Protein AF-A0A8H7NMQ3-F1 (afdb_monomer)

Solvent-accessible surface area (backbone atoms only — not comparable to full-atom values): 27947 Å² total; per-residue (Å²): 99,72,54,90,88,42,72,57,61,59,66,38,82,41,69,36,89,85,80,67,46,78,41,64,30,70,41,71,66,52,42,51,48,50,54,42,39,72,57,27,33,38,61,60,88,57,95,86,57,90,68,52,68,23,53,42,72,63,60,41,50,50,46,46,51,66,74,67,24,44,34,36,49,76,84,84,53,98,59,87,70,91,70,69,29,75,46,71,64,59,46,51,51,46,45,57,73,77,38,46,94,81,52,57,79,89,47,47,70,63,49,51,65,72,20,51,40,83,69,75,84,74,56,68,75,70,50,97,86,51,89,82,56,71,73,55,99,52,98,56,39,64,66,51,46,59,54,54,54,45,68,55,34,42,58,57,37,54,67,58,46,74,90,84,62,82,89,75,81,83,80,58,88,69,58,71,72,66,67,76,81,68,68,71,70,65,68,62,74,73,76,65,99,59,72,63,64,54,50,50,52,46,53,66,70,43,42,58,38,53,52,48,23,53,51,22,50,51,51,43,57,53,54,68,72,63,77,62,90,48,74,46,43,56,50,40,42,53,54,27,52,53,41,26,53,48,23,50,49,52,47,68,59,48,50,60,53,54,52,52,45,40,73,73,48,41,70,63,39,55,55,55,56,74,69,36,62,66,50,55,50,35,48,49,54,42,46,55,46,61,63,76,55,82,68,89,46,68,48,69,69,32,41,58,51,52,54,50,48,44,54,49,47,54,51,29,50,54,52,40,52,49,51,53,51,52,53,52,51,52,52,53,49,55,50,50,51,54,50,50,51,40,43,41,56,49,67,35,57,78,81,54,101,67,49,33,48,84,73,50,68,43,60,29,63,89,69,27,33,43,35,37,31,28,40,75,89,70,48,49,33,41,30,40,30,38,71,29,85,89,78,76,34,37,40,82,77,45,77,44,60,50,79,42,40,49,32,44,37,41,61,71,76,51,90,41,28,48,39,35,38,26,44,78,91,40,82,47,76,50,42,30,81,35,38,66,56,41,51,54,43,52,53,46,54,51,54,52,53,75,72,41,92,83,64,77,57,52,36,37,32,39,36,58,85,96,39,72,40,75,76,46,49,73,81,58,75,87,69,92,73,94,128

InterPro domains:
  IPR013087 Zinc finger C2H2-type [SM00355] (42-68)
  IPR013087 Zinc finger C2H2-type [SM00355] (72-99)
  IPR013087 Zinc finger C2H2-type [SM00355] (125-152)
  IPR058925 Oxidoreductase AcuF-like, C2H2 type zinc-finger [PF26082] (11-39)

pLDDT: mean 70.62, std 16.05, range [26.08, 95.31]

Mean predicted aligned error: 19.29 Å

Organism: Bionectria ochroleuca (NCBI:txid29856)

Structure (mmCIF, N/CA/C/O backbone):
data_AF-A0A8H7NMQ3-F1
#
_entry.id   AF-A0A8H7NMQ3-F1
#
loop_
_atom_site.group_PDB
_atom_site.id
_atom_site.type_symbol
_atom_site.label_atom_id
_atom_site.label_alt_id
_atom_site.label_comp_id
_atom_site.label_asym_id
_atom_site.label_entity_id
_atom_site.label_seq_id
_atom_site.pdbx_PDB_ins_code
_atom_site.Cartn_x
_atom_site.Cartn_y
_atom_site.Cartn_z
_atom_site.occupancy
_atom_site.B_iso_or_equiv
_atom_site.auth_seq_id
_atom_site.auth_comp_id
_atom_site.auth_asym_id
_atom_site.auth_atom_id
_atom_site.pdbx_PDB_model_num
ATOM 1 N N . MET A 1 1 ? 6.305 3.442 24.391 1.00 46.94 1 MET A N 1
ATOM 2 C CA . MET A 1 1 ? 5.193 3.951 23.554 1.00 46.94 1 MET A CA 1
ATOM 3 C C . MET A 1 1 ? 4.934 2.885 22.505 1.00 46.94 1 MET A C 1
ATOM 5 O O . MET A 1 1 ? 5.917 2.361 22.001 1.00 46.94 1 MET A O 1
ATOM 9 N N . ILE A 1 2 ? 3.687 2.486 22.259 1.00 48.00 2 ILE A N 1
ATOM 10 C CA . ILE A 1 2 ? 3.362 1.486 21.230 1.00 48.00 2 ILE A CA 1
ATOM 11 C C . ILE A 1 2 ? 2.720 2.245 20.073 1.00 48.00 2 ILE A C 1
ATOM 13 O O . ILE A 1 2 ? 1.781 3.000 20.312 1.00 48.00 2 ILE A O 1
ATOM 17 N N . LEU A 1 3 ? 3.268 2.095 18.872 1.00 47.50 3 LEU A N 1
ATOM 18 C CA . LEU A 1 3 ? 2.704 2.616 17.626 1.00 47.50 3 LEU A CA 1
ATOM 19 C C . LEU A 1 3 ? 2.646 1.455 16.637 1.00 47.50 3 LEU A C 1
ATOM 21 O O . LEU A 1 3 ? 3.642 0.750 16.491 1.00 47.50 3 LEU A O 1
ATOM 25 N N . ASP A 1 4 ? 1.479 1.208 16.042 1.00 42.53 4 ASP A N 1
ATOM 26 C CA . ASP A 1 4 ? 1.224 0.071 15.140 1.00 42.53 4 ASP A CA 1
ATOM 27 C C . ASP A 1 4 ? 1.604 -1.301 15.719 1.00 42.53 4 ASP A C 1
ATOM 29 O O . ASP A 1 4 ? 2.168 -2.161 15.046 1.00 42.53 4 ASP A O 1
ATOM 33 N N . GLY A 1 5 ? 1.369 -1.508 17.019 1.00 42.16 5 GLY A N 1
ATOM 34 C CA . GLY A 1 5 ? 1.747 -2.751 17.703 1.00 42.16 5 GLY A CA 1
ATOM 35 C C . GLY A 1 5 ? 3.257 -2.925 17.928 1.00 42.16 5 GLY A C 1
ATOM 36 O O . GLY A 1 5 ? 3.662 -3.865 18.612 1.00 42.16 5 GLY A O 1
ATOM 37 N N . ILE A 1 6 ? 4.096 -2.000 17.446 1.00 48.44 6 ILE A N 1
ATOM 38 C CA . ILE A 1 6 ? 5.537 -1.984 17.694 1.00 48.44 6 ILE A CA 1
ATOM 39 C C . ILE A 1 6 ? 5.803 -1.190 18.969 1.00 48.44 6 ILE A C 1
ATOM 41 O O . ILE A 1 6 ? 5.510 0.005 19.085 1.00 48.44 6 ILE A O 1
ATOM 45 N N . ARG A 1 7 ? 6.393 -1.861 19.957 1.00 59.00 7 ARG A N 1
ATOM 46 C CA . ARG A 1 7 ? 6.925 -1.197 21.142 1.00 59.00 7 ARG A CA 1
ATOM 47 C C . ARG A 1 7 ? 8.180 -0.421 20.739 1.00 59.00 7 ARG A C 1
ATOM 49 O O . ARG A 1 7 ? 9.215 -1.011 20.457 1.00 59.00 7 ARG A O 1
ATOM 56 N N . LEU A 1 8 ? 8.085 0.906 20.729 1.00 63.38 8 LEU A N 1
ATOM 57 C CA . LEU A 1 8 ? 9.239 1.776 20.523 1.00 63.38 8 LEU A CA 1
ATOM 58 C C . LEU A 1 8 ? 10.031 1.843 21.833 1.00 63.38 8 LEU A C 1
ATOM 60 O O . LEU A 1 8 ? 9.686 2.605 22.746 1.00 63.38 8 LEU A O 1
ATOM 64 N N . ASP A 1 9 ? 11.056 0.999 21.933 1.00 75.25 9 ASP A N 1
ATOM 65 C CA . ASP A 1 9 ? 12.047 1.030 23.005 1.00 75.25 9 ASP A CA 1
ATOM 66 C C . ASP A 1 9 ? 13.151 2.040 22.639 1.00 75.25 9 ASP A C 1
ATOM 68 O O . ASP A 1 9 ? 14.119 1.732 21.942 1.00 75.25 9 ASP A O 1
ATOM 72 N N . TYR A 1 10 ? 12.969 3.289 23.080 1.00 78.56 10 TYR A N 1
ATOM 73 C CA . TYR A 1 10 ? 13.916 4.378 22.825 1.00 78.56 10 TYR A CA 1
ATOM 74 C C . TYR A 1 10 ? 15.327 4.057 23.352 1.00 78.56 10 TYR A C 1
ATOM 76 O O . TYR A 1 10 ? 15.498 3.378 24.365 1.00 78.56 10 TYR A O 1
ATOM 84 N N . GLY A 1 11 ? 16.350 4.552 22.656 1.00 75.81 11 GLY A N 1
ATOM 85 C CA . GLY A 1 11 ? 17.760 4.263 22.930 1.00 75.81 11 GLY A CA 1
ATOM 86 C C . GLY A 1 11 ? 18.282 2.969 22.290 1.00 75.81 11 GLY A C 1
ATOM 87 O O . GLY A 1 11 ? 19.492 2.725 22.332 1.00 75.81 11 GLY A O 1
ATOM 88 N N . GLN A 1 12 ? 17.417 2.173 21.653 1.00 80.56 12 GLN A N 1
ATOM 89 C CA . GLN A 1 12 ? 17.776 0.991 20.861 1.00 80.56 12 GLN A CA 1
ATOM 90 C C . GLN A 1 12 ? 17.516 1.213 19.367 1.00 80.56 12 GLN A C 1
ATOM 92 O O . GLN A 1 12 ? 16.843 2.166 18.978 1.00 80.56 12 GLN A O 1
ATOM 97 N N . TYR A 1 13 ? 18.092 0.349 18.527 1.00 80.44 13 TYR A N 1
ATOM 98 C CA . TYR A 1 13 ? 17.782 0.333 17.100 1.00 80.44 13 TYR A CA 1
ATOM 99 C C . TYR A 1 13 ? 16.388 -0.261 16.895 1.00 80.44 13 TYR A C 1
ATOM 101 O O . TYR A 1 13 ? 16.141 -1.400 17.282 1.00 80.44 13 TYR A O 1
ATOM 109 N N . ILE A 1 14 ? 15.497 0.516 16.291 1.00 75.31 14 ILE A N 1
ATOM 110 C CA . ILE A 1 14 ? 14.106 0.159 16.022 1.00 75.31 14 ILE A CA 1
ATOM 111 C C . ILE A 1 14 ? 13.794 0.430 14.553 1.00 75.31 14 ILE A C 1
ATOM 113 O O . ILE A 1 14 ? 14.269 1.412 13.984 1.00 75.31 14 ILE A O 1
ATOM 117 N N . GLU A 1 15 ? 12.992 -0.421 13.926 1.00 73.25 15 GLU A N 1
ATOM 118 C CA . GLU A 1 15 ? 12.445 -0.125 12.602 1.00 73.25 15 GLU A CA 1
ATOM 119 C C . GLU A 1 15 ? 11.343 0.931 12.748 1.00 73.25 15 GLU A C 1
ATOM 121 O O . GLU A 1 15 ? 10.394 0.755 13.515 1.00 73.25 15 GLU A O 1
ATOM 126 N N . CYS A 1 16 ? 11.482 2.062 12.056 1.00 71.94 16 CYS A N 1
ATOM 127 C CA . CYS A 1 16 ? 10.471 3.109 12.087 1.00 71.94 16 CYS A CA 1
ATOM 128 C C . CYS A 1 16 ? 9.207 2.632 11.344 1.00 71.94 16 CYS A C 1
ATOM 130 O O . CYS A 1 16 ? 9.310 2.268 10.171 1.00 71.94 16 CYS A O 1
ATOM 132 N N . PRO A 1 17 ? 8.011 2.680 11.961 1.00 66.81 17 PRO A N 1
ATOM 133 C CA . PRO A 1 17 ? 6.786 2.169 11.337 1.00 66.81 17 PRO A CA 1
ATOM 134 C C . PRO A 1 17 ? 6.378 2.938 10.069 1.00 66.81 17 PRO A C 1
ATOM 136 O O . PRO A 1 17 ? 5.741 2.368 9.184 1.00 66.81 17 PRO A O 1
ATOM 139 N N . TYR A 1 18 ? 6.794 4.205 9.950 1.00 68.50 18 TYR A N 1
ATOM 140 C CA . TYR A 1 18 ? 6.420 5.083 8.839 1.00 68.50 18 TYR A CA 1
ATOM 141 C C . TYR A 1 18 ? 7.343 4.953 7.628 1.00 68.50 18 TYR A C 1
ATOM 143 O O . TYR A 1 18 ? 6.874 4.713 6.522 1.00 68.50 18 TYR A O 1
ATOM 151 N N . CYS A 1 19 ? 8.656 5.079 7.827 1.00 72.31 19 CYS A N 1
ATOM 152 C CA . CYS A 1 19 ? 9.622 5.087 6.723 1.00 72.31 19 CYS A CA 1
ATOM 153 C C . CYS A 1 19 ? 10.347 3.745 6.536 1.00 72.31 19 CYS A C 1
ATOM 155 O O . CYS A 1 19 ? 11.151 3.606 5.618 1.00 72.31 19 CYS A O 1
ATOM 157 N N . ARG A 1 20 ? 10.109 2.762 7.421 1.00 71.44 20 ARG A N 1
ATOM 158 C CA . ARG A 1 20 ? 10.710 1.411 7.400 1.00 71.44 20 ARG A CA 1
ATOM 159 C C . ARG A 1 20 ? 12.237 1.375 7.484 1.00 71.44 20 ARG A C 1
ATOM 161 O O . ARG A 1 20 ? 12.857 0.334 7.290 1.00 71.44 20 ARG A O 1
ATOM 168 N N . THR A 1 21 ? 12.865 2.499 7.820 1.00 71.25 21 THR A N 1
ATOM 169 C CA . THR A 1 21 ? 14.306 2.556 8.074 1.00 71.25 21 THR A CA 1
ATOM 170 C C . THR A 1 21 ? 14.607 2.266 9.543 1.00 71.25 21 THR A C 1
ATOM 172 O O . THR A 1 21 ? 13.818 2.587 10.436 1.00 71.25 21 THR A O 1
ATOM 175 N N . VAL A 1 22 ? 15.764 1.657 9.806 1.00 78.81 22 VAL A N 1
ATOM 176 C CA . VAL A 1 22 ? 16.236 1.398 11.171 1.00 78.81 22 VAL A CA 1
ATOM 177 C C . VAL A 1 22 ? 16.777 2.693 11.773 1.00 78.81 22 VAL A C 1
ATOM 179 O O . VAL A 1 22 ? 17.705 3.296 11.240 1.00 78.81 22 VAL A O 1
ATOM 182 N N . GLN A 1 23 ? 16.208 3.107 12.901 1.00 82.25 23 GLN A N 1
ATOM 183 C CA . GLN A 1 23 ? 16.525 4.342 13.612 1.00 82.25 23 GLN A CA 1
ATOM 184 C C . GLN A 1 23 ? 16.926 4.047 15.056 1.00 82.25 23 GLN A C 1
ATOM 186 O O . GLN A 1 23 ? 16.509 3.045 15.625 1.00 82.25 23 GLN A O 1
ATOM 191 N N . LYS A 1 24 ? 17.705 4.936 15.681 1.00 88.25 24 LYS A N 1
ATOM 192 C CA . LYS A 1 24 ? 18.049 4.851 17.113 1.00 88.25 24 LYS A CA 1
ATOM 193 C C . LYS A 1 24 ? 17.639 6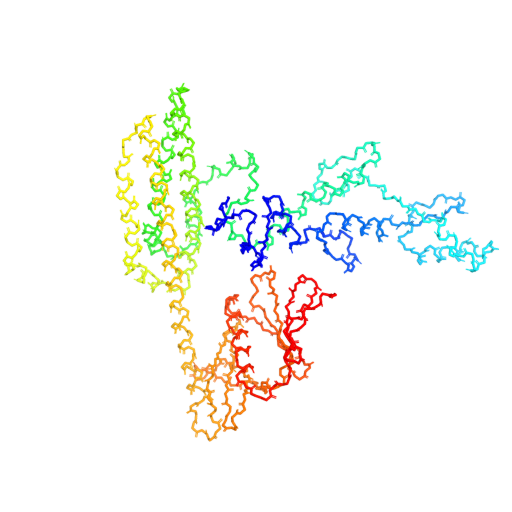.125 17.866 1.00 88.25 24 LYS A C 1
ATOM 195 O O . LYS A 1 24 ? 18.513 6.848 18.342 1.00 88.25 24 LYS A O 1
ATOM 200 N N . PRO A 1 25 ? 16.336 6.446 17.943 1.00 80.12 25 PRO A N 1
ATOM 201 C CA . PRO A 1 25 ? 15.883 7.641 18.643 1.00 80.12 25 PRO A CA 1
ATOM 202 C C . PRO A 1 25 ? 16.051 7.471 20.156 1.00 80.12 25 PRO A C 1
ATOM 204 O O . PRO A 1 25 ? 15.640 6.453 20.717 1.00 80.12 25 PRO A O 1
ATOM 207 N N . LEU A 1 26 ? 16.632 8.463 20.827 1.00 80.62 26 LEU A N 1
ATOM 208 C CA . LEU A 1 26 ? 16.821 8.465 22.281 1.00 80.62 26 LEU A CA 1
ATOM 209 C C . LEU A 1 26 ? 15.517 8.728 23.039 1.00 80.62 26 LEU A C 1
ATOM 211 O O . LEU A 1 26 ? 15.378 8.310 24.188 1.00 80.62 26 LEU A O 1
ATOM 215 N N . ASP A 1 27 ? 14.554 9.387 22.397 1.00 71.69 27 ASP A N 1
ATOM 216 C CA . ASP A 1 27 ? 13.242 9.682 22.956 1.00 71.69 27 ASP A CA 1
ATOM 217 C C . ASP A 1 27 ? 12.174 9.912 21.864 1.00 71.69 27 ASP A C 1
ATOM 219 O O . ASP A 1 27 ? 12.422 9.839 20.654 1.00 71.69 27 ASP A O 1
ATOM 223 N N . ARG A 1 28 ? 10.946 10.217 22.306 1.00 73.50 28 ARG A N 1
ATOM 224 C CA . ARG A 1 28 ? 9.820 10.549 21.420 1.00 73.50 28 ARG A CA 1
ATOM 225 C C . ARG A 1 28 ? 10.099 11.780 20.555 1.00 73.50 28 ARG A C 1
ATOM 227 O O . ARG A 1 28 ? 9.572 11.865 19.448 1.00 73.50 28 ARG A O 1
ATOM 234 N N . HIS A 1 29 ? 10.852 12.753 21.064 1.00 71.00 29 HIS A N 1
ATOM 235 C CA . HIS A 1 29 ? 11.136 13.993 20.353 1.00 71.00 29 HIS A CA 1
ATOM 236 C C . HIS A 1 29 ? 12.060 13.738 19.162 1.00 71.00 29 HIS A C 1
ATOM 238 O O . HIS A 1 29 ? 11.754 14.185 18.059 1.00 71.00 29 HIS A O 1
ATOM 244 N N . GLU A 1 30 ? 13.131 12.971 19.351 1.00 73.50 30 GLU A N 1
ATOM 245 C CA . GLU A 1 30 ? 14.041 12.583 18.273 1.00 73.50 30 GLU A CA 1
ATOM 246 C C . GLU A 1 30 ? 13.360 11.706 17.229 1.00 73.50 30 GLU A C 1
ATOM 248 O O . GLU A 1 30 ? 13.544 11.913 16.031 1.00 73.50 30 GLU A O 1
ATOM 253 N N . TRP A 1 31 ? 12.509 10.778 17.664 1.00 79.50 31 TRP A N 1
ATOM 254 C CA . TRP A 1 31 ? 11.716 9.977 16.741 1.00 79.50 31 TRP A CA 1
ATOM 255 C C . TRP A 1 31 ? 10.728 10.839 15.934 1.00 79.50 31 TRP A C 1
ATOM 257 O O . TRP A 1 31 ? 10.668 10.732 14.712 1.00 79.50 31 TRP A O 1
ATOM 267 N N . LYS A 1 32 ? 10.015 11.771 16.585 1.00 73.38 32 LYS A N 1
ATOM 268 C CA . LYS A 1 32 ? 9.116 12.722 15.905 1.00 73.38 32 LYS A CA 1
ATOM 269 C C . LYS A 1 32 ? 9.892 13.606 14.927 1.00 73.38 32 LYS A C 1
ATOM 271 O O . LYS A 1 32 ? 9.418 13.863 13.826 1.00 73.38 32 LYS A O 1
ATOM 276 N N . LYS A 1 33 ? 11.087 14.056 15.314 1.00 74.62 33 LYS A N 1
ATOM 277 C CA . LYS A 1 33 ? 11.988 14.824 14.452 1.00 74.62 33 LYS A CA 1
ATOM 278 C C . LYS A 1 33 ? 12.383 14.017 13.218 1.00 74.62 33 LYS A C 1
ATOM 280 O O . LYS A 1 33 ? 12.291 14.560 12.129 1.00 74.62 33 LYS A O 1
ATOM 285 N N . HIS A 1 34 ? 12.746 12.747 13.379 1.00 80.94 34 HIS A N 1
ATOM 286 C CA . HIS A 1 34 ? 13.032 11.851 12.261 1.00 80.94 34 HIS A CA 1
ATOM 287 C C . HIS A 1 34 ? 11.835 11.731 11.305 1.00 80.94 34 HIS A C 1
ATOM 289 O O . HIS A 1 34 ? 12.009 11.920 10.106 1.00 80.94 34 HIS A O 1
ATOM 295 N N . VAL A 1 35 ? 10.622 11.501 11.826 1.00 78.31 35 VAL A N 1
ATOM 296 C CA . VAL A 1 35 ? 9.403 11.401 11.001 1.00 78.31 35 VAL A CA 1
ATOM 297 C C . VAL A 1 35 ? 9.156 12.694 10.221 1.00 78.31 35 VAL A C 1
ATOM 299 O O . VAL A 1 35 ? 8.948 12.652 9.017 1.00 78.31 35 VAL A O 1
ATOM 302 N N . PHE A 1 36 ? 9.236 13.863 10.863 1.00 71.31 36 PHE A N 1
ATOM 303 C CA . PHE A 1 36 ? 9.076 15.129 10.141 1.00 71.31 36 PHE A CA 1
ATOM 304 C C . PHE A 1 36 ? 10.219 15.417 9.176 1.00 71.31 36 PHE A C 1
ATOM 306 O O . PHE A 1 36 ? 9.972 15.990 8.128 1.00 71.31 36 PHE A O 1
ATOM 313 N N . GLN A 1 37 ? 11.456 15.037 9.483 1.00 74.75 37 GLN A N 1
ATOM 314 C CA . GLN A 1 37 ? 12.527 15.158 8.500 1.00 74.75 37 GLN A CA 1
ATOM 315 C C . GLN A 1 37 ? 12.191 14.321 7.272 1.00 74.75 37 GLN A C 1
ATOM 317 O O . GLN A 1 37 ? 12.292 14.845 6.172 1.00 74.75 37 GLN A O 1
ATOM 322 N N . ASP A 1 38 ? 11.716 13.085 7.463 1.00 75.06 38 ASP A N 1
ATOM 323 C CA . ASP A 1 38 ? 11.316 12.177 6.387 1.00 75.06 38 ASP A CA 1
ATOM 324 C C . ASP A 1 38 ? 10.231 12.757 5.465 1.00 75.06 38 ASP A C 1
ATOM 326 O O . ASP A 1 38 ? 10.370 12.694 4.242 1.00 75.06 38 ASP A O 1
ATOM 330 N N . LEU A 1 39 ? 9.215 13.391 6.061 1.00 75.19 39 LEU A N 1
ATOM 331 C CA . LEU A 1 39 ? 8.075 13.992 5.359 1.00 75.19 39 LEU A CA 1
ATOM 332 C C . LEU A 1 39 ? 8.388 15.285 4.596 1.00 75.19 39 LEU A C 1
ATOM 334 O O . LEU A 1 39 ? 7.589 15.671 3.749 1.00 75.19 39 LEU A O 1
ATOM 338 N N . GLU A 1 40 ? 9.487 15.976 4.915 1.00 78.62 40 GLU A N 1
ATOM 339 C CA . GLU A 1 40 ? 9.795 17.325 4.403 1.00 78.62 40 GLU A CA 1
ATOM 340 C C . GLU A 1 40 ? 8.603 18.298 4.472 1.00 78.62 40 GLU A C 1
ATOM 342 O O . GLU A 1 40 ? 8.148 18.829 3.457 1.00 78.62 40 GLU A O 1
ATOM 347 N N . PRO A 1 41 ? 8.055 18.554 5.668 1.00 74.06 41 PRO A N 1
ATOM 348 C CA . PRO A 1 41 ? 6.760 19.192 5.839 1.00 74.06 41 PRO A CA 1
ATOM 349 C C . PRO A 1 41 ? 6.749 20.665 5.446 1.00 74.06 41 PRO A C 1
ATOM 351 O O . PRO A 1 41 ? 5.702 21.290 5.524 1.00 74.06 41 PRO A O 1
ATOM 354 N N . TYR A 1 42 ? 7.889 21.264 5.113 1.00 79.50 42 TYR A N 1
ATOM 355 C CA . TYR A 1 42 ? 7.975 22.682 4.798 1.00 79.50 42 TYR A CA 1
ATOM 356 C C . TYR A 1 42 ? 8.054 22.848 3.285 1.00 79.50 42 TYR A C 1
ATOM 358 O O . TYR A 1 42 ? 9.020 22.404 2.671 1.00 79.50 42 TYR A O 1
ATOM 366 N N . VAL A 1 43 ? 7.045 23.489 2.697 1.00 78.62 43 VAL A N 1
ATOM 367 C CA . VAL A 1 43 ? 6.947 23.747 1.258 1.00 78.62 43 VAL A CA 1
ATOM 368 C C . VAL A 1 43 ? 7.195 25.224 0.967 1.00 78.62 43 VAL A C 1
ATOM 370 O O . VAL A 1 43 ? 6.735 26.078 1.726 1.00 78.62 43 VAL A O 1
ATOM 373 N N . CYS A 1 44 ? 7.909 25.531 -0.119 1.00 79.25 44 CYS A N 1
ATOM 374 C CA . CYS A 1 44 ? 8.020 26.916 -0.573 1.00 79.25 44 CYS A CA 1
ATOM 375 C C . CYS A 1 44 ? 6.658 27.419 -1.075 1.00 79.25 44 CYS A C 1
ATOM 377 O O . CYS A 1 44 ? 6.033 26.766 -1.911 1.00 79.25 44 CYS A O 1
ATOM 379 N N . LEU A 1 45 ? 6.206 28.573 -0.581 1.00 70.38 45 LEU A N 1
ATOM 380 C CA . LEU A 1 45 ? 4.882 29.124 -0.899 1.00 70.38 45 LEU A CA 1
ATOM 381 C C . LEU A 1 45 ? 4.854 30.038 -2.137 1.00 70.38 45 LEU A C 1
ATOM 383 O O . LEU A 1 45 ? 3.793 30.540 -2.499 1.00 70.38 45 LEU A O 1
ATOM 387 N N . PHE A 1 46 ? 5.989 30.250 -2.806 1.00 66.38 46 PHE A N 1
ATOM 388 C CA . PHE A 1 46 ? 6.077 31.088 -4.005 1.00 66.38 46 PHE A CA 1
ATOM 389 C C . PHE A 1 46 ? 5.813 30.263 -5.276 1.00 66.38 46 PHE A C 1
ATOM 391 O O . PHE A 1 46 ? 6.534 29.305 -5.558 1.00 66.38 46 PHE A O 1
ATOM 398 N N . GLU A 1 47 ? 4.815 30.666 -6.074 1.00 53.69 47 GLU A N 1
ATOM 399 C CA . GLU A 1 47 ? 4.280 29.904 -7.225 1.00 53.69 47 GLU A CA 1
ATOM 400 C C . GLU A 1 47 ? 5.337 29.479 -8.265 1.00 53.69 47 GLU A C 1
ATOM 402 O O . GLU A 1 47 ? 5.202 28.427 -8.890 1.00 53.69 47 GLU A O 1
ATOM 407 N N . ASN A 1 48 ? 6.424 30.246 -8.409 1.00 55.31 48 ASN A N 1
ATOM 408 C CA . ASN A 1 48 ? 7.469 30.033 -9.418 1.00 55.31 48 ASN A CA 1
ATOM 409 C C . ASN A 1 48 ? 8.805 29.507 -8.849 1.00 55.31 48 ASN A C 1
ATOM 411 O O . ASN A 1 48 ? 9.844 29.642 -9.498 1.00 55.31 48 ASN A O 1
ATOM 415 N N . CYS A 1 49 ? 8.820 28.922 -7.644 1.00 57.28 49 CYS A N 1
ATOM 416 C CA . CYS A 1 49 ? 10.049 28.369 -7.066 1.00 57.28 49 CYS A CA 1
ATOM 417 C C . CYS A 1 49 ? 10.357 26.940 -7.555 1.00 57.28 49 CYS A C 1
ATOM 419 O O . CYS A 1 49 ? 9.510 26.042 -7.539 1.00 57.28 49 CYS A O 1
ATOM 421 N N . SER A 1 50 ? 11.612 26.709 -7.958 1.00 49.88 50 SER A N 1
ATOM 422 C CA . SER A 1 50 ? 12.130 25.398 -8.373 1.00 49.88 50 SER A CA 1
ATOM 423 C C . SER A 1 50 ? 12.474 24.471 -7.197 1.00 49.88 50 SER A C 1
ATOM 425 O O . SER A 1 50 ? 12.534 23.254 -7.378 1.00 49.88 50 SER A O 1
ATOM 427 N N . PHE A 1 51 ? 12.655 25.016 -5.990 1.00 55.53 51 PHE A N 1
ATOM 428 C CA . PHE A 1 51 ? 12.868 24.262 -4.753 1.00 55.53 51 PHE A CA 1
ATOM 429 C C . PHE A 1 51 ? 11.554 24.166 -3.984 1.00 55.53 51 PHE A C 1
ATOM 431 O O . PHE A 1 51 ? 11.018 25.178 -3.544 1.00 55.53 51 PHE A O 1
ATOM 438 N N . LYS A 1 52 ? 11.016 22.951 -3.830 1.00 65.81 52 LYS A N 1
ATOM 439 C CA . LYS A 1 52 ? 9.653 22.793 -3.307 1.00 65.81 52 LYS A CA 1
ATOM 440 C C . LYS A 1 52 ? 9.559 22.336 -1.856 1.00 65.81 52 LYS A C 1
ATOM 442 O O . LYS A 1 52 ? 8.598 22.741 -1.230 1.00 65.81 52 LYS A O 1
ATOM 447 N N . LEU A 1 53 ? 10.489 21.547 -1.311 1.00 76.62 53 LEU A N 1
ATOM 448 C CA . LEU A 1 53 ? 10.333 20.902 0.007 1.00 76.62 53 LEU A CA 1
ATOM 449 C C . LEU A 1 53 ? 11.615 20.990 0.854 1.00 76.62 53 LEU A C 1
ATOM 451 O O . LEU A 1 53 ? 12.714 20.955 0.299 1.00 76.62 53 LEU A O 1
ATOM 455 N N . PHE A 1 54 ? 11.472 21.083 2.181 1.00 73.00 54 PHE A N 1
ATOM 456 C CA . PHE A 1 54 ? 12.580 21.174 3.141 1.00 73.00 54 PHE A CA 1
AT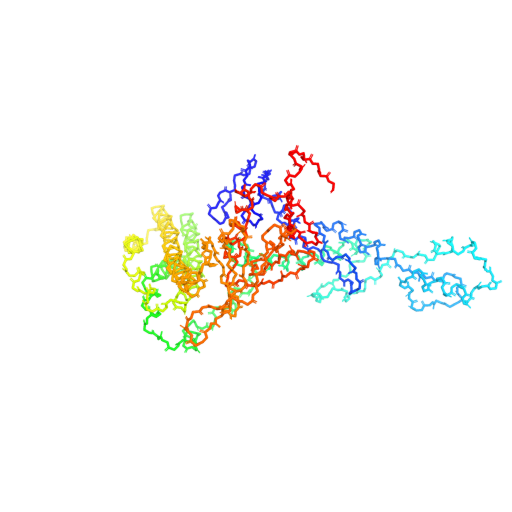OM 457 C C . PHE A 1 54 ? 12.344 20.296 4.378 1.00 73.00 54 PHE A C 1
ATOM 459 O O . PHE A 1 54 ? 11.220 20.168 4.866 1.00 73.00 54 PHE A O 1
ATOM 466 N N . GLU A 1 55 ? 13.424 19.745 4.938 1.00 73.94 55 GLU A N 1
ATOM 467 C CA . GLU A 1 55 ? 13.392 18.880 6.128 1.00 73.94 55 GLU A CA 1
ATOM 468 C C . GLU A 1 55 ? 13.169 19.665 7.419 1.00 73.94 55 GLU A C 1
ATOM 470 O O . GLU A 1 55 ? 12.523 19.196 8.362 1.00 73.94 55 GLU A O 1
ATOM 475 N N . THR A 1 56 ? 13.739 20.869 7.491 1.00 72.00 56 THR A N 1
ATOM 476 C CA . THR A 1 56 ? 13.685 21.699 8.688 1.00 72.00 56 THR A CA 1
ATOM 477 C C . THR A 1 56 ? 13.076 23.065 8.408 1.00 72.00 56 THR A C 1
ATOM 479 O O . THR A 1 56 ? 13.295 23.690 7.372 1.00 72.00 56 THR A O 1
ATOM 482 N N . ARG A 1 57 ? 12.368 23.598 9.413 1.00 79.06 57 ARG A N 1
ATOM 483 C CA . ARG A 1 57 ? 11.818 24.960 9.364 1.00 79.06 57 ARG A CA 1
ATOM 484 C C . ARG A 1 57 ? 12.913 25.998 9.121 1.00 79.06 57 ARG A C 1
ATOM 486 O O . ARG A 1 57 ? 12.639 27.047 8.556 1.00 79.06 57 ARG A O 1
ATOM 493 N N . ARG A 1 58 ? 14.135 25.724 9.597 1.00 78.19 58 ARG A N 1
ATOM 494 C CA . ARG A 1 58 ? 15.286 26.617 9.442 1.00 78.19 58 ARG A CA 1
ATOM 495 C C . ARG A 1 58 ? 15.715 26.705 7.983 1.00 78.19 58 ARG A C 1
ATOM 497 O O . ARG A 1 58 ? 15.852 27.815 7.497 1.00 78.19 58 ARG A O 1
ATOM 504 N N . GLU A 1 59 ? 15.877 25.572 7.304 1.00 76.00 59 GLU A N 1
ATOM 505 C CA . GLU A 1 59 ? 16.256 25.543 5.884 1.00 76.00 59 GLU A CA 1
ATOM 506 C C . GLU A 1 59 ? 15.200 26.218 5.013 1.00 76.00 59 GLU A C 1
ATOM 508 O O . GLU A 1 59 ? 15.539 27.020 4.150 1.00 76.00 59 GLU A O 1
ATOM 513 N N . TRP A 1 60 ? 13.920 25.963 5.289 1.00 81.19 60 TRP A N 1
ATOM 514 C CA . TRP A 1 60 ? 12.819 26.636 4.602 1.00 81.19 60 TRP A CA 1
ATOM 515 C C . TRP A 1 60 ? 12.820 28.153 4.837 1.00 81.19 60 TRP A C 1
ATOM 517 O O . TRP A 1 60 ? 12.752 28.928 3.887 1.00 81.19 60 TRP A O 1
ATOM 527 N N . TYR A 1 61 ? 12.967 28.583 6.095 1.00 77.38 61 TYR A N 1
ATOM 528 C CA . TYR A 1 61 ? 13.100 29.996 6.455 1.00 77.38 61 TYR A CA 1
ATOM 529 C C . TYR A 1 61 ? 14.285 30.653 5.741 1.00 77.38 61 TYR A C 1
ATOM 531 O O . TYR A 1 61 ? 14.146 31.732 5.171 1.00 77.38 61 TYR A O 1
ATOM 539 N N . GLU A 1 62 ? 15.457 30.019 5.762 1.00 78.88 62 GLU A N 1
ATOM 540 C CA . GLU A 1 62 ? 16.662 30.519 5.100 1.00 78.88 62 GLU A CA 1
ATOM 541 C C . GLU A 1 62 ? 16.465 30.596 3.588 1.00 78.88 62 GLU A C 1
ATOM 543 O O . GLU A 1 62 ? 16.840 31.597 2.984 1.00 78.88 62 GLU A O 1
ATOM 548 N N . HIS A 1 63 ? 15.829 29.594 2.981 1.00 78.94 63 HIS A N 1
ATOM 549 C CA . HIS A 1 63 ? 15.509 29.605 1.563 1.00 78.94 63 HIS A CA 1
ATOM 550 C C . HIS A 1 63 ? 14.580 30.767 1.205 1.00 78.94 63 HIS A C 1
ATOM 552 O O . HIS A 1 63 ? 14.952 31.608 0.389 1.00 78.94 63 HIS A O 1
ATOM 558 N N . GLU A 1 64 ? 13.407 30.872 1.831 1.00 75.06 64 GLU A N 1
ATOM 559 C CA . GLU A 1 64 ? 12.458 31.922 1.464 1.00 75.06 64 GLU A CA 1
ATOM 560 C C . GLU A 1 64 ? 13.012 33.313 1.766 1.00 75.06 64 GLU A C 1
ATOM 562 O O . GLU A 1 64 ? 12.901 34.206 0.933 1.00 75.06 64 GLU A O 1
ATOM 567 N N . THR A 1 65 ? 13.723 33.503 2.878 1.00 72.44 65 THR A N 1
ATOM 568 C CA . THR A 1 65 ? 14.357 34.799 3.166 1.00 72.44 65 THR A CA 1
ATOM 569 C C . THR A 1 65 ? 15.519 35.132 2.227 1.00 72.44 65 THR A C 1
ATOM 571 O O . THR A 1 65 ? 15.727 36.305 1.918 1.00 72.44 65 THR A O 1
ATOM 574 N N . THR A 1 66 ? 16.260 34.136 1.733 1.00 72.31 66 THR A N 1
ATOM 575 C CA . THR A 1 66 ? 17.428 34.356 0.864 1.00 72.31 66 THR A CA 1
ATOM 576 C C . THR A 1 66 ? 17.056 34.478 -0.609 1.00 72.31 66 THR A C 1
ATOM 578 O O . THR A 1 66 ? 17.681 35.279 -1.300 1.00 72.31 66 THR A O 1
ATOM 581 N N . PHE A 1 67 ? 16.091 33.699 -1.098 1.00 68.12 67 PHE A N 1
ATOM 582 C CA . PHE A 1 67 ? 15.726 33.621 -2.518 1.00 68.12 67 PHE A CA 1
ATOM 583 C C . PHE A 1 67 ? 14.478 34.435 -2.867 1.00 68.12 67 PHE A C 1
ATOM 585 O O . PHE A 1 67 ? 14.392 34.945 -3.978 1.00 68.12 67 PHE A O 1
ATOM 592 N N . HIS A 1 68 ? 13.547 34.597 -1.924 1.00 70.94 68 HIS A N 1
ATOM 593 C CA . HIS A 1 68 ? 12.292 35.329 -2.138 1.00 70.94 68 HIS A CA 1
ATOM 594 C C . HIS A 1 68 ? 12.163 36.584 -1.266 1.00 70.94 68 HIS A C 1
ATOM 596 O O . HIS A 1 68 ? 11.347 37.457 -1.546 1.00 70.94 68 HIS A O 1
ATOM 602 N N . GLY A 1 69 ? 12.981 36.702 -0.217 1.00 62.47 69 GLY A N 1
ATOM 603 C CA . GLY A 1 69 ? 13.033 37.850 0.687 1.00 62.47 69 GLY A CA 1
ATOM 604 C C . GLY A 1 69 ? 13.915 38.999 0.212 1.00 62.47 69 GLY A C 1
ATOM 605 O O . GLY A 1 69 ? 14.053 39.987 0.937 1.00 62.47 69 GLY A O 1
ATOM 606 N N . ARG A 1 70 ? 14.511 38.874 -0.981 1.00 68.50 70 ARG A N 1
ATOM 607 C CA . ARG A 1 70 ? 15.243 39.952 -1.645 1.00 68.50 70 ARG A CA 1
ATOM 608 C C . ARG A 1 70 ? 14.299 40.682 -2.580 1.00 68.50 70 ARG A C 1
ATOM 610 O O . ARG A 1 70 ? 13.746 40.081 -3.492 1.00 68.50 70 ARG A O 1
ATOM 617 N N . HIS A 1 71 ? 14.179 41.981 -2.377 1.00 69.44 71 HIS A N 1
ATOM 618 C CA . HIS A 1 71 ? 13.631 42.885 -3.374 1.00 69.44 71 HIS A CA 1
ATOM 619 C C . HIS A 1 71 ? 14.605 44.031 -3.582 1.00 69.44 71 HIS A C 1
ATOM 621 O O . HIS A 1 71 ? 15.485 44.290 -2.753 1.00 69.44 71 HIS A O 1
ATOM 627 N N . PHE A 1 72 ? 14.474 44.701 -4.716 1.00 72.44 72 PHE A N 1
ATOM 628 C CA . PHE A 1 72 ? 15.297 45.848 -5.039 1.00 72.44 72 PHE A CA 1
ATOM 629 C C . PHE A 1 72 ? 14.432 47.099 -5.039 1.00 72.44 72 PHE A C 1
ATOM 631 O O . PHE A 1 72 ? 13.355 47.148 -5.630 1.00 72.44 72 PHE A O 1
ATOM 638 N N . SER A 1 73 ? 14.929 48.141 -4.383 1.00 74.00 73 SER A N 1
ATOM 639 C CA . SER A 1 73 ? 14.321 49.464 -4.409 1.00 74.00 73 SER A CA 1
ATOM 640 C C . SER A 1 73 ? 15.379 50.482 -4.801 1.00 74.00 73 SER A C 1
ATOM 642 O O . SER A 1 73 ? 16.425 50.607 -4.155 1.00 74.00 73 SER A O 1
ATOM 644 N N . CYS A 1 74 ? 15.121 51.208 -5.888 1.00 76.44 74 CYS A N 1
ATOM 645 C CA . CYS A 1 74 ? 16.041 52.225 -6.371 1.00 76.44 74 CYS A CA 1
ATOM 646 C C . CYS A 1 74 ? 16.056 53.429 -5.427 1.00 76.44 74 CYS A C 1
ATOM 648 O O . CYS A 1 74 ? 15.099 54.196 -5.356 1.00 76.44 74 CYS A O 1
ATOM 650 N N . ARG A 1 75 ? 17.185 53.633 -4.740 1.00 73.50 75 ARG A N 1
ATOM 651 C CA . ARG A 1 75 ? 17.387 54.768 -3.820 1.00 73.50 75 ARG A CA 1
ATOM 652 C C . ARG A 1 75 ? 17.752 56.078 -4.523 1.00 73.50 75 ARG A C 1
ATOM 654 O O . ARG A 1 75 ? 17.915 57.099 -3.865 1.00 73.50 75 ARG A O 1
ATOM 661 N N . PHE A 1 76 ? 17.914 56.041 -5.843 1.00 75.25 76 PHE A N 1
ATOM 662 C CA . PHE A 1 76 ? 18.373 57.169 -6.659 1.00 75.25 76 PHE A CA 1
ATOM 663 C C . PHE A 1 76 ? 17.235 57.842 -7.437 1.00 75.25 76 PHE A C 1
ATOM 665 O O . PHE A 1 76 ? 17.449 58.865 -8.088 1.00 75.25 76 PHE A O 1
ATOM 672 N N . CYS A 1 77 ? 16.026 57.282 -7.372 1.00 78.62 77 CYS A N 1
ATOM 673 C CA . CYS A 1 77 ? 14.827 57.892 -7.928 1.00 78.62 77 CYS A CA 1
ATOM 674 C C . CYS A 1 77 ? 14.331 59.037 -7.037 1.00 78.62 77 CYS A C 1
ATOM 676 O O . CYS A 1 77 ? 14.291 58.922 -5.815 1.00 78.62 77 CYS A O 1
ATOM 678 N N . SER A 1 78 ? 13.910 60.143 -7.655 1.00 64.69 78 SER A N 1
ATOM 679 C CA . SER A 1 78 ? 13.374 61.313 -6.941 1.00 64.69 78 SER A CA 1
ATOM 680 C C . SER A 1 78 ? 11.960 61.096 -6.383 1.00 64.69 78 SER A C 1
ATOM 682 O O . SER A 1 78 ? 11.506 61.873 -5.548 1.00 64.69 78 SER A O 1
ATOM 684 N N . THR A 1 79 ? 11.270 60.046 -6.829 1.00 58.78 79 THR A N 1
ATOM 685 C CA . THR A 1 79 ? 9.954 59.617 -6.345 1.00 58.78 79 THR A CA 1
ATOM 686 C C . THR A 1 79 ? 10.047 58.171 -5.856 1.00 58.78 79 THR A C 1
ATOM 688 O O . THR A 1 79 ? 10.615 57.351 -6.583 1.00 58.78 79 THR A O 1
ATOM 691 N N . PRO A 1 80 ? 9.500 57.827 -4.673 1.00 56.28 80 PRO A N 1
ATOM 692 C CA . PRO A 1 80 ? 9.434 56.439 -4.224 1.00 56.28 80 PRO A CA 1
ATOM 693 C C . PRO A 1 80 ? 8.685 55.612 -5.268 1.00 56.28 80 PRO A C 1
ATOM 695 O O . PRO A 1 80 ? 7.568 55.975 -5.637 1.00 56.28 80 PRO A O 1
ATOM 698 N N . ASN A 1 81 ? 9.296 54.538 -5.770 1.00 56.72 81 ASN A N 1
ATOM 699 C CA . ASN A 1 81 ? 8.569 53.598 -6.613 1.00 56.72 81 ASN A CA 1
ATOM 700 C C . ASN A 1 81 ? 7.609 52.802 -5.713 1.00 56.72 81 ASN A C 1
ATOM 702 O O . ASN A 1 81 ? 8.097 52.208 -4.748 1.00 56.72 81 ASN A O 1
ATOM 706 N N . PRO A 1 82 ? 6.288 52.793 -5.969 1.00 51.66 82 PRO A N 1
ATOM 707 C CA . PRO A 1 82 ? 5.354 51.971 -5.199 1.00 51.66 82 PRO A CA 1
ATOM 708 C C . PRO A 1 82 ? 5.624 50.476 -5.397 1.00 51.66 82 PRO A C 1
ATOM 710 O O . PRO A 1 82 ? 5.443 49.688 -4.472 1.00 51.66 82 PRO A O 1
ATOM 713 N N . ASP A 1 83 ? 6.110 50.113 -6.585 1.00 50.59 83 ASP A N 1
ATOM 714 C CA . ASP A 1 83 ? 6.349 48.733 -6.979 1.00 50.59 83 ASP A CA 1
ATOM 715 C C . ASP A 1 83 ? 7.805 48.350 -6.674 1.00 50.59 83 ASP A C 1
ATOM 717 O O . ASP A 1 83 ? 8.762 48.870 -7.260 1.00 50.59 83 ASP A O 1
ATOM 721 N N . MET A 1 84 ? 7.988 47.466 -5.696 1.00 61.34 84 MET A N 1
ATOM 722 C CA . MET A 1 84 ? 9.279 46.842 -5.400 1.00 61.34 84 MET A CA 1
ATOM 723 C C . MET A 1 84 ? 9.701 45.964 -6.592 1.00 61.34 84 MET A C 1
ATOM 725 O O . MET A 1 84 ? 8.883 45.202 -7.101 1.00 61.34 84 MET A O 1
ATOM 729 N N . TYR A 1 85 ? 10.960 46.044 -7.041 1.00 64.88 85 TYR A N 1
ATOM 730 C CA . TYR A 1 85 ? 11.456 45.164 -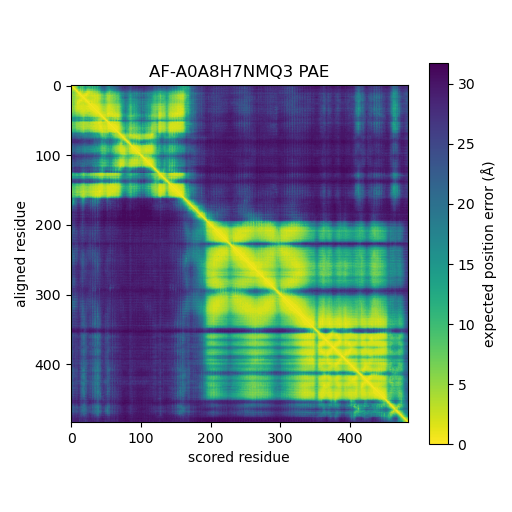8.108 1.00 64.88 85 TYR A CA 1
ATOM 731 C C . TYR A 1 85 ? 11.756 43.782 -7.524 1.00 64.88 85 TYR A C 1
ATOM 733 O O . TYR A 1 85 ? 12.464 43.669 -6.516 1.00 64.88 85 TYR A O 1
ATOM 741 N N . VAL A 1 86 ? 11.221 42.734 -8.148 1.00 57.50 86 VAL A N 1
ATOM 742 C CA . VAL A 1 86 ? 11.270 41.363 -7.618 1.00 57.50 86 VAL A CA 1
ATOM 743 C C . VAL A 1 86 ? 12.564 40.668 -8.042 1.00 57.50 86 VAL A C 1
ATOM 745 O O . VAL A 1 86 ? 13.061 39.802 -7.323 1.00 57.50 86 VAL A O 1
ATOM 748 N N . THR A 1 87 ? 13.159 41.067 -9.173 1.00 66.94 87 THR A N 1
ATOM 749 C CA . THR A 1 87 ? 14.390 40.449 -9.689 1.00 66.94 87 THR A CA 1
ATOM 750 C C . THR A 1 87 ? 15.535 41.439 -9.906 1.00 66.94 87 THR A C 1
ATOM 752 O O . THR A 1 87 ? 15.345 42.633 -10.135 1.00 66.94 87 THR A O 1
ATOM 755 N N . GLU A 1 88 ? 16.767 40.921 -9.869 1.00 72.19 88 GLU A N 1
ATOM 756 C CA . GLU A 1 88 ? 17.979 41.690 -10.173 1.00 72.19 88 GLU A CA 1
ATOM 757 C C . GLU A 1 88 ? 17.950 42.234 -11.610 1.00 72.19 88 GLU A C 1
ATOM 759 O O . GLU A 1 88 ? 18.339 43.375 -11.841 1.00 72.19 88 GLU A O 1
ATOM 764 N N . SER A 1 89 ? 17.423 41.454 -12.564 1.00 77.38 89 SER A N 1
ATOM 765 C CA . SER A 1 89 ? 17.311 41.859 -13.972 1.00 77.38 89 SER A CA 1
ATOM 766 C C . SER A 1 89 ? 16.410 43.078 -14.146 1.00 77.38 89 SER A C 1
ATOM 768 O O . SER A 1 89 ? 16.813 44.038 -14.794 1.00 77.38 89 SER A O 1
ATOM 770 N N . GLU A 1 90 ? 15.232 43.082 -13.515 1.00 76.94 90 GLU A N 1
ATOM 771 C CA . GLU A 1 90 ? 14.310 44.227 -13.545 1.00 76.94 90 GLU A CA 1
ATOM 772 C C . GLU A 1 90 ? 14.972 45.496 -12.999 1.00 76.94 90 GLU A C 1
ATOM 774 O O . GLU A 1 90 ? 14.807 46.588 -13.547 1.00 76.94 90 GLU A O 1
ATOM 779 N N . MET A 1 91 ? 15.770 45.350 -11.940 1.00 77.50 91 MET A N 1
ATOM 780 C CA . MET A 1 91 ? 16.504 46.461 -11.350 1.00 77.50 91 MET A CA 1
ATOM 781 C C . MET A 1 91 ? 17.658 46.939 -12.243 1.00 77.50 91 MET A C 1
ATOM 783 O O . MET A 1 91 ? 17.874 48.145 -12.375 1.00 77.50 91 MET A O 1
ATOM 787 N N . VAL A 1 92 ? 18.395 46.026 -12.882 1.00 80.94 92 VAL A N 1
ATOM 788 C CA . VAL A 1 92 ? 19.438 46.373 -13.861 1.00 80.94 92 VAL A CA 1
ATOM 789 C C . VAL A 1 92 ? 18.832 47.134 -15.033 1.00 80.94 92 VAL A C 1
ATOM 791 O O . VAL A 1 92 ? 19.365 48.177 -15.418 1.00 80.94 92 VAL A O 1
ATOM 794 N N . ASP A 1 93 ? 17.710 46.658 -15.564 1.00 83.19 93 ASP A N 1
ATOM 795 C CA . ASP A 1 93 ? 17.003 47.308 -16.662 1.00 83.19 93 ASP A CA 1
ATOM 796 C C . ASP A 1 93 ? 16.510 48.692 -16.242 1.00 83.19 93 ASP A C 1
ATOM 798 O O . ASP A 1 93 ? 16.732 49.670 -16.955 1.00 83.19 93 ASP A O 1
ATOM 802 N N . HIS A 1 94 ? 15.947 48.824 -15.039 1.00 84.12 94 HIS A N 1
ATOM 803 C CA . HIS A 1 94 ? 15.590 50.121 -14.474 1.00 84.12 94 HIS A CA 1
ATOM 804 C C . HIS A 1 94 ? 16.794 51.080 -14.389 1.00 84.12 94 HIS A C 1
ATOM 806 O O . HIS A 1 94 ? 16.704 52.219 -14.859 1.00 84.12 94 HIS A O 1
ATOM 812 N N . ILE A 1 95 ? 17.928 50.639 -13.825 1.00 80.94 95 ILE A N 1
ATOM 813 C CA . ILE A 1 95 ? 19.148 51.456 -13.698 1.00 80.94 95 ILE A CA 1
ATOM 814 C C . ILE A 1 95 ? 19.636 51.893 -15.084 1.00 80.94 95 ILE A C 1
ATOM 816 O O . ILE A 1 95 ? 19.924 53.074 -15.291 1.00 80.94 95 ILE A O 1
ATOM 820 N N . LYS A 1 96 ? 19.679 50.972 -16.051 1.00 80.81 96 LYS A N 1
ATOM 821 C CA . LYS A 1 96 ? 20.086 51.265 -17.432 1.00 80.81 96 LYS A CA 1
ATOM 822 C C . LYS A 1 96 ? 19.117 52.218 -18.132 1.00 80.81 96 LYS A C 1
ATOM 824 O O . LYS A 1 96 ? 19.548 53.081 -18.885 1.00 80.81 96 LYS A O 1
ATOM 829 N N . LEU A 1 97 ? 17.817 52.120 -17.876 1.00 81.94 97 LEU A N 1
ATOM 830 C CA . LEU A 1 97 ? 16.818 52.952 -18.551 1.00 81.94 97 LEU A CA 1
ATOM 831 C C . LEU A 1 97 ? 16.674 54.348 -17.936 1.00 81.94 97 LEU A C 1
ATOM 833 O O . LEU A 1 97 ? 16.411 55.310 -18.658 1.00 81.94 97 LEU A O 1
ATOM 837 N N . LYS A 1 98 ? 16.806 54.482 -16.612 1.00 79.12 98 LYS A N 1
ATOM 838 C CA . LYS A 1 98 ? 16.508 55.731 -15.887 1.00 79.12 98 LYS A CA 1
ATOM 839 C C . LYS A 1 98 ? 17.739 56.442 -15.332 1.00 79.12 98 LYS A C 1
ATOM 841 O O . LYS A 1 98 ? 17.666 57.641 -15.070 1.00 79.12 98 LYS A O 1
ATOM 846 N N . HIS A 1 99 ? 18.866 55.744 -15.192 1.00 80.31 99 HIS A N 1
ATOM 847 C CA . HIS A 1 99 ? 20.085 56.275 -14.575 1.00 80.31 99 HIS A CA 1
ATOM 848 C C . HIS A 1 99 ? 21.351 56.130 -15.441 1.00 80.31 99 HIS A C 1
ATOM 850 O O . HIS A 1 99 ? 22.426 56.522 -14.988 1.00 80.31 99 HIS A O 1
ATOM 856 N N . ALA A 1 100 ? 21.250 55.665 -16.696 1.00 73.88 100 ALA A N 1
ATOM 857 C CA . ALA A 1 100 ? 22.404 55.481 -17.592 1.00 73.88 100 ALA A CA 1
ATOM 858 C C . ALA A 1 100 ? 23.236 56.747 -17.852 1.00 73.88 100 ALA A C 1
ATOM 860 O O . ALA A 1 100 ? 24.432 56.644 -18.097 1.00 73.88 100 ALA A O 1
ATOM 861 N N . ALA A 1 101 ? 22.642 57.942 -17.776 1.00 73.00 101 ALA A N 1
ATOM 862 C CA . ALA A 1 101 ? 23.385 59.193 -17.951 1.00 73.00 101 ALA A CA 1
ATOM 863 C C . ALA A 1 101 ? 24.382 59.470 -16.807 1.00 73.00 101 ALA A C 1
ATOM 865 O O . ALA A 1 101 ? 25.349 60.202 -16.999 1.00 73.00 101 ALA A O 1
ATOM 86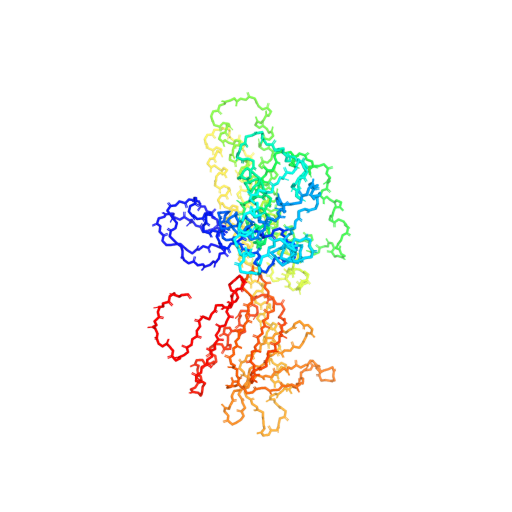6 N N . ASN A 1 102 ? 24.151 58.879 -15.629 1.00 64.12 102 ASN A N 1
ATOM 867 C CA . ASN A 1 102 ? 24.885 59.183 -14.401 1.00 64.12 102 ASN A CA 1
ATOM 868 C C . ASN A 1 102 ? 25.664 57.980 -13.844 1.00 64.12 102 ASN A C 1
ATOM 870 O O . ASN A 1 102 ? 26.344 58.132 -12.832 1.00 64.12 102 ASN A O 1
ATOM 874 N N . MET A 1 103 ? 25.554 56.797 -14.459 1.00 71.31 103 MET A N 1
ATOM 875 C CA . MET A 1 103 ? 26.102 55.546 -13.927 1.00 71.31 103 MET A CA 1
ATOM 876 C C . MET A 1 103 ? 26.777 54.726 -15.026 1.00 71.31 103 MET A C 1
ATOM 878 O O . MET A 1 103 ? 26.218 54.529 -16.102 1.00 71.31 103 MET A O 1
ATOM 882 N N . THR A 1 104 ? 27.977 54.217 -14.743 1.00 74.75 104 THR A N 1
ATOM 883 C CA . THR A 1 104 ? 28.726 53.347 -15.667 1.00 74.75 104 THR A CA 1
ATOM 884 C C . THR A 1 104 ? 28.387 51.870 -15.448 1.00 74.75 104 THR A C 1
ATOM 886 O O . THR A 1 104 ? 28.057 51.467 -14.333 1.00 74.75 104 THR A O 1
ATOM 889 N N . GLU A 1 105 ? 28.514 51.029 -16.484 1.00 73.19 105 GLU A N 1
ATOM 890 C CA . GLU A 1 105 ? 28.210 49.588 -16.377 1.00 73.19 105 GLU A CA 1
ATOM 891 C C . GLU A 1 105 ? 29.038 48.873 -15.298 1.00 73.19 105 GLU A C 1
ATOM 893 O O . GLU A 1 105 ? 28.533 47.988 -14.611 1.00 73.19 105 GLU A O 1
ATOM 898 N N . LEU A 1 106 ? 30.280 49.315 -15.075 1.00 74.62 106 LEU A N 1
ATOM 899 C CA . LEU A 1 106 ? 31.168 48.778 -14.038 1.00 74.62 106 LEU A CA 1
ATOM 900 C C . LEU A 1 106 ? 30.665 49.045 -12.607 1.00 74.62 106 LEU A C 1
ATOM 902 O O . LEU A 1 106 ? 31.096 48.374 -11.673 1.00 74.62 106 LEU A O 1
ATOM 906 N N . GLN A 1 107 ? 29.763 50.013 -12.418 1.00 78.25 107 GLN A N 1
ATOM 907 C CA . GLN A 1 107 ? 29.201 50.377 -11.112 1.00 78.25 107 GLN A CA 1
ATOM 908 C C . GLN A 1 107 ? 27.892 49.639 -10.798 1.00 78.25 107 GLN A C 1
ATOM 910 O O . GLN A 1 107 ? 27.472 49.631 -9.641 1.00 78.25 107 GLN A O 1
ATOM 915 N N . ILE A 1 108 ? 27.267 48.986 -11.786 1.00 78.25 108 ILE A N 1
ATOM 916 C CA . ILE A 1 108 ? 25.980 48.287 -11.631 1.00 78.25 108 ILE A CA 1
ATOM 917 C C . ILE A 1 108 ? 26.002 47.259 -10.482 1.00 78.25 108 ILE A C 1
ATOM 919 O O . ILE A 1 108 ? 25.087 47.308 -9.660 1.00 78.25 108 ILE A O 1
ATOM 923 N N . PRO A 1 109 ? 27.034 46.404 -10.316 1.00 74.88 109 PRO A N 1
ATOM 924 C CA . PRO A 1 109 ? 27.056 45.433 -9.216 1.00 74.88 109 PRO A CA 1
ATOM 925 C C . PRO A 1 109 ? 27.043 46.077 -7.820 1.00 74.88 109 PRO A C 1
ATOM 927 O O . PRO A 1 109 ? 26.354 45.608 -6.916 1.00 74.88 109 PRO A O 1
ATOM 930 N N . LEU A 1 110 ? 27.760 47.194 -7.643 1.00 76.44 110 LEU A N 1
ATOM 931 C CA . LEU A 1 110 ? 27.799 47.934 -6.375 1.00 76.44 110 LEU A CA 1
ATOM 932 C C . LEU A 1 110 ? 26.458 48.623 -6.082 1.00 76.44 110 LEU A C 1
ATOM 934 O O . LEU A 1 110 ? 26.027 48.700 -4.932 1.00 76.44 110 LEU A O 1
ATOM 938 N N . LEU A 1 111 ? 25.781 49.108 -7.126 1.00 74.69 111 LEU A N 1
ATOM 939 C CA . LEU A 1 111 ? 24.471 49.749 -7.013 1.00 74.69 111 LEU A CA 1
ATOM 940 C C . LEU A 1 111 ? 23.372 48.742 -6.685 1.00 74.69 111 LEU A C 1
ATOM 942 O O . LEU A 1 111 ? 22.514 49.045 -5.859 1.00 74.69 111 LEU A O 1
ATOM 946 N N . LEU A 1 112 ? 23.418 47.548 -7.276 1.00 74.12 112 LEU A N 1
ATOM 947 C CA . LEU A 1 112 ? 22.504 46.457 -6.942 1.00 74.12 112 LEU A CA 1
ATOM 948 C C . LEU A 1 112 ? 22.616 46.077 -5.467 1.00 74.12 112 LEU A C 1
ATOM 950 O O . LEU A 1 112 ? 21.599 46.013 -4.783 1.00 74.12 112 LEU A O 1
ATOM 954 N N . GLN A 1 113 ? 23.841 45.951 -4.947 1.00 73.25 113 GLN A N 1
ATOM 955 C CA . GLN A 1 113 ? 24.070 45.691 -3.524 1.00 73.25 113 GLN A CA 1
ATOM 956 C C . GLN A 1 113 ? 23.525 46.816 -2.624 1.00 73.25 113 GLN A C 1
ATOM 958 O O . GLN A 1 113 ? 23.005 46.551 -1.543 1.00 73.25 113 GLN A O 1
ATOM 963 N N . ALA A 1 114 ? 23.615 48.077 -3.059 1.00 72.69 114 ALA A N 1
ATOM 964 C CA . ALA A 1 114 ? 23.071 49.217 -2.318 1.00 72.69 114 ALA A CA 1
ATOM 965 C C . ALA A 1 114 ? 21.534 49.325 -2.398 1.00 72.69 114 ALA A C 1
ATOM 967 O O . ALA A 1 114 ? 20.907 49.882 -1.492 1.00 72.69 114 ALA A O 1
ATOM 968 N N . CYS A 1 115 ? 20.929 48.819 -3.475 1.00 73.56 115 CYS A N 1
ATOM 969 C CA . CYS A 1 115 ? 19.485 48.850 -3.718 1.00 73.56 115 CYS A CA 1
ATOM 970 C C . CYS A 1 115 ? 18.753 47.607 -3.199 1.00 73.56 115 CYS A C 1
ATOM 972 O O . CYS A 1 115 ? 17.530 47.651 -3.065 1.00 73.56 115 CYS A O 1
ATOM 974 N N . GLU A 1 116 ? 19.478 46.534 -2.877 1.00 74.44 116 GLU A N 1
ATOM 975 C CA . GLU A 1 116 ? 18.936 45.345 -2.223 1.00 74.44 116 GLU A CA 1
ATOM 976 C C . GLU A 1 116 ? 18.340 45.729 -0.859 1.00 74.44 116 GLU A C 1
ATOM 978 O O . GLU A 1 116 ? 18.985 46.347 -0.002 1.00 74.44 116 GLU A O 1
ATOM 983 N N . GLN A 1 117 ? 17.082 45.360 -0.657 1.00 66.44 117 GLN A N 1
ATOM 984 C CA . GLN A 1 117 ? 16.407 45.422 0.625 1.00 66.44 117 GLN A CA 1
ATOM 985 C C . GLN A 1 117 ? 16.027 44.003 1.044 1.00 66.44 117 GLN A C 1
ATOM 987 O O . GLN A 1 117 ? 15.520 43.199 0.263 1.00 66.44 117 GLN A O 1
ATOM 992 N N . ARG A 1 118 ? 16.302 43.699 2.312 1.00 57.12 118 ARG A N 1
ATOM 993 C CA . ARG A 1 118 ? 15.976 42.423 2.946 1.00 57.12 118 ARG A CA 1
ATOM 994 C C . ARG A 1 118 ? 14.931 42.696 3.998 1.00 57.12 118 ARG A C 1
ATOM 996 O O . ARG A 1 118 ? 15.313 42.958 5.128 1.00 57.12 118 ARG A O 1
ATOM 1003 N N . ASN A 1 119 ? 13.666 42.752 3.603 1.00 56.00 119 ASN A N 1
ATOM 1004 C CA . ASN A 1 119 ? 12.507 42.690 4.495 1.00 56.00 119 ASN A CA 1
ATOM 1005 C C . ASN A 1 119 ? 11.240 42.628 3.639 1.00 56.00 119 ASN A C 1
ATOM 1007 O O . ASN A 1 119 ? 10.920 43.591 2.942 1.00 56.00 119 ASN A O 1
ATOM 1011 N N . HIS A 1 120 ? 10.498 41.526 3.741 1.00 53.66 120 HIS A N 1
ATOM 1012 C CA . HIS A 1 120 ? 9.078 41.517 3.399 1.00 53.66 120 HIS A CA 1
ATOM 1013 C C . HIS A 1 120 ? 8.337 42.269 4.502 1.00 53.66 120 HIS A C 1
ATOM 1015 O O . HIS A 1 120 ? 8.370 41.857 5.663 1.00 53.66 120 HIS A O 1
ATOM 1021 N N . THR A 1 121 ? 7.675 43.375 4.173 1.00 51.91 121 THR A N 1
ATOM 1022 C CA . THR A 1 121 ? 6.626 43.907 5.047 1.00 51.91 121 THR A CA 1
ATOM 1023 C C . THR A 1 121 ? 5.440 42.961 4.937 1.00 51.91 121 THR A C 1
ATOM 1025 O O . THR A 1 121 ? 4.611 43.109 4.046 1.00 51.91 121 THR A O 1
ATOM 1028 N N . LEU A 1 122 ? 5.395 41.946 5.797 1.00 54.00 122 LEU A N 1
ATOM 1029 C CA . LEU A 1 122 ? 4.225 41.086 5.898 1.00 54.00 122 LEU A CA 1
ATOM 1030 C C . LEU A 1 122 ? 3.073 41.886 6.496 1.00 54.00 122 LEU A C 1
ATOM 1032 O O . LEU A 1 122 ? 3.112 42.235 7.679 1.00 54.00 122 LEU A O 1
ATOM 1036 N N . ASP A 1 123 ? 2.057 42.183 5.696 1.00 49.69 123 ASP A N 1
ATOM 1037 C CA . ASP A 1 123 ? 0.849 42.805 6.216 1.00 49.69 123 ASP A CA 1
ATOM 1038 C C . ASP A 1 123 ? -0.001 41.790 7.007 1.00 49.69 123 ASP A C 1
ATOM 1040 O O . ASP A 1 123 ? 0.170 40.568 6.938 1.00 49.69 123 ASP A O 1
ATOM 1044 N N . THR A 1 124 ? -0.933 42.299 7.800 1.00 42.34 124 THR A N 1
ATOM 1045 C CA . THR A 1 124 ? -1.824 41.541 8.687 1.00 42.34 124 THR A CA 1
ATOM 1046 C C . THR A 1 124 ? -2.820 40.603 7.978 1.00 42.34 124 THR A C 1
ATOM 1048 O O . THR A 1 124 ? -3.681 40.045 8.650 1.00 42.34 124 THR A O 1
ATOM 1051 N N . SER A 1 125 ? -2.698 40.378 6.664 1.00 48.09 125 SER A N 1
ATOM 1052 C CA . SER A 1 125 ? -3.471 39.412 5.863 1.00 48.09 125 SER A CA 1
ATOM 1053 C C . SER A 1 125 ? -2.634 38.256 5.271 1.00 48.09 125 SER A C 1
ATOM 1055 O O . SER A 1 125 ? -3.142 37.441 4.509 1.00 48.09 125 SER A O 1
ATOM 1057 N N . SER A 1 126 ? -1.360 38.133 5.660 1.00 59.94 126 SER A N 1
ATOM 1058 C CA . SER A 1 126 ? -0.353 37.325 4.945 1.00 59.94 126 SER A CA 1
ATOM 1059 C C . SER A 1 126 ? -0.427 35.790 5.076 1.00 59.94 126 SER A C 1
ATOM 1061 O O . SER A 1 126 ? 0.352 35.114 4.412 1.00 59.94 126 SER A O 1
ATOM 1063 N N . CYS A 1 127 ? -1.269 35.190 5.928 1.00 69.50 127 CYS A N 1
ATOM 1064 C CA . CYS A 1 127 ? -1.318 33.720 6.011 1.00 69.50 127 CYS A CA 1
ATOM 1065 C C . CYS A 1 127 ? -2.318 33.147 4.988 1.00 69.50 127 CYS A C 1
ATOM 1067 O O . CYS A 1 127 ? -3.515 33.389 5.137 1.00 69.50 127 CYS A O 1
ATOM 1069 N N . PRO A 1 128 ? -1.887 32.323 4.010 1.00 69.69 128 PRO A N 1
ATOM 1070 C CA . PRO A 1 128 ? -2.794 31.767 2.999 1.00 69.69 128 PRO A CA 1
ATOM 1071 C C . PRO A 1 128 ? -3.723 30.670 3.546 1.00 69.69 128 PRO A C 1
ATOM 1073 O O . PRO A 1 128 ? -4.628 30.227 2.845 1.00 69.69 128 PRO A O 1
ATOM 1076 N N . PHE A 1 129 ? -3.504 30.216 4.784 1.00 71.06 129 PHE A N 1
ATOM 1077 C CA . PHE A 1 129 ? -4.228 29.089 5.380 1.00 71.06 129 PHE A CA 1
ATOM 1078 C C . PHE A 1 129 ? -5.269 29.505 6.424 1.00 71.06 129 PHE A C 1
ATOM 1080 O O . PHE A 1 129 ? -6.177 28.727 6.707 1.00 71.06 129 PHE A O 1
ATOM 1087 N N . CYS A 1 130 ? -5.161 30.699 7.024 1.00 72.00 130 CYS A N 1
ATOM 1088 C CA . CYS A 1 130 ? -6.125 31.138 8.035 1.00 72.00 130 CYS A CA 1
ATOM 1089 C C . CYS A 1 130 ? -6.155 32.665 8.235 1.00 72.00 130 CYS A C 1
ATOM 1091 O O . CYS A 1 130 ? -5.127 33.327 8.082 1.00 72.00 130 CYS A O 1
ATOM 1093 N N . PRO A 1 131 ? -7.290 33.221 8.696 1.00 70.75 131 PRO A N 1
ATOM 1094 C CA . PRO A 1 131 ? -7.435 34.650 8.982 1.00 70.75 131 PRO A CA 1
ATOM 1095 C C . PRO A 1 131 ? -6.914 35.073 10.371 1.00 70.75 131 PRO A C 1
ATOM 1097 O O . PRO A 1 131 ? -6.977 36.248 10.720 1.00 70.75 131 PRO A O 1
ATOM 1100 N N . GLU A 1 132 ? -6.437 34.138 11.198 1.00 68.69 132 GLU A N 1
ATOM 1101 C CA . GLU A 1 132 ? -6.120 34.381 12.617 1.00 68.69 132 GLU A CA 1
ATOM 1102 C C . GLU A 1 132 ? -4.729 34.988 12.860 1.00 68.69 132 GLU A C 1
ATOM 1104 O O . GLU A 1 132 ? -4.391 35.357 13.989 1.00 68.69 132 GLU A O 1
ATOM 1109 N N . TRP A 1 133 ? -3.907 35.103 11.815 1.00 72.44 133 TRP A N 1
ATOM 1110 C CA . TRP A 1 133 ? -2.568 35.671 11.924 1.00 72.44 133 TRP A CA 1
ATOM 1111 C C . TRP A 1 133 ? -2.620 37.167 12.263 1.00 72.44 133 TRP A C 1
ATOM 1113 O O . TRP A 1 133 ? -3.231 37.965 11.556 1.00 72.44 133 TRP A O 1
ATOM 1123 N N . LYS A 1 134 ? -1.918 37.566 13.329 1.00 68.50 134 LYS A N 1
ATOM 1124 C CA . LYS A 1 134 ? -1.732 38.971 13.713 1.00 68.50 134 LYS A CA 1
ATOM 1125 C C . LYS A 1 134 ? -0.244 39.246 13.870 1.00 68.50 134 LYS A C 1
ATOM 1127 O O . LYS A 1 134 ? 0.420 38.612 14.687 1.00 68.50 134 LYS A O 1
ATOM 1132 N N . ALA A 1 135 ? 0.274 40.180 13.077 1.00 63.12 135 ALA A N 1
ATOM 1133 C CA . ALA A 1 135 ? 1.652 40.631 13.195 1.00 63.12 135 ALA A CA 1
ATOM 1134 C C . ALA A 1 135 ? 1.856 41.310 14.559 1.00 63.12 135 ALA A C 1
ATOM 1136 O O . ALA A 1 135 ? 1.156 42.267 14.887 1.00 63.12 135 ALA A O 1
ATOM 1137 N N . ASP A 1 136 ? 2.802 40.807 15.352 1.00 57.31 136 ASP A N 1
ATOM 1138 C CA . ASP A 1 136 ? 3.211 41.459 16.596 1.00 57.31 136 ASP A CA 1
ATOM 1139 C C . ASP A 1 136 ? 4.177 42.612 16.273 1.00 57.31 136 ASP A C 1
ATOM 1141 O O . ASP A 1 136 ? 5.012 42.491 15.371 1.00 57.31 136 ASP A O 1
ATOM 1145 N N . SER A 1 137 ? 4.073 43.732 16.993 1.00 53.88 137 SER A N 1
ATOM 1146 C CA . SER A 1 137 ? 4.779 44.995 16.698 1.00 53.88 137 SER A CA 1
ATOM 1147 C C . SER A 1 137 ? 6.292 44.971 16.977 1.00 53.88 137 SER A C 1
ATOM 1149 O O . SER A 1 137 ? 6.965 45.991 16.835 1.00 53.88 137 SER A O 1
ATOM 1151 N N . ASN A 1 138 ? 6.844 43.817 17.363 1.00 52.31 138 ASN A N 1
ATOM 1152 C CA . ASN A 1 138 ? 8.263 43.620 17.652 1.00 52.31 138 ASN A CA 1
ATOM 1153 C C . ASN A 1 138 ? 8.971 42.870 16.514 1.00 52.31 138 ASN A C 1
ATOM 1155 O O . ASN A 1 138 ? 8.380 42.007 15.877 1.00 52.31 138 ASN A O 1
ATOM 1159 N N . ALA A 1 139 ? 10.274 43.126 16.332 1.00 44.84 139 ALA A N 1
ATOM 1160 C CA . ALA A 1 139 ? 11.159 42.599 15.274 1.00 44.84 139 ALA A CA 1
ATOM 1161 C C . ALA A 1 139 ? 11.242 41.053 15.120 1.00 44.84 139 ALA A C 1
ATOM 1163 O O . ALA A 1 139 ? 11.991 40.549 14.283 1.00 44.84 139 ALA A O 1
ATOM 1164 N N . GLU A 1 140 ? 10.473 40.284 15.894 1.00 51.66 140 GLU A N 1
ATOM 1165 C CA . GLU A 1 140 ? 10.294 38.835 15.750 1.00 51.66 140 GLU A CA 1
ATOM 1166 C C . GLU A 1 140 ? 9.139 38.444 14.807 1.00 51.66 140 GLU A C 1
ATOM 1168 O O . GLU A 1 140 ? 8.915 37.249 14.593 1.00 51.66 140 GLU A O 1
ATOM 1173 N N . THR A 1 141 ? 8.448 39.413 14.188 1.00 63.56 141 THR A N 1
ATOM 1174 C CA . THR A 1 141 ? 7.305 39.197 13.277 1.00 63.56 141 THR A CA 1
ATOM 1175 C C . THR A 1 141 ? 7.601 38.151 12.197 1.00 63.56 141 THR A C 1
ATOM 1177 O O . THR A 1 141 ? 6.763 37.296 11.915 1.00 63.56 141 THR A O 1
ATOM 1180 N N . MET A 1 142 ? 8.823 38.151 11.644 1.00 67.06 142 MET A N 1
ATOM 1181 C CA . MET A 1 142 ? 9.198 37.259 10.546 1.00 67.06 142 MET A CA 1
ATOM 1182 C C . MET A 1 142 ? 9.344 35.801 10.999 1.00 67.06 142 MET A C 1
ATOM 1184 O O . MET A 1 142 ? 8.707 34.903 10.457 1.00 67.06 142 MET A O 1
ATOM 1188 N N . LYS A 1 143 ? 10.123 35.544 12.056 1.00 69.88 143 LYS A N 1
ATOM 1189 C CA . LYS A 1 143 ? 10.243 34.194 12.636 1.00 69.88 143 LYS A CA 1
ATOM 1190 C C . LYS A 1 143 ? 8.903 33.702 13.187 1.00 69.88 143 LYS A C 1
ATOM 1192 O O . LYS A 1 143 ? 8.604 32.512 13.081 1.00 69.88 143 LYS A O 1
ATOM 1197 N N . GLY A 1 144 ? 8.101 34.609 13.749 1.00 72.44 144 GLY A N 1
ATOM 1198 C CA . GLY A 1 144 ? 6.736 34.340 14.192 1.00 72.44 144 GLY A CA 1
ATOM 1199 C C . GLY A 1 144 ? 5.840 33.858 13.052 1.00 72.44 144 GLY A C 1
ATOM 1200 O O . GLY A 1 144 ? 5.138 32.865 13.228 1.00 72.44 144 GLY A O 1
ATOM 1201 N N . TYR A 1 145 ? 5.929 34.491 11.881 1.00 75.56 145 TYR A N 1
ATOM 1202 C CA . TYR A 1 145 ? 5.165 34.126 10.688 1.00 75.56 145 TYR A CA 1
ATOM 1203 C C . TYR A 1 145 ? 5.521 32.733 10.166 1.00 75.56 145 TYR A C 1
ATOM 1205 O O . TYR A 1 145 ? 4.644 31.883 10.041 1.00 75.56 145 TYR A O 1
ATOM 1213 N N . TYR A 1 146 ? 6.809 32.435 9.959 1.00 75.88 146 TYR A N 1
ATOM 1214 C CA . TYR A 1 146 ? 7.232 31.093 9.527 1.00 75.88 146 TYR A CA 1
ATOM 1215 C C . TYR A 1 146 ? 6.912 30.023 10.580 1.00 75.88 146 TYR A C 1
ATOM 1217 O O . TYR A 1 146 ? 6.589 28.880 10.253 1.00 75.88 146 TYR A O 1
ATOM 1225 N N . ARG A 1 147 ? 6.951 30.379 11.872 1.00 79.38 147 ARG A N 1
ATOM 1226 C CA . ARG A 1 147 ? 6.467 29.493 12.938 1.00 79.38 147 ARG A CA 1
ATOM 1227 C C . ARG A 1 147 ? 4.965 29.242 12.805 1.00 79.38 147 ARG A C 1
ATOM 1229 O O . ARG A 1 147 ? 4.568 28.089 12.925 1.00 79.38 147 ARG A O 1
ATOM 1236 N N . HIS A 1 148 ? 4.159 30.265 12.546 1.00 79.88 148 HIS A N 1
ATOM 1237 C CA . HIS A 1 148 ? 2.720 30.123 12.346 1.00 79.88 148 HIS A CA 1
ATOM 1238 C C . HIS A 1 148 ? 2.396 29.285 11.107 1.00 79.88 148 HIS A C 1
ATOM 1240 O O . HIS A 1 148 ? 1.708 28.284 11.215 1.00 79.88 148 HIS A O 1
ATOM 1246 N N . ILE A 1 149 ? 2.968 29.591 9.946 1.00 79.00 149 ILE A N 1
ATOM 1247 C CA . ILE A 1 149 ? 2.713 28.797 8.739 1.00 79.00 149 ILE A CA 1
ATOM 1248 C C . ILE A 1 149 ? 3.136 27.338 8.921 1.00 79.00 149 ILE A C 1
ATOM 1250 O O . ILE A 1 149 ? 2.437 26.431 8.469 1.00 79.00 149 ILE A O 1
ATOM 1254 N N . SER A 1 150 ? 4.214 27.072 9.664 1.00 75.00 150 SER A N 1
ATOM 1255 C CA . SER A 1 150 ? 4.577 25.686 9.952 1.00 75.00 150 SER A CA 1
ATOM 1256 C C . SER A 1 150 ? 3.515 24.893 10.713 1.00 75.00 150 SER A C 1
ATOM 1258 O O . SER A 1 150 ? 3.511 23.671 10.595 1.00 75.00 150 SER A O 1
ATOM 1260 N N . THR A 1 151 ? 2.622 25.542 11.475 1.00 74.31 151 THR A N 1
ATOM 1261 C CA . THR A 1 151 ? 1.526 24.833 12.153 1.00 74.31 151 THR A CA 1
ATOM 1262 C C . THR A 1 151 ? 0.444 24.371 11.185 1.00 74.31 151 THR A C 1
ATOM 1264 O O . THR A 1 151 ? -0.303 23.472 11.541 1.00 74.31 151 THR A O 1
ATOM 1267 N N . HIS A 1 152 ? 0.386 24.934 9.974 1.00 78.00 152 HIS A N 1
ATOM 1268 C CA . HIS A 1 152 ? -0.498 24.485 8.891 1.00 78.00 152 HIS A CA 1
ATOM 1269 C C . HIS A 1 152 ? 0.172 23.424 8.022 1.00 78.00 152 HIS A C 1
ATOM 1271 O O . HIS A 1 152 ? -0.412 22.384 7.732 1.00 78.00 152 HIS A O 1
ATOM 1277 N N . LEU A 1 153 ? 1.435 23.648 7.658 1.00 74.19 153 LEU A N 1
ATOM 1278 C CA . LEU A 1 153 ? 2.160 22.745 6.764 1.00 74.19 153 LEU A CA 1
ATOM 1279 C C . LEU A 1 153 ? 2.460 21.375 7.399 1.00 74.19 153 LEU A C 1
ATOM 1281 O O . LEU A 1 153 ? 2.429 20.354 6.719 1.00 74.19 153 LEU A O 1
ATOM 1285 N N . GLN A 1 154 ? 2.702 21.327 8.713 1.00 74.19 154 GLN A N 1
ATOM 1286 C CA . GLN A 1 154 ? 2.974 20.072 9.420 1.00 74.19 154 GLN A CA 1
ATOM 1287 C C . GLN A 1 154 ? 1.782 19.092 9.394 1.00 74.19 154 GLN A C 1
ATOM 1289 O O . GLN A 1 154 ? 2.003 17.941 9.020 1.00 74.19 154 GLN A O 1
ATOM 1294 N N . PRO A 1 155 ? 0.539 19.491 9.739 1.00 61.97 155 PRO A N 1
ATOM 1295 C CA . PRO A 1 155 ? -0.644 18.649 9.542 1.00 61.97 155 PRO A CA 1
ATOM 1296 C C . PRO A 1 155 ? -0.869 18.222 8.090 1.00 61.97 155 PRO A C 1
ATOM 1298 O O . PRO A 1 155 ? -1.182 17.060 7.850 1.00 61.97 155 PRO A O 1
ATOM 1301 N N . LEU A 1 156 ? -0.658 19.121 7.120 1.00 68.19 156 LEU A N 1
ATOM 1302 C CA . LEU A 1 156 ? -0.788 18.788 5.696 1.00 68.19 156 LEU A CA 1
ATOM 1303 C C . LEU A 1 156 ? 0.204 17.694 5.274 1.00 68.19 156 LEU A C 1
ATOM 1305 O O . LEU A 1 156 ? -0.168 16.756 4.577 1.00 68.19 156 LEU A O 1
ATOM 1309 N N . ALA A 1 157 ? 1.446 17.764 5.751 1.00 68.69 157 ALA A N 1
ATOM 1310 C CA . ALA A 1 157 ? 2.454 16.737 5.503 1.00 68.69 157 ALA A CA 1
ATOM 1311 C C . ALA A 1 157 ? 2.160 15.415 6.233 1.00 68.69 157 ALA A C 1
ATOM 1313 O O . ALA A 1 157 ? 2.470 14.334 5.732 1.00 68.69 157 ALA A O 1
ATOM 1314 N N . LEU A 1 158 ? 1.533 15.470 7.409 1.00 61.09 158 LEU A N 1
ATOM 1315 C CA . LEU A 1 158 ? 1.065 14.267 8.098 1.00 61.09 158 LEU A CA 1
ATOM 1316 C C . LEU A 1 158 ? -0.090 13.594 7.347 1.00 61.09 158 LEU A C 1
ATOM 1318 O O . LEU A 1 158 ? -0.160 12.371 7.349 1.00 61.09 158 LEU A O 1
ATOM 1322 N N . ALA A 1 159 ? -0.938 14.358 6.654 1.00 61.03 159 ALA A N 1
ATOM 1323 C CA . ALA A 1 159 ? -2.010 13.808 5.822 1.00 61.03 159 ALA A CA 1
ATOM 1324 C C . ALA A 1 159 ? -1.495 13.016 4.602 1.00 61.03 159 ALA A C 1
ATOM 1326 O O . ALA A 1 159 ? -2.238 12.219 4.034 1.00 61.03 159 ALA A O 1
ATOM 1327 N N . SER A 1 160 ? -0.229 13.205 4.204 1.00 62.69 160 SER A N 1
ATOM 1328 C CA . SER A 1 160 ? 0.437 12.375 3.186 1.00 62.69 160 SER A CA 1
ATOM 1329 C C . SER A 1 160 ? 0.956 11.031 3.707 1.00 62.69 160 SER A C 1
ATOM 1331 O O . SER A 1 160 ? 1.322 10.176 2.901 1.00 62.69 160 SER A O 1
ATOM 1333 N N . ILE A 1 161 ? 0.968 10.807 5.024 1.00 59.38 161 ILE A N 1
ATOM 1334 C CA . ILE A 1 161 ? 1.134 9.456 5.565 1.00 59.38 161 ILE A CA 1
ATOM 1335 C C . ILE A 1 161 ? -0.165 8.700 5.258 1.00 59.38 161 ILE A C 1
ATOM 1337 O O . ILE A 1 161 ? -1.239 9.241 5.528 1.00 59.38 161 ILE A O 1
ATOM 1341 N N . PRO A 1 162 ? -0.115 7.470 4.708 1.00 45.72 162 PRO A N 1
ATOM 1342 C CA . PRO A 1 162 ? -1.309 6.651 4.546 1.00 45.72 162 PRO A CA 1
ATOM 1343 C C . PRO A 1 162 ? -2.091 6.637 5.862 1.00 45.72 162 PRO A C 1
ATOM 1345 O O . PRO A 1 162 ? -1.542 6.231 6.884 1.00 45.72 162 PRO A O 1
ATOM 1348 N N . LEU A 1 163 ? -3.352 7.083 5.832 1.00 39.91 163 LEU A N 1
ATOM 1349 C CA . LEU A 1 163 ? -4.268 7.205 6.981 1.00 39.91 163 LEU A CA 1
ATOM 1350 C C . LEU A 1 163 ? -4.620 5.860 7.654 1.00 39.91 163 LEU A C 1
ATOM 1352 O O . LEU A 1 163 ? -5.630 5.742 8.333 1.00 39.91 163 LEU A O 1
ATOM 1356 N N . VAL A 1 164 ? -3.795 4.834 7.481 1.00 37.41 164 VAL A N 1
ATOM 1357 C CA . VAL A 1 164 ? -3.913 3.543 8.155 1.00 37.41 164 VAL A CA 1
ATOM 1358 C C . VAL A 1 164 ? -2.811 3.437 9.204 1.00 37.41 164 VAL A C 1
ATOM 1360 O O . VAL A 1 164 ? -2.039 2.484 9.194 1.00 37.41 164 VAL A O 1
ATOM 1363 N N . ILE A 1 165 ? -2.693 4.455 10.062 1.00 35.97 165 ILE A N 1
ATOM 1364 C CA . ILE A 1 165 ? -1.901 4.385 11.293 1.00 35.97 165 ILE A CA 1
ATOM 1365 C C . ILE A 1 165 ? -2.683 5.078 12.415 1.00 35.97 165 ILE A C 1
ATOM 1367 O O . ILE A 1 165 ? -2.785 6.305 12.473 1.00 35.97 165 ILE A O 1
ATOM 1371 N N . ASP A 1 166 ? -3.239 4.249 13.296 1.00 36.69 166 ASP A N 1
ATOM 1372 C CA . ASP A 1 166 ? -3.989 4.629 14.490 1.00 36.69 166 ASP A CA 1
ATOM 1373 C C . ASP A 1 166 ? -3.102 5.413 15.485 1.00 36.69 166 ASP A C 1
ATOM 1375 O O . ASP A 1 166 ? -1.965 5.031 15.776 1.00 36.69 166 ASP A O 1
ATOM 1379 N N . GLY A 1 167 ? -3.635 6.493 16.077 1.00 36.19 167 GLY A N 1
ATOM 1380 C CA . GLY A 1 167 ? -3.053 7.118 17.281 1.00 36.19 167 GLY A CA 1
ATOM 1381 C C . GLY A 1 167 ? -2.304 8.452 17.124 1.00 36.19 167 GLY A C 1
ATOM 1382 O O . GLY A 1 167 ? -1.559 8.830 18.035 1.00 36.19 167 GLY A O 1
ATOM 1383 N N . LEU A 1 168 ? -2.497 9.196 16.028 1.00 36.91 168 LEU A N 1
ATOM 1384 C CA . LEU A 1 168 ? -1.957 10.562 15.864 1.00 36.91 168 LEU A CA 1
ATOM 1385 C C . LEU A 1 168 ? -2.996 11.645 15.512 1.00 36.91 168 LEU A C 1
ATOM 1387 O O . LEU A 1 168 ? -2.618 12.730 15.071 1.00 36.91 168 LEU A O 1
ATOM 1391 N N . GLU A 1 169 ? -4.283 11.415 15.768 1.00 37.56 169 GLU A N 1
ATOM 1392 C CA . GLU A 1 169 ? -5.299 12.468 15.644 1.00 37.56 169 GLU A CA 1
ATOM 1393 C C . GLU A 1 169 ? -5.000 13.632 16.612 1.00 37.56 169 GLU A C 1
ATOM 1395 O O . GLU A 1 169 ? -4.873 13.442 17.826 1.00 37.56 169 GLU A O 1
ATOM 1400 N N . ILE A 1 170 ? -4.890 14.858 16.085 1.00 33.62 170 ILE A N 1
ATOM 1401 C CA . ILE A 1 170 ? -4.979 16.071 16.905 1.00 33.62 170 ILE A CA 1
ATOM 1402 C C . ILE A 1 170 ? -6.468 16.297 17.156 1.00 33.62 170 ILE A C 1
ATOM 1404 O O . ILE A 1 170 ? -7.176 16.819 16.301 1.00 33.62 170 ILE A O 1
ATOM 1408 N N . ILE A 1 171 ? -6.943 15.872 18.323 1.00 31.25 171 ILE A N 1
ATOM 1409 C CA . ILE A 1 171 ? -8.316 16.118 18.764 1.00 31.25 171 ILE A CA 1
ATOM 1410 C C . ILE A 1 171 ? -8.440 17.612 19.078 1.00 31.25 171 ILE A C 1
ATOM 1412 O O . ILE A 1 171 ? -7.834 18.092 20.037 1.00 31.25 171 ILE A O 1
ATOM 1416 N N . ASN A 1 172 ? -9.226 18.346 18.289 1.00 32.53 172 ASN A N 1
ATOM 1417 C CA . ASN A 1 172 ? -9.749 19.631 18.732 1.00 32.53 172 ASN A CA 1
ATOM 1418 C C . ASN A 1 172 ? -11.001 19.356 19.581 1.00 32.53 172 ASN A C 1
ATOM 1420 O O . ASN A 1 172 ? -11.962 18.758 19.096 1.00 32.53 172 ASN A O 1
ATOM 1424 N N . GLU A 1 173 ? -10.993 19.761 20.855 1.00 36.41 173 GLU A N 1
ATOM 1425 C CA . GLU A 1 173 ? -12.023 19.425 21.864 1.00 36.41 173 GLU A CA 1
ATOM 1426 C C . GLU A 1 173 ? -13.447 19.923 21.510 1.00 36.41 173 GLU A C 1
ATOM 1428 O O . GLU A 1 173 ? -14.431 19.588 22.180 1.00 36.41 173 GLU A O 1
ATOM 1433 N N . GLU A 1 174 ? -13.576 20.724 20.451 1.00 34.00 174 GLU A N 1
ATOM 1434 C CA . GLU A 1 174 ? -14.829 21.309 19.970 1.00 34.00 174 GLU A CA 1
ATOM 1435 C C . GLU A 1 174 ? -15.492 20.540 18.812 1.00 34.00 174 GLU A C 1
ATOM 1437 O O . GLU A 1 174 ? -16.705 20.669 18.626 1.00 34.00 174 GLU A O 1
ATOM 1442 N N . GLU A 1 175 ? -14.753 19.726 18.049 1.00 35.47 175 GLU A N 1
ATOM 1443 C CA . GLU A 1 175 ? -15.321 18.952 16.927 1.00 35.47 175 GLU A CA 1
ATOM 1444 C C . GLU A 1 175 ? -15.999 17.658 17.390 1.00 35.47 175 GLU A C 1
ATOM 1446 O O . GLU A 1 175 ? -17.023 17.264 16.828 1.00 35.47 175 GLU A O 1
ATOM 1451 N N . THR A 1 176 ? -15.529 17.066 18.491 1.00 38.50 176 THR A N 1
ATOM 1452 C CA . THR A 1 176 ? -16.131 15.868 19.103 1.00 38.50 176 THR A CA 1
ATOM 1453 C C . THR A 1 176 ? -17.574 16.101 19.562 1.00 38.50 176 THR A C 1
ATOM 1455 O O . THR A 1 176 ? -18.366 15.172 19.578 1.00 38.50 176 THR A O 1
ATOM 1458 N N . ARG A 1 177 ? -17.957 17.347 19.880 1.00 36.31 177 ARG A N 1
ATOM 1459 C CA . ARG A 1 177 ? -19.321 17.683 20.331 1.00 36.31 177 ARG A CA 1
ATOM 1460 C C . ARG A 1 177 ? -20.339 17.874 19.204 1.00 36.31 177 ARG A C 1
ATOM 1462 O O . ARG A 1 177 ? -21.530 17.928 19.485 1.00 36.31 177 ARG A O 1
ATOM 1469 N N . ARG A 1 178 ? -19.903 18.019 17.947 1.00 33.56 178 ARG A N 1
ATOM 1470 C CA . ARG A 1 178 ? -20.797 18.296 16.802 1.00 33.56 178 ARG A CA 1
ATOM 1471 C C . ARG A 1 178 ? -21.111 17.069 15.944 1.00 33.56 178 ARG A C 1
ATOM 1473 O O . ARG A 1 178 ? -22.091 17.100 15.209 1.00 33.56 178 ARG A O 1
ATOM 1480 N N . SER A 1 179 ? -20.318 16.002 16.031 1.00 37.97 179 SER A N 1
ATOM 1481 C CA . SER A 1 179 ? -20.517 14.776 15.243 1.00 37.97 179 SER A CA 1
ATOM 1482 C C . SER A 1 179 ? -21.438 13.741 15.904 1.00 37.97 179 SER A C 1
ATOM 1484 O O . SER A 1 179 ? -21.771 12.740 15.273 1.00 37.97 179 SER A O 1
ATOM 1486 N N . GLU A 1 180 ? -21.883 13.982 17.141 1.00 42.28 180 GLU A N 1
ATOM 1487 C CA . GLU A 1 180 ? -22.726 13.059 17.917 1.00 42.28 180 GLU A CA 1
ATOM 1488 C C . GLU A 1 180 ? -24.227 13.121 17.561 1.00 42.28 180 GLU A C 1
ATOM 1490 O O . GLU A 1 180 ? -24.980 12.263 18.014 1.00 42.28 180 GLU A O 1
ATOM 1495 N N . ASP A 1 181 ? -24.666 14.074 16.726 1.00 33.56 181 ASP A N 1
ATOM 1496 C CA . ASP A 1 181 ? -26.097 14.405 16.564 1.00 33.56 181 ASP A CA 1
ATOM 1497 C C . ASP A 1 181 ? -26.742 13.954 15.233 1.00 33.56 181 ASP A C 1
ATOM 1499 O O . ASP A 1 181 ? -27.893 14.283 14.957 1.00 33.56 181 ASP A O 1
ATOM 1503 N N . LEU A 1 182 ? -26.047 13.175 14.391 1.00 35.78 182 LEU A N 1
ATOM 1504 C CA . LEU A 1 182 ? -26.640 12.586 13.176 1.00 35.78 182 LEU A CA 1
ATOM 1505 C C . LEU A 1 182 ? -26.444 11.065 13.146 1.00 35.78 182 LEU A C 1
ATOM 1507 O O . LEU A 1 182 ? -25.332 10.551 13.020 1.00 35.78 182 LEU A O 1
ATOM 1511 N N . GLY A 1 183 ? -27.563 10.352 13.294 1.00 39.16 183 GLY A N 1
ATOM 1512 C CA . GLY A 1 183 ? -27.643 8.911 13.515 1.00 39.16 183 GLY A CA 1
ATOM 1513 C C . GLY A 1 183 ? -27.018 8.045 12.416 1.00 39.16 183 GLY A C 1
ATOM 1514 O O . GLY A 1 183 ? -27.291 8.179 11.226 1.00 39.16 183 GLY A O 1
ATOM 1515 N N . PHE A 1 184 ? -26.217 7.082 12.870 1.00 41.81 184 PHE A N 1
ATOM 1516 C CA . PHE A 1 184 ? -25.521 6.033 12.119 1.00 41.81 184 PHE A CA 1
ATOM 1517 C C . PHE A 1 184 ? -26.431 5.174 11.214 1.00 41.81 184 PHE A C 1
ATOM 1519 O O . PHE A 1 184 ? -25.976 4.678 10.186 1.00 41.81 184 PHE A O 1
ATOM 1526 N N . GLU A 1 185 ? -27.716 5.032 11.543 1.00 39.84 185 GLU A N 1
ATOM 1527 C CA . GLU A 1 185 ? -28.656 4.187 10.789 1.00 39.84 185 GLU A CA 1
ATOM 1528 C C . GLU A 1 185 ? -28.994 4.750 9.396 1.00 39.84 185 GLU A C 1
ATOM 1530 O O . GLU A 1 185 ? -29.192 3.987 8.450 1.00 39.84 185 GLU A O 1
ATOM 1535 N N . GLU A 1 186 ? -28.975 6.074 9.223 1.00 41.19 186 GLU A N 1
ATOM 1536 C CA . GLU A 1 186 ? -29.380 6.725 7.968 1.00 41.19 186 GLU A CA 1
ATOM 1537 C C . GLU A 1 186 ? -28.270 6.692 6.900 1.00 41.19 186 GLU A C 1
ATOM 1539 O O . GLU A 1 186 ? -28.543 6.636 5.701 1.00 41.19 186 GLU A O 1
ATOM 1544 N N . ARG A 1 187 ? -26.997 6.614 7.322 1.00 38.84 187 ARG A N 1
ATOM 1545 C CA . ARG A 1 187 ? -25.836 6.484 6.416 1.00 38.84 187 ARG A CA 1
ATOM 1546 C C . ARG A 1 187 ? -25.688 5.072 5.842 1.00 38.84 187 ARG A C 1
ATOM 1548 O O . ARG A 1 187 ? -25.183 4.923 4.733 1.00 38.84 187 ARG A O 1
ATOM 1555 N N . VAL A 1 188 ? -26.144 4.052 6.574 1.00 41.91 188 VAL A N 1
ATOM 1556 C CA . VAL A 1 188 ? -26.090 2.637 6.160 1.00 41.91 188 VAL A CA 1
ATOM 1557 C C . VAL A 1 188 ? -27.168 2.317 5.118 1.00 41.91 188 VAL A C 1
ATOM 1559 O O . VAL A 1 188 ? -26.929 1.526 4.208 1.00 41.91 188 VAL A O 1
ATOM 1562 N N . ALA A 1 189 ? -28.329 2.971 5.195 1.00 39.06 189 ALA A N 1
ATOM 1563 C CA . ALA A 1 189 ? -29.435 2.748 4.265 1.00 39.06 189 ALA A CA 1
ATOM 1564 C C . ALA A 1 189 ? -29.177 3.291 2.845 1.00 39.06 189 ALA A C 1
ATOM 1566 O O . ALA A 1 189 ? -29.835 2.867 1.897 1.00 39.06 189 ALA A O 1
ATOM 1567 N N . ALA A 1 190 ? -28.232 4.221 2.682 1.00 36.91 190 ALA A N 1
ATOM 1568 C CA . ALA A 1 190 ? -28.117 5.000 1.454 1.00 36.91 190 ALA A CA 1
ATOM 1569 C C . ALA A 1 190 ? -27.248 4.374 0.347 1.00 36.91 190 ALA A C 1
ATOM 1571 O O . ALA A 1 190 ? -27.303 4.890 -0.765 1.00 36.91 190 ALA A O 1
ATOM 1572 N N . ASN A 1 191 ? -26.440 3.323 0.591 1.00 42.41 191 ASN A N 1
ATOM 1573 C CA . ASN A 1 191 ? -25.390 2.985 -0.389 1.00 42.41 191 ASN A CA 1
ATOM 1574 C C . ASN A 1 191 ? -24.914 1.524 -0.539 1.00 42.41 191 ASN A C 1
ATOM 1576 O O . ASN A 1 191 ? -23.801 1.330 -1.021 1.00 42.41 191 ASN A O 1
ATOM 1580 N N . ILE A 1 192 ? -25.692 0.486 -0.201 1.00 42.31 192 ILE A N 1
ATOM 1581 C CA . ILE A 1 192 ? -25.318 -0.903 -0.560 1.00 42.31 192 ILE A CA 1
ATOM 1582 C C . ILE A 1 192 ? -26.559 -1.722 -0.934 1.00 42.31 192 ILE A C 1
ATOM 1584 O O . ILE A 1 192 ? -27.476 -1.889 -0.136 1.00 42.31 192 ILE A O 1
ATOM 1588 N N . GLN A 1 193 ? -26.568 -2.257 -2.155 1.00 44.12 193 GLN A N 1
ATOM 1589 C CA . GLN A 1 193 ? -27.683 -2.997 -2.756 1.00 44.12 193 GLN A CA 1
ATOM 1590 C C . GLN A 1 193 ? -27.767 -4.485 -2.344 1.00 44.12 193 GLN A C 1
ATOM 1592 O O . GLN A 1 193 ? -28.551 -5.217 -2.933 1.00 44.12 193 GLN A O 1
ATOM 1597 N N . ASP A 1 194 ? -27.037 -4.925 -1.312 1.00 48.00 194 ASP A N 1
ATOM 1598 C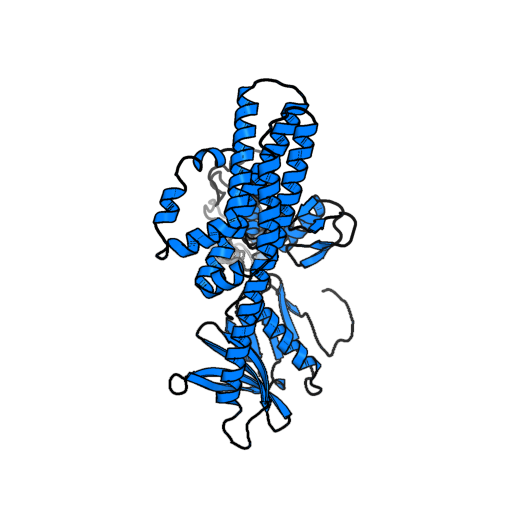 CA . ASP A 1 194 ? -27.113 -6.295 -0.775 1.00 48.00 194 ASP A CA 1
ATOM 1599 C C . ASP A 1 194 ? -27.078 -6.297 0.766 1.00 48.00 194 ASP A C 1
ATOM 1601 O O . ASP A 1 194 ? -26.033 -6.360 1.420 1.00 48.00 194 ASP A O 1
ATOM 1605 N N . SER A 1 195 ? -28.254 -6.144 1.383 1.00 56.50 195 SER A N 1
ATOM 1606 C CA . SER A 1 195 ? -28.379 -5.806 2.810 1.00 56.50 195 SER A CA 1
ATOM 1607 C C . SER A 1 195 ? -28.290 -7.006 3.761 1.00 56.50 195 SER A C 1
ATOM 1609 O O . SER A 1 195 ? -28.222 -6.814 4.972 1.00 56.50 195 SER A O 1
ATOM 1611 N N . SER A 1 196 ? -28.313 -8.243 3.264 1.00 62.53 196 SER A N 1
ATOM 1612 C CA . SER A 1 196 ? -28.349 -9.463 4.091 1.00 62.53 196 SER A CA 1
ATOM 1613 C C . SER A 1 196 ? -26.945 -9.979 4.416 1.00 62.53 196 SER A C 1
ATOM 1615 O O . SER A 1 196 ? -26.601 -10.193 5.578 1.00 62.53 196 SER A O 1
ATOM 1617 N N . GLU A 1 197 ? -26.101 -10.135 3.398 1.00 58.31 197 GLU A N 1
ATOM 1618 C CA . GLU A 1 197 ? -24.775 -10.748 3.529 1.00 58.31 197 GLU A CA 1
ATOM 1619 C C . GLU A 1 197 ? -23.793 -9.828 4.256 1.00 58.31 197 GLU A C 1
ATOM 1621 O O . GLU A 1 197 ? -23.114 -10.268 5.186 1.00 58.31 197 GLU A O 1
ATOM 1626 N N . MET A 1 198 ? -23.803 -8.531 3.924 1.00 62.78 198 MET A N 1
ATOM 1627 C CA . MET A 1 198 ? -23.050 -7.515 4.663 1.00 62.78 198 MET A CA 1
ATOM 1628 C C . MET A 1 198 ? -23.475 -7.495 6.132 1.00 62.78 198 MET A C 1
ATOM 1630 O O . MET A 1 198 ? -22.636 -7.575 7.024 1.00 62.78 198 MET A O 1
ATOM 1634 N N . THR A 1 199 ? -24.780 -7.478 6.410 1.00 65.44 199 THR A N 1
ATOM 1635 C CA . THR A 1 199 ? -25.287 -7.531 7.787 1.00 65.44 199 THR A CA 1
ATOM 1636 C C . THR A 1 199 ? -24.791 -8.772 8.530 1.00 65.44 199 THR A C 1
ATOM 1638 O O . THR A 1 199 ? -24.398 -8.671 9.691 1.00 65.44 199 THR A O 1
ATOM 1641 N N . ASN A 1 200 ? -24.736 -9.931 7.873 1.00 70.31 200 ASN A N 1
ATOM 1642 C CA . ASN A 1 200 ? -24.252 -11.170 8.480 1.00 70.31 200 ASN A CA 1
ATOM 1643 C C . ASN A 1 200 ? -22.747 -11.137 8.776 1.00 70.31 200 ASN A C 1
ATOM 1645 O O . ASN A 1 200 ? -22.348 -11.486 9.887 1.00 70.31 200 ASN A O 1
ATOM 1649 N N . VAL A 1 201 ? -21.919 -10.670 7.837 1.00 69.25 201 VAL A N 1
ATOM 1650 C CA . VAL A 1 201 ? -20.465 -10.515 8.032 1.00 69.25 201 VAL A CA 1
ATOM 1651 C C . VAL A 1 201 ? -20.170 -9.511 9.143 1.00 69.25 201 VAL A C 1
ATOM 1653 O O . VAL A 1 201 ? -19.418 -9.809 10.075 1.00 69.25 201 VAL A O 1
ATOM 1656 N N . MET A 1 202 ? -20.814 -8.344 9.091 1.00 69.44 202 MET A N 1
ATOM 1657 C CA . MET A 1 202 ? -20.645 -7.289 10.089 1.00 69.44 202 MET A CA 1
ATOM 1658 C C . MET A 1 202 ? -21.109 -7.777 11.469 1.00 69.44 202 MET A C 1
ATOM 1660 O O . MET A 1 202 ? -20.427 -7.562 12.468 1.00 69.44 202 MET A O 1
ATOM 1664 N N . ASN A 1 203 ? -22.211 -8.528 11.555 1.00 71.00 203 ASN A N 1
ATOM 1665 C CA . ASN A 1 203 ? -22.646 -9.139 12.814 1.00 71.00 203 ASN A CA 1
ATOM 1666 C C . ASN A 1 203 ? -21.726 -10.268 13.295 1.00 71.00 203 ASN A C 1
ATOM 1668 O O . ASN A 1 203 ? -21.624 -10.498 14.501 1.00 71.00 203 ASN A O 1
ATOM 1672 N N . PHE A 1 204 ? -21.067 -10.991 12.395 1.00 79.06 204 PHE A N 1
ATOM 1673 C CA . PHE A 1 204 ? -20.153 -12.059 12.778 1.00 79.06 204 PHE A CA 1
ATOM 1674 C C . PHE A 1 204 ? -18.869 -11.495 13.393 1.00 79.06 204 PHE A C 1
ATOM 1676 O O . PHE A 1 204 ? -18.468 -11.936 14.470 1.00 79.06 204 PHE A O 1
ATOM 1683 N N . VAL A 1 205 ? -18.268 -10.488 12.755 1.00 81.94 205 VAL A N 1
ATOM 1684 C CA . VAL A 1 205 ? -16.950 -9.961 13.140 1.00 81.94 205 VAL A CA 1
ATOM 1685 C C . VAL A 1 205 ? -17.046 -8.777 14.102 1.00 81.94 205 VAL A C 1
ATOM 1687 O O . VAL A 1 205 ? -16.317 -8.726 15.090 1.00 81.94 205 VAL A O 1
ATOM 1690 N N . MET A 1 206 ? -17.952 -7.827 13.853 1.00 82.06 206 MET A N 1
ATOM 1691 C CA . MET A 1 206 ? -17.974 -6.545 14.570 1.00 82.06 206 MET A CA 1
ATOM 1692 C C . MET A 1 206 ? -18.858 -6.545 15.818 1.00 82.06 206 MET A C 1
ATOM 1694 O O . MET A 1 206 ? -18.621 -5.755 16.732 1.00 82.06 206 MET A O 1
ATOM 1698 N N . LYS A 1 207 ? -19.868 -7.424 15.899 1.00 82.19 207 LYS A N 1
ATOM 1699 C CA . LYS A 1 207 ? -20.810 -7.473 17.036 1.00 82.19 207 LYS A CA 1
ATOM 1700 C C . LYS A 1 207 ? -20.126 -7.526 18.414 1.00 82.19 207 LYS A C 1
ATOM 1702 O O . LYS A 1 207 ? -20.530 -6.742 19.269 1.00 82.19 207 LYS A O 1
ATOM 1707 N N . PRO A 1 208 ? -19.085 -8.349 18.646 1.00 82.62 208 PRO A N 1
ATOM 1708 C CA . PRO A 1 208 ? -18.425 -8.398 19.951 1.00 82.62 208 PRO A CA 1
ATOM 1709 C C . PRO A 1 208 ? -17.796 -7.055 20.360 1.00 82.62 208 PRO A C 1
ATOM 1711 O O . PRO A 1 208 ? -17.867 -6.663 21.520 1.00 82.62 208 PRO A O 1
ATOM 1714 N N . PHE A 1 209 ? -17.229 -6.309 19.407 1.00 84.44 209 PHE A N 1
ATOM 1715 C CA . PHE A 1 209 ? -16.631 -4.996 19.670 1.00 84.44 209 PHE A CA 1
ATOM 1716 C C . PHE A 1 209 ? -17.693 -3.920 19.930 1.00 84.44 209 PHE A C 1
ATOM 1718 O O . PHE A 1 209 ? -17.521 -3.092 20.826 1.00 84.44 209 PHE A O 1
ATOM 1725 N N . ARG A 1 210 ? -18.836 -3.977 19.227 1.00 84.88 210 ARG A N 1
ATOM 1726 C CA . ARG A 1 210 ? -19.997 -3.112 19.517 1.00 84.88 210 ARG A CA 1
ATOM 1727 C C . ARG A 1 210 ? -20.544 -3.355 20.923 1.00 84.88 210 ARG A C 1
ATOM 1729 O O . ARG A 1 210 ? -20.862 -2.405 21.633 1.00 84.88 210 ARG A O 1
ATOM 1736 N N . GLU A 1 211 ? -20.625 -4.615 21.345 1.00 80.56 211 GLU A N 1
ATOM 1737 C CA . GLU A 1 211 ? -21.073 -4.982 22.692 1.00 80.56 211 GLU A CA 1
ATOM 1738 C C . GLU A 1 211 ? -20.108 -4.474 23.777 1.00 80.56 211 GLU A C 1
ATOM 1740 O O . GLU A 1 211 ? -20.563 -3.935 24.787 1.00 80.56 211 GLU A O 1
ATOM 1745 N N . ILE A 1 212 ? -18.789 -4.560 23.555 1.00 81.44 212 ILE A N 1
ATOM 1746 C CA . ILE A 1 212 ? -17.780 -3.957 24.447 1.00 81.44 212 ILE A CA 1
ATOM 1747 C C . ILE A 1 212 ? -18.001 -2.448 24.575 1.00 81.44 212 ILE A C 1
ATOM 1749 O O . ILE A 1 212 ? -18.065 -1.930 25.691 1.00 81.44 212 ILE A O 1
ATOM 1753 N N . GLN A 1 213 ? -18.147 -1.749 23.446 1.00 84.06 213 GLN A N 1
ATOM 1754 C CA . GLN A 1 213 ? -18.339 -0.300 23.425 1.00 84.06 213 GLN A CA 1
ATOM 1755 C C . GLN A 1 213 ? -19.612 0.107 24.181 1.00 84.06 213 GLN A C 1
ATOM 1757 O O . GLN A 1 213 ? -19.582 1.016 25.012 1.00 84.06 213 GLN A O 1
ATOM 1762 N N . ALA A 1 214 ? -20.721 -0.596 23.939 1.00 80.75 214 ALA A N 1
ATOM 1763 C CA . ALA A 1 214 ? -21.990 -0.346 24.612 1.00 80.75 214 ALA A CA 1
ATOM 1764 C C . ALA A 1 214 ? -21.883 -0.550 26.133 1.00 80.75 214 ALA A C 1
ATOM 1766 O O . ALA A 1 214 ? -22.348 0.295 26.903 1.00 80.75 214 ALA A O 1
ATOM 1767 N N . LYS A 1 215 ? -21.218 -1.626 26.580 1.00 78.31 215 LYS A N 1
ATOM 1768 C CA . LYS A 1 215 ? -21.004 -1.877 28.014 1.00 78.31 215 LYS A CA 1
ATOM 1769 C C . LYS A 1 215 ? -20.115 -0.819 28.661 1.00 78.31 215 LYS A C 1
ATOM 1771 O O . LYS A 1 215 ? -20.467 -0.319 29.728 1.00 78.31 215 LYS A O 1
ATOM 1776 N N . ALA A 1 216 ? -19.020 -0.428 28.013 1.00 83.56 216 ALA A N 1
ATOM 1777 C CA . ALA A 1 216 ? -18.133 0.614 28.524 1.00 83.56 216 ALA A CA 1
ATOM 1778 C C . ALA A 1 216 ? -18.871 1.957 28.694 1.00 83.56 216 ALA A C 1
ATOM 1780 O O . ALA A 1 216 ? -18.793 2.576 29.756 1.00 83.56 216 ALA A O 1
ATOM 1781 N N . ARG A 1 217 ? -19.675 2.364 27.698 1.00 84.75 217 ARG A N 1
ATOM 1782 C CA . ARG A 1 217 ? -20.513 3.579 27.763 1.00 84.75 217 ARG A CA 1
ATOM 1783 C C . ARG A 1 217 ? -21.526 3.539 28.902 1.00 84.75 217 ARG A C 1
ATOM 1785 O O . ARG A 1 217 ? -21.703 4.533 29.604 1.00 84.75 217 ARG A O 1
ATOM 1792 N N . MET A 1 218 ? -22.173 2.392 29.107 1.00 82.06 218 MET A N 1
ATOM 1793 C CA . MET A 1 218 ? -23.118 2.210 30.209 1.00 82.06 218 MET A CA 1
ATOM 1794 C C . MET A 1 218 ? -22.437 2.410 31.570 1.00 82.06 218 MET A C 1
ATOM 1796 O O . MET A 1 218 ? -22.978 3.102 32.432 1.00 82.06 218 MET A O 1
ATOM 1800 N N . VAL A 1 219 ? -21.240 1.844 31.759 1.00 78.69 219 VAL A N 1
ATOM 1801 C CA . VAL A 1 219 ? -20.474 1.993 33.006 1.00 78.69 219 VAL A CA 1
ATOM 1802 C C . VAL A 1 219 ? -20.058 3.446 33.220 1.00 78.69 219 VAL A C 1
ATOM 1804 O O . VAL A 1 219 ? -20.282 3.969 34.309 1.00 78.69 219 VAL A O 1
ATOM 1807 N N . ILE A 1 220 ? -19.533 4.119 32.192 1.00 82.06 220 ILE A N 1
ATOM 1808 C CA . ILE A 1 220 ? -19.172 5.547 32.247 1.00 82.06 220 ILE A CA 1
ATOM 1809 C C . ILE A 1 220 ? -20.373 6.382 32.710 1.00 82.06 220 ILE A C 1
ATOM 1811 O O . ILE A 1 220 ? -20.283 7.061 33.732 1.00 82.06 220 ILE A O 1
ATOM 1815 N N . SER A 1 221 ? -21.528 6.232 32.049 1.00 83.00 221 SER A N 1
ATOM 1816 C CA . SER A 1 221 ? -22.745 6.981 32.393 1.00 83.00 221 SER A CA 1
ATOM 1817 C C . SER A 1 221 ? -23.219 6.723 33.829 1.00 83.00 221 SER A C 1
ATOM 1819 O O . SER A 1 221 ? -23.688 7.637 34.512 1.00 83.00 221 SER A O 1
ATOM 1821 N N . ASN A 1 222 ? -23.103 5.484 34.314 1.00 81.38 222 ASN A N 1
ATOM 1822 C CA . ASN A 1 222 ? -23.477 5.137 35.685 1.00 81.38 222 ASN A CA 1
ATOM 1823 C C . ASN A 1 222 ? -22.525 5.763 36.718 1.00 81.38 222 ASN A C 1
ATOM 1825 O O . ASN A 1 222 ? -22.983 6.239 37.759 1.00 81.38 222 ASN A O 1
ATOM 1829 N N . LEU A 1 223 ? -21.219 5.800 36.436 1.00 78.50 223 LEU A N 1
ATOM 1830 C CA . LEU A 1 223 ? -20.226 6.410 37.323 1.00 78.50 223 LEU A CA 1
ATOM 1831 C C . LEU A 1 223 ? -20.376 7.934 37.381 1.00 78.50 223 LEU A C 1
ATOM 1833 O O . LEU A 1 223 ? -20.345 8.493 38.477 1.00 78.50 223 LEU A O 1
ATOM 1837 N N . GLU A 1 224 ? -20.629 8.593 36.249 1.00 79.81 224 GLU A N 1
ATOM 1838 C CA . GLU A 1 224 ? -20.883 10.041 36.185 1.00 79.81 224 GLU A CA 1
ATOM 1839 C C . GLU A 1 224 ? -22.102 10.455 37.026 1.00 79.81 224 GLU A C 1
ATOM 1841 O O . GLU A 1 224 ? -22.062 11.461 37.734 1.00 79.81 224 GLU A O 1
ATOM 1846 N N . LYS A 1 225 ? -23.167 9.640 37.032 1.00 79.00 225 LYS A N 1
ATOM 1847 C CA . LYS A 1 225 ? -24.374 9.878 37.848 1.00 79.00 225 LYS A CA 1
ATOM 1848 C C . LYS A 1 225 ? -24.152 9.677 39.351 1.00 79.00 225 LYS A C 1
ATOM 1850 O O . LYS A 1 225 ? -24.884 10.255 40.151 1.00 79.00 225 LYS A O 1
ATOM 1855 N N . SER A 1 226 ? -23.176 8.856 39.747 1.00 70.94 226 SER A N 1
ATOM 1856 C CA . SER A 1 226 ? -22.967 8.466 41.151 1.00 70.94 226 SER A CA 1
ATOM 1857 C C . SER A 1 226 ? -22.316 9.550 42.028 1.00 70.94 226 SER A C 1
ATOM 1859 O O . SER A 1 226 ? -22.419 9.481 43.249 1.00 70.94 226 SER A O 1
ATOM 1861 N N . ASN A 1 227 ? -21.688 10.574 41.431 1.00 58.53 227 ASN A N 1
ATOM 1862 C CA . ASN A 1 227 ? -21.066 11.737 42.094 1.00 58.53 227 ASN A CA 1
ATOM 1863 C C . ASN A 1 227 ? -20.093 11.417 43.260 1.00 58.53 227 ASN A C 1
ATOM 1865 O O . ASN A 1 227 ? -19.841 12.247 44.135 1.00 58.53 227 ASN A O 1
ATOM 1869 N N . THR A 1 228 ? -19.527 10.208 43.292 1.00 60.31 228 THR A N 1
ATOM 1870 C CA . THR A 1 228 ? -18.645 9.728 44.368 1.00 60.31 228 THR A CA 1
ATOM 1871 C C . THR A 1 228 ? -17.169 9.764 43.959 1.00 60.31 228 THR A C 1
ATOM 1873 O O . THR A 1 228 ? -16.709 8.966 43.148 1.00 60.31 228 THR A O 1
ATOM 1876 N N . GLY A 1 229 ? -16.392 10.668 44.565 1.00 60.69 229 GLY A N 1
ATOM 1877 C CA . GLY A 1 229 ? -14.986 10.949 44.228 1.00 60.69 229 GLY A CA 1
ATOM 1878 C C . GLY A 1 229 ? -13.927 9.992 44.799 1.00 60.69 229 GLY A C 1
ATOM 1879 O O . GLY A 1 229 ? -12.821 10.427 45.117 1.00 60.69 229 GLY A O 1
ATOM 1880 N N . THR A 1 230 ? -14.221 8.701 44.984 1.00 68.94 230 THR A N 1
ATOM 1881 C CA . THR A 1 230 ? -13.185 7.747 45.438 1.00 68.94 230 THR A CA 1
ATOM 1882 C C . THR A 1 230 ? -12.174 7.426 44.331 1.00 68.94 230 THR A C 1
ATOM 1884 O O . THR A 1 230 ? -12.539 7.285 43.167 1.00 68.94 230 THR A O 1
ATOM 1887 N N . ARG A 1 231 ? -10.897 7.222 44.692 1.00 67.25 231 ARG A N 1
ATOM 1888 C CA . ARG A 1 231 ? -9.803 6.883 43.753 1.00 67.25 231 ARG A CA 1
ATOM 1889 C C . ARG A 1 231 ? -10.100 5.652 42.879 1.00 67.25 231 ARG A C 1
ATOM 1891 O O . ARG A 1 231 ? -9.694 5.628 41.723 1.00 67.25 231 ARG A O 1
ATOM 1898 N N . SER A 1 232 ? -10.820 4.665 43.421 1.00 64.81 232 SER A N 1
ATOM 1899 C CA . SER A 1 232 ? -11.247 3.458 42.693 1.00 64.81 232 SER A CA 1
ATOM 1900 C C . SER A 1 232 ? -12.229 3.784 41.561 1.00 64.81 232 SER A C 1
ATOM 1902 O O . SER A 1 232 ? -12.078 3.288 40.452 1.00 64.81 232 SER A O 1
ATOM 1904 N N . ILE A 1 233 ? -13.169 4.702 41.804 1.00 72.44 233 ILE A N 1
ATOM 1905 C CA . ILE A 1 233 ? -14.158 5.150 40.814 1.00 72.44 233 ILE A CA 1
ATOM 1906 C C . ILE A 1 233 ? -13.496 5.945 39.687 1.00 72.44 233 ILE A C 1
ATOM 1908 O O . ILE A 1 233 ? -13.820 5.734 38.522 1.00 72.44 233 ILE A O 1
ATOM 1912 N N . VAL A 1 234 ? -12.519 6.801 40.009 1.00 76.44 234 VAL A N 1
ATOM 1913 C CA . VAL A 1 234 ? -11.746 7.538 38.992 1.00 76.44 234 VAL A CA 1
ATOM 1914 C C . VAL A 1 234 ? -10.959 6.578 38.096 1.00 76.44 234 VAL A C 1
ATOM 1916 O O . VAL A 1 234 ? -10.985 6.723 36.876 1.00 76.44 234 VAL A O 1
ATOM 1919 N N . ALA A 1 235 ? -10.294 5.579 38.685 1.00 75.44 235 ALA A N 1
ATOM 1920 C CA . ALA A 1 235 ? -9.569 4.564 37.924 1.00 75.44 235 ALA A CA 1
ATOM 1921 C C . ALA A 1 235 ? -10.518 3.748 37.033 1.00 75.44 235 ALA A C 1
ATOM 1923 O O . ALA A 1 235 ? -10.257 3.588 35.844 1.00 75.44 235 ALA A O 1
ATOM 1924 N N . LEU A 1 236 ? -11.656 3.310 37.578 1.00 77.88 236 LEU A N 1
ATOM 1925 C CA . LEU A 1 236 ? -12.667 2.556 36.841 1.00 77.88 236 LEU A CA 1
ATOM 1926 C C . LEU A 1 236 ? -13.247 3.350 35.662 1.00 77.88 236 LEU A C 1
ATOM 1928 O O . LEU A 1 236 ? -13.413 2.802 34.571 1.00 77.88 236 LEU A O 1
ATOM 1932 N N . HIS A 1 237 ? -13.501 4.643 35.862 1.00 80.88 237 HIS A N 1
ATOM 1933 C CA . HIS A 1 237 ? -13.955 5.557 34.818 1.00 80.88 237 HIS A CA 1
ATOM 1934 C C . HIS A 1 237 ? -12.918 5.694 33.692 1.00 80.88 237 HIS A C 1
ATOM 1936 O O . HIS A 1 237 ? -13.246 5.531 32.519 1.00 80.88 237 HIS A O 1
ATOM 1942 N N . GLN A 1 238 ? -11.646 5.922 34.038 1.00 81.56 238 GLN A N 1
ATOM 1943 C CA . GLN A 1 238 ? -10.554 6.021 33.062 1.00 81.56 238 GLN A CA 1
ATOM 1944 C C . GLN A 1 238 ? -10.359 4.724 32.266 1.00 81.56 238 GLN A C 1
ATOM 1946 O O . GLN A 1 238 ? -10.188 4.772 31.048 1.00 81.56 238 GLN A O 1
ATOM 1951 N N . THR A 1 239 ? -10.418 3.563 32.922 1.00 79.31 239 THR A N 1
ATOM 1952 C CA . THR A 1 239 ? -10.297 2.265 32.243 1.00 79.31 239 THR A CA 1
ATOM 1953 C C . THR A 1 239 ? -11.447 2.030 31.261 1.00 79.31 239 THR A C 1
ATOM 1955 O O . THR A 1 239 ? -11.212 1.535 30.162 1.00 79.31 239 THR A O 1
ATOM 1958 N N . ASN A 1 240 ? -12.677 2.423 31.606 1.00 82.12 240 ASN A N 1
ATOM 1959 C CA . ASN A 1 240 ? -13.816 2.278 30.697 1.00 82.12 240 ASN A CA 1
ATOM 1960 C C . ASN A 1 240 ? -13.762 3.258 29.516 1.00 82.12 240 ASN A C 1
ATOM 1962 O O . ASN A 1 240 ? -14.119 2.868 28.409 1.00 82.12 240 ASN A O 1
ATOM 1966 N N . LEU A 1 241 ? -13.254 4.483 29.700 1.00 80.69 241 LEU A N 1
ATOM 1967 C CA . LEU A 1 241 ? -12.986 5.400 28.581 1.00 80.69 241 LEU A CA 1
ATOM 1968 C C . LEU A 1 241 ? -11.981 4.809 27.584 1.00 80.69 241 LEU A C 1
ATOM 1970 O O . LEU A 1 241 ? -12.186 4.887 26.372 1.00 80.69 241 LEU A O 1
ATOM 1974 N N . ALA A 1 242 ? -10.911 4.190 28.091 1.00 77.88 242 ALA A N 1
ATOM 1975 C CA . ALA A 1 242 ? -9.923 3.522 27.250 1.00 77.88 242 ALA A CA 1
ATOM 1976 C C . ALA A 1 242 ? -10.539 2.341 26.483 1.00 77.88 242 ALA A C 1
ATOM 1978 O O . ALA A 1 242 ? -10.309 2.205 25.284 1.00 77.88 242 ALA A O 1
ATOM 1979 N N . LEU A 1 243 ? -11.363 1.530 27.153 1.00 79.31 243 LEU A N 1
ATOM 1980 C CA . LEU A 1 243 ? -12.053 0.394 26.543 1.00 79.31 243 LEU A CA 1
ATOM 1981 C C . LEU A 1 243 ? -13.079 0.822 25.479 1.00 79.31 243 LEU A C 1
ATOM 1983 O O . LEU A 1 243 ? -13.183 0.183 24.436 1.00 79.31 243 LEU A O 1
ATOM 1987 N N . GLU A 1 244 ? -13.823 1.904 25.719 1.00 83.62 244 GLU A N 1
ATOM 1988 C CA . GLU A 1 244 ? -14.764 2.467 24.743 1.00 83.62 244 GLU A CA 1
ATOM 1989 C C . GLU A 1 244 ? -14.030 2.979 23.502 1.00 83.62 244 GLU A C 1
ATOM 1991 O O . GLU A 1 244 ? -14.430 2.668 22.378 1.00 83.62 244 GLU A O 1
ATOM 1996 N N . THR A 1 245 ? -12.930 3.707 23.712 1.00 78.94 245 THR A N 1
ATOM 1997 C CA . THR A 1 245 ? -12.093 4.229 22.627 1.00 78.94 245 THR A CA 1
ATOM 1998 C C . THR A 1 245 ? -11.515 3.086 21.798 1.00 78.94 245 THR A C 1
ATOM 2000 O O . THR A 1 245 ? -11.584 3.115 20.576 1.00 78.94 245 THR A O 1
ATOM 2003 N N . GLU A 1 246 ? -11.009 2.040 22.448 1.00 75.81 246 GLU A N 1
ATOM 2004 C CA . GLU A 1 246 ? -10.475 0.859 21.771 1.00 75.81 246 GLU A CA 1
ATOM 2005 C C . GLU A 1 246 ? -11.541 0.097 20.979 1.00 75.81 246 GLU A C 1
ATOM 2007 O O . GLU A 1 246 ? -11.301 -0.275 19.834 1.00 75.81 246 GLU A O 1
ATOM 2012 N N . GLY A 1 247 ? -12.733 -0.106 21.552 1.00 77.81 247 GLY A N 1
ATOM 2013 C CA . GLY A 1 247 ? -13.849 -0.730 20.842 1.00 77.81 247 GLY A CA 1
ATOM 2014 C C . GLY A 1 247 ? -14.242 0.059 19.591 1.00 77.81 247 GLY A C 1
ATOM 2015 O O . GLY A 1 247 ? -14.496 -0.531 18.545 1.00 77.81 247 GLY A O 1
ATOM 2016 N N . ARG A 1 248 ? -14.226 1.395 19.671 1.00 79.88 248 ARG A N 1
ATOM 2017 C CA . ARG A 1 248 ? -14.469 2.283 18.527 1.00 79.88 248 ARG A CA 1
ATOM 2018 C C . ARG A 1 248 ? -13.396 2.136 17.447 1.00 79.88 248 ARG A C 1
ATOM 2020 O O . ARG A 1 248 ? -13.750 1.952 16.285 1.00 79.88 248 ARG A O 1
ATOM 2027 N N . VAL A 1 249 ? -12.120 2.166 17.837 1.00 75.44 249 VAL A N 1
ATOM 2028 C CA . VAL A 1 249 ? -10.979 1.975 16.925 1.00 75.44 249 VAL A CA 1
ATOM 2029 C C . VAL A 1 249 ? -11.084 0.616 16.237 1.00 75.44 249 VAL A C 1
ATOM 2031 O O . VAL A 1 249 ? -11.071 0.555 15.016 1.00 75.44 249 VAL A O 1
ATOM 2034 N N . ALA A 1 250 ? -11.333 -0.463 16.987 1.00 78.25 250 ALA A N 1
ATOM 2035 C CA . ALA A 1 250 ? -11.505 -1.806 16.432 1.00 78.25 250 ALA A CA 1
ATOM 2036 C C . ALA A 1 250 ? -12.569 -1.861 15.320 1.00 78.25 250 ALA A C 1
ATOM 2038 O O . ALA A 1 250 ? -12.366 -2.504 14.288 1.00 78.25 250 ALA A O 1
ATOM 2039 N N . LEU A 1 251 ? -13.699 -1.171 15.514 1.00 79.88 251 LEU A N 1
ATOM 2040 C CA . LEU A 1 251 ? -14.764 -1.081 14.514 1.00 79.88 251 LEU A CA 1
ATOM 2041 C C . LEU A 1 251 ? -14.309 -0.292 13.281 1.00 79.88 251 LEU A C 1
ATOM 2043 O O . LEU A 1 251 ? -14.493 -0.777 12.167 1.00 79.88 251 LEU A O 1
ATOM 2047 N N . GLN A 1 252 ? -13.671 0.865 13.479 1.00 78.31 252 GLN A N 1
ATOM 2048 C CA . GLN A 1 252 ? -13.139 1.706 12.399 1.00 78.31 252 GLN A CA 1
ATOM 2049 C C . GLN A 1 252 ? -12.045 1.003 11.580 1.00 78.31 252 GLN A C 1
ATOM 2051 O O . GLN A 1 252 ? -11.922 1.268 10.387 1.00 78.31 252 GLN A O 1
ATOM 2056 N N . THR A 1 253 ? -11.288 0.082 12.182 1.00 73.69 253 THR A N 1
ATOM 2057 C CA . THR A 1 253 ? -10.251 -0.699 11.494 1.00 73.69 253 THR A CA 1
ATOM 2058 C C . THR A 1 253 ? -10.829 -1.886 10.714 1.00 73.69 253 THR A C 1
ATOM 2060 O O . THR A 1 253 ? -10.447 -2.124 9.568 1.00 73.69 253 THR A O 1
ATOM 2063 N N . ILE A 1 254 ? -11.735 -2.663 11.320 1.00 79.19 254 ILE A N 1
ATOM 2064 C CA . ILE A 1 254 ? -12.265 -3.903 10.720 1.00 79.19 254 ILE A CA 1
ATOM 2065 C C . ILE A 1 254 ? -13.249 -3.603 9.584 1.00 79.19 254 ILE A C 1
ATOM 2067 O O . ILE A 1 254 ? -13.217 -4.273 8.552 1.00 79.19 254 ILE A O 1
ATOM 2071 N N . GLU A 1 255 ? -14.120 -2.612 9.768 1.00 79.25 255 GLU A N 1
ATOM 2072 C CA . GLU A 1 255 ? -15.186 -2.262 8.825 1.00 79.25 255 GLU A CA 1
ATOM 2073 C C . GLU A 1 255 ? -14.703 -2.057 7.381 1.00 79.25 255 GLU A C 1
ATOM 2075 O O . GLU A 1 255 ? -15.162 -2.796 6.506 1.00 79.25 255 GLU A O 1
ATOM 2080 N N . PRO A 1 256 ? -13.757 -1.143 7.088 1.00 77.31 256 PRO A N 1
ATOM 2081 C CA . PRO A 1 256 ? -13.321 -0.904 5.714 1.00 77.31 256 PRO A CA 1
ATOM 2082 C C . PRO A 1 256 ? -12.669 -2.141 5.087 1.00 77.31 256 PRO A C 1
ATOM 2084 O O . PRO A 1 256 ? -12.829 -2.379 3.892 1.00 77.31 256 PRO A O 1
ATOM 2087 N N . LEU A 1 257 ? -11.969 -2.964 5.876 1.00 76.00 257 LEU A N 1
ATOM 2088 C CA . LEU A 1 257 ? -11.381 -4.212 5.389 1.00 76.00 257 LEU A CA 1
ATOM 2089 C C . LEU A 1 257 ? -12.465 -5.215 4.987 1.00 76.00 257 LEU A C 1
ATOM 2091 O O . LEU A 1 257 ? -12.404 -5.767 3.892 1.00 76.00 257 LEU A O 1
ATOM 2095 N N . CYS A 1 258 ? -13.474 -5.425 5.835 1.00 78.25 258 CYS A N 1
ATOM 2096 C CA . CYS A 1 258 ? -14.595 -6.310 5.523 1.00 78.25 258 CYS A CA 1
ATOM 2097 C C . CYS A 1 258 ? -15.390 -5.823 4.307 1.00 78.25 258 CYS A C 1
ATOM 2099 O O . CYS A 1 258 ? -15.740 -6.638 3.456 1.00 78.25 258 CYS A O 1
ATOM 2101 N N . VAL A 1 259 ? -15.628 -4.513 4.191 1.00 76.19 259 VAL A N 1
ATOM 2102 C CA . VAL A 1 259 ? -16.317 -3.914 3.037 1.00 76.19 259 VAL A CA 1
ATOM 2103 C C . VAL A 1 259 ? -15.522 -4.137 1.751 1.00 76.19 259 VAL A C 1
ATOM 2105 O O . VAL A 1 259 ? -16.084 -4.606 0.764 1.00 76.19 259 VAL A O 1
ATOM 2108 N N . ASN A 1 260 ? -14.213 -3.871 1.765 1.00 72.94 260 ASN A N 1
ATOM 2109 C CA . ASN A 1 260 ? -13.352 -4.063 0.596 1.00 72.94 260 ASN A CA 1
ATOM 2110 C C . ASN A 1 260 ? -13.276 -5.534 0.168 1.00 72.94 260 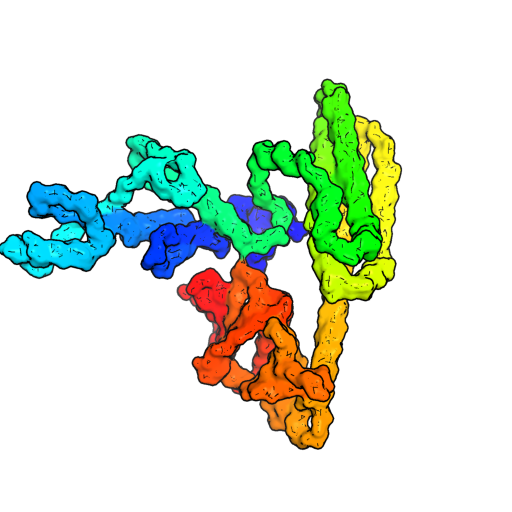ASN A C 1
ATOM 2112 O O . ASN A 1 260 ? -13.355 -5.832 -1.023 1.00 72.94 260 ASN A O 1
ATOM 2116 N N . LEU A 1 261 ? -13.157 -6.457 1.127 1.00 77.00 261 LEU A N 1
ATOM 2117 C CA . LEU A 1 261 ? -13.124 -7.891 0.840 1.00 77.00 261 LEU A CA 1
ATOM 2118 C C . LEU A 1 261 ? -14.462 -8.393 0.309 1.00 77.00 261 LEU A C 1
ATOM 2120 O O . LEU A 1 261 ? -14.476 -9.162 -0.647 1.00 77.00 261 LEU A O 1
ATOM 2124 N N . LEU A 1 262 ? -15.582 -7.929 0.866 1.00 77.31 262 LEU A N 1
ATOM 2125 C CA . LEU A 1 262 ? -16.899 -8.298 0.358 1.00 77.31 262 LEU A CA 1
ATOM 2126 C C . LEU A 1 262 ? -17.130 -7.740 -1.050 1.00 77.31 262 LEU A C 1
ATOM 2128 O O . LEU A 1 262 ? -17.619 -8.461 -1.910 1.00 77.31 262 LEU A O 1
ATOM 2132 N N . HIS A 1 263 ? -16.726 -6.497 -1.318 1.00 75.19 263 HIS A N 1
ATOM 2133 C CA . HIS A 1 263 ? -16.828 -5.914 -2.656 1.00 75.19 263 HIS A CA 1
ATOM 2134 C C . HIS A 1 263 ? -15.935 -6.641 -3.676 1.00 75.19 263 HIS A C 1
ATOM 2136 O O . HIS A 1 263 ? -16.322 -6.812 -4.829 1.00 75.19 263 HIS A O 1
ATOM 2142 N N . GLY A 1 264 ? -14.733 -7.066 -3.273 1.00 71.88 264 GLY A N 1
ATOM 2143 C CA . GLY A 1 264 ? -13.782 -7.738 -4.162 1.00 71.88 264 GLY A CA 1
ATOM 2144 C C . GLY A 1 264 ? -14.079 -9.219 -4.412 1.00 71.88 264 GLY A C 1
ATOM 2145 O O . GLY A 1 264 ? -13.856 -9.706 -5.517 1.00 71.88 264 GLY A O 1
ATOM 2146 N N . LEU A 1 265 ? -14.560 -9.937 -3.396 1.00 77.31 265 LEU A N 1
ATOM 2147 C CA . LEU A 1 265 ? -14.671 -11.402 -3.399 1.00 77.31 265 LEU A CA 1
ATOM 2148 C C . LEU A 1 265 ? -16.117 -11.908 -3.297 1.00 77.31 265 LEU A C 1
ATOM 2150 O O . LEU A 1 265 ? -16.370 -13.092 -3.526 1.00 77.31 265 LEU A O 1
ATOM 2154 N N . GLY A 1 266 ? -17.066 -11.045 -2.927 1.00 80.62 266 GLY A N 1
ATOM 2155 C CA . GLY A 1 266 ? -18.482 -11.384 -2.819 1.00 80.62 266 GLY A CA 1
ATOM 2156 C C . GLY A 1 266 ? -18.761 -12.554 -1.857 1.00 80.62 266 GLY A C 1
ATOM 2157 O O . GLY A 1 266 ? -18.114 -12.669 -0.809 1.00 80.62 266 GLY A O 1
ATOM 2158 N N . PRO A 1 267 ? -19.694 -13.462 -2.205 1.00 81.31 267 PRO A N 1
ATOM 2159 C CA . PRO A 1 267 ? -20.081 -14.593 -1.356 1.00 81.31 267 PRO A CA 1
ATOM 2160 C C . PRO A 1 267 ? -18.923 -15.527 -0.976 1.00 81.31 267 PRO A C 1
ATOM 2162 O O . PRO A 1 267 ? -18.916 -16.101 0.114 1.00 81.31 267 PRO A O 1
ATOM 2165 N N . SER A 1 268 ? -17.897 -15.646 -1.827 1.00 81.62 268 SER A N 1
ATOM 2166 C CA . SER A 1 268 ? -16.726 -16.489 -1.551 1.00 81.62 268 SER A CA 1
ATOM 2167 C C . SER A 1 268 ? -15.939 -16.019 -0.324 1.00 81.62 268 SER A C 1
ATOM 2169 O O . SER A 1 268 ? -15.373 -16.844 0.396 1.00 81.62 268 SER A O 1
ATOM 2171 N N . PHE A 1 269 ? -15.941 -14.713 -0.034 1.00 84.12 269 PHE A N 1
ATOM 2172 C CA . PHE A 1 269 ? -15.370 -14.188 1.205 1.00 84.12 269 PHE A CA 1
ATOM 2173 C C . PHE A 1 269 ? -16.186 -14.593 2.432 1.00 84.12 269 PHE A C 1
ATOM 2175 O O . PHE A 1 269 ? -15.600 -15.005 3.433 1.00 84.12 269 PHE A O 1
ATOM 2182 N N . VAL A 1 270 ? -17.518 -14.535 2.355 1.00 81.19 270 VAL A N 1
ATOM 2183 C CA . VAL A 1 270 ? -18.411 -14.928 3.458 1.00 81.19 270 VAL A CA 1
ATOM 2184 C C . VAL A 1 270 ? -18.192 -16.396 3.829 1.00 81.19 270 VAL A C 1
ATOM 2186 O O . VAL A 1 270 ? -18.027 -16.726 5.008 1.00 81.19 270 VAL A O 1
ATOM 2189 N N . ASP A 1 271 ? -18.104 -17.269 2.827 1.00 82.25 271 ASP A N 1
ATOM 2190 C CA . ASP A 1 271 ? -17.827 -18.693 3.015 1.00 82.25 271 ASP A CA 1
ATOM 2191 C C . ASP A 1 271 ? -16.445 -18.938 3.631 1.00 82.25 271 ASP A C 1
ATOM 2193 O O . ASP A 1 271 ? -16.310 -19.721 4.578 1.00 82.25 271 ASP A O 1
ATOM 2197 N N . ALA A 1 272 ? -15.412 -18.258 3.124 1.00 85.44 272 ALA A N 1
ATOM 2198 C CA . ALA A 1 272 ? -14.052 -18.377 3.641 1.00 85.44 272 ALA A CA 1
ATOM 2199 C C . ALA A 1 272 ? -13.952 -17.895 5.096 1.00 85.44 272 ALA A C 1
ATOM 2201 O O . ALA A 1 272 ? -13.335 -18.562 5.928 1.00 85.44 272 ALA A O 1
ATOM 2202 N N . LEU A 1 273 ? -14.596 -16.770 5.415 1.00 84.25 273 LEU A N 1
ATOM 2203 C CA . LEU A 1 273 ? -14.640 -16.194 6.755 1.00 84.25 273 LEU A CA 1
ATOM 2204 C C . LEU A 1 273 ? -15.366 -17.113 7.742 1.00 84.25 273 LEU A C 1
ATOM 2206 O O . LEU A 1 273 ? -14.872 -17.348 8.843 1.00 84.25 273 LEU A O 1
ATOM 2210 N N . THR A 1 274 ? -16.506 -17.675 7.339 1.00 80.56 274 THR A N 1
ATOM 2211 C CA . THR A 1 274 ? -17.323 -18.545 8.201 1.00 80.56 274 THR A CA 1
ATOM 2212 C C . THR A 1 274 ? -16.603 -19.850 8.549 1.00 80.56 274 THR A C 1
ATOM 2214 O O . THR A 1 274 ? -16.791 -20.393 9.636 1.00 80.56 274 THR A O 1
ATOM 2217 N N . ARG A 1 275 ? -15.733 -20.348 7.661 1.00 83.38 275 ARG A N 1
ATOM 2218 C CA . ARG A 1 275 ? -14.935 -21.567 7.887 1.00 83.38 275 ARG A CA 1
ATOM 2219 C C . ARG A 1 275 ? -13.659 -21.335 8.705 1.00 83.38 275 ARG A C 1
ATOM 2221 O O . ARG A 1 275 ? -12.993 -22.305 9.063 1.00 83.38 275 ARG A O 1
ATOM 2228 N N . LYS A 1 276 ? -13.281 -20.087 9.003 1.00 83.56 276 LYS A N 1
ATOM 2229 C CA . LYS A 1 276 ? -12.075 -19.780 9.789 1.00 83.56 276 LYS A CA 1
ATOM 2230 C C . LYS A 1 276 ? -12.327 -19.958 11.289 1.00 83.56 276 LYS A C 1
ATOM 2232 O O . LYS A 1 276 ? -12.822 -19.057 11.966 1.00 83.56 276 LYS A O 1
ATOM 2237 N N . GLU A 1 277 ? -11.897 -21.102 11.823 1.00 84.62 277 GLU A N 1
ATOM 2238 C CA . GLU A 1 277 ? -12.003 -21.440 13.254 1.00 84.62 277 GLU A CA 1
ATOM 2239 C C . GLU A 1 277 ? -11.342 -20.406 14.182 1.00 84.62 277 GLU A C 1
ATOM 2241 O O . GLU A 1 277 ? -11.840 -20.147 15.277 1.00 84.62 277 GLU A O 1
ATOM 2246 N N . GLU A 1 278 ? -10.258 -19.763 13.741 1.00 82.00 278 GLU A N 1
ATOM 2247 C CA . GLU A 1 278 ? -9.560 -18.713 14.498 1.00 82.00 278 GLU A CA 1
ATOM 2248 C C . GLU A 1 278 ? -10.477 -17.517 14.799 1.00 82.00 278 GLU A C 1
ATOM 2250 O O . GLU A 1 278 ? -10.551 -17.057 15.941 1.00 82.00 278 GLU A O 1
ATOM 2255 N N . VAL A 1 279 ? -11.247 -17.055 13.806 1.00 80.44 279 VAL A N 1
ATOM 2256 C CA . VAL A 1 279 ? -12.191 -15.933 13.962 1.00 80.44 279 VAL A CA 1
ATOM 2257 C C . VAL A 1 279 ? -13.311 -16.318 14.926 1.00 80.44 279 VAL A C 1
ATOM 2259 O O . VAL A 1 279 ? -13.647 -15.554 15.834 1.00 80.44 279 VAL A O 1
ATOM 2262 N N . ALA A 1 280 ? -13.846 -17.535 14.786 1.00 81.62 280 ALA A N 1
ATOM 2263 C CA . ALA A 1 280 ? -14.850 -18.066 15.701 1.00 81.62 280 ALA A CA 1
ATOM 2264 C C . ALA A 1 280 ? -14.318 -18.174 17.143 1.00 81.62 280 ALA A C 1
ATOM 2266 O O . ALA A 1 280 ? -15.034 -17.847 18.093 1.00 81.62 280 ALA A O 1
ATOM 2267 N N . THR A 1 281 ? -13.051 -18.563 17.308 1.00 84.50 281 THR A N 1
ATOM 2268 C CA . THR A 1 281 ? -12.378 -18.676 18.608 1.00 84.50 281 THR A CA 1
ATOM 2269 C C . THR A 1 281 ? -12.220 -17.311 19.271 1.00 84.50 281 THR A C 1
ATOM 2271 O O . THR A 1 281 ? -12.643 -17.133 20.414 1.00 84.50 281 THR A O 1
ATOM 2274 N N . HIS A 1 282 ? -11.687 -16.315 18.557 1.00 83.69 282 HIS A N 1
ATOM 2275 C CA . HIS A 1 282 ? -11.540 -14.952 19.077 1.00 83.69 282 HIS A CA 1
ATOM 2276 C C . HIS A 1 282 ? -12.888 -14.327 19.454 1.00 83.69 282 HIS A C 1
ATOM 2278 O O . HIS A 1 282 ? -13.027 -13.739 20.530 1.00 83.69 282 HIS A O 1
ATOM 2284 N N . ARG A 1 283 ? -13.915 -14.541 18.625 1.00 82.12 283 ARG A N 1
ATOM 2285 C CA . ARG A 1 283 ? -15.294 -14.134 18.915 1.00 82.12 283 ARG A CA 1
ATOM 2286 C C . ARG A 1 283 ? -15.832 -14.789 20.187 1.00 82.12 283 ARG A C 1
ATOM 2288 O O . ARG A 1 283 ? -16.419 -14.102 21.020 1.00 82.12 283 ARG A O 1
ATOM 2295 N N . ALA A 1 284 ? -15.632 -16.095 20.355 1.00 81.94 284 ALA A N 1
ATOM 2296 C CA . ALA A 1 284 ? -16.080 -16.823 21.541 1.00 81.94 284 ALA A CA 1
ATOM 2297 C C . ALA A 1 284 ? -15.372 -16.339 22.816 1.00 81.94 284 ALA A C 1
ATOM 2299 O O . ALA A 1 284 ? -16.019 -16.206 23.856 1.00 81.94 284 ALA A O 1
ATOM 2300 N N . VAL A 1 285 ? -14.073 -16.028 22.733 1.00 80.88 285 VAL A N 1
ATOM 2301 C CA . VAL A 1 285 ? -13.298 -15.457 23.845 1.00 80.88 285 VAL A CA 1
ATOM 2302 C C . VAL A 1 285 ? -13.861 -14.103 24.262 1.00 80.88 285 VAL A C 1
ATOM 2304 O O . VAL A 1 285 ? -14.124 -13.921 25.450 1.00 80.88 285 VAL A O 1
ATOM 2307 N N . ILE A 1 286 ? -14.091 -13.181 23.315 1.00 77.62 286 ILE A N 1
ATOM 2308 C CA . ILE A 1 286 ? -14.686 -11.874 23.627 1.00 77.62 286 ILE A CA 1
ATOM 2309 C C . ILE A 1 286 ? -16.083 -12.056 24.216 1.00 77.62 286 ILE A C 1
ATOM 2311 O O . ILE A 1 286 ? -16.366 -11.500 25.271 1.00 77.62 286 ILE A O 1
ATOM 2315 N N . HIS A 1 287 ? -16.942 -12.845 23.570 1.00 77.69 287 HIS A N 1
ATOM 2316 C CA . HIS A 1 287 ? -18.316 -13.046 24.021 1.00 77.69 287 HIS A CA 1
ATOM 2317 C C . HIS A 1 287 ? -18.355 -13.601 25.449 1.00 77.69 287 HIS A C 1
ATOM 2319 O O . HIS A 1 287 ? -19.018 -13.031 26.309 1.00 77.69 287 HIS A O 1
ATOM 2325 N N . ARG A 1 288 ? -17.589 -14.660 25.745 1.00 76.88 288 ARG A N 1
ATOM 2326 C CA . ARG A 1 288 ? -17.483 -15.203 27.108 1.00 76.88 288 ARG A CA 1
ATOM 2327 C C . ARG A 1 288 ? -17.002 -14.149 28.092 1.00 76.88 288 ARG A C 1
ATOM 2329 O O . ARG A 1 288 ? -17.583 -14.014 29.158 1.00 76.88 288 ARG A O 1
ATOM 2336 N N . SER A 1 289 ? -15.978 -13.396 27.699 1.00 74.12 289 SER A N 1
ATOM 2337 C CA . SER A 1 289 ? -15.503 -12.270 28.477 1.00 74.12 289 SER A CA 1
ATOM 2338 C C . SER A 1 289 ? -16.656 -11.322 28.788 1.00 74.12 289 SER A C 1
ATOM 2340 O O . SER A 1 289 ? -16.986 -11.204 29.951 1.00 74.12 289 SER A O 1
ATOM 2342 N N . ILE A 1 290 ? -17.332 -10.741 27.795 1.00 71.31 290 ILE A N 1
ATOM 2343 C CA . ILE A 1 290 ? -18.466 -9.810 27.959 1.00 71.31 290 ILE A CA 1
ATOM 2344 C C . ILE A 1 290 ? -19.531 -10.323 28.944 1.00 71.31 290 ILE A C 1
ATOM 2346 O O . ILE A 1 290 ? -20.054 -9.524 29.727 1.00 71.31 290 ILE A O 1
ATOM 2350 N N . TRP A 1 291 ? -19.855 -11.618 28.910 1.00 67.81 291 TRP A N 1
ATOM 2351 C CA . TRP A 1 291 ? -20.804 -12.257 29.831 1.00 67.81 291 TRP A CA 1
ATOM 2352 C C . TRP A 1 291 ? -20.315 -12.297 31.283 1.00 67.81 291 TRP A C 1
ATOM 2354 O O . TRP A 1 291 ? -21.102 -12.066 32.196 1.00 67.81 291 TRP A O 1
ATOM 2364 N N . ASP A 1 292 ? -19.021 -12.517 31.510 1.00 62.88 292 ASP A N 1
ATOM 2365 C CA . ASP A 1 292 ? -18.426 -12.532 32.852 1.00 62.88 292 ASP A CA 1
ATOM 2366 C C . ASP A 1 292 ? -18.451 -11.131 33.531 1.00 62.88 292 ASP A C 1
ATOM 2368 O O . ASP A 1 292 ? -18.170 -11.023 34.724 1.00 62.88 292 ASP A O 1
ATOM 2372 N N . PHE A 1 293 ? -18.809 -10.055 32.803 1.00 58.16 293 PHE A N 1
ATOM 2373 C CA . PHE A 1 293 ? -18.739 -8.647 33.247 1.00 58.16 293 PHE A CA 1
ATOM 2374 C C . PHE A 1 293 ? -20.081 -7.979 33.605 1.00 58.16 293 PHE A C 1
ATOM 2376 O O . PHE A 1 293 ? -20.106 -6.768 33.819 1.00 58.16 293 PHE A O 1
ATOM 2383 N N . ASP A 1 294 ? -21.204 -8.701 33.690 1.00 56.72 294 ASP A N 1
ATOM 2384 C CA . ASP A 1 294 ? -22.510 -8.086 34.024 1.00 56.72 294 ASP A CA 1
ATOM 2385 C C . ASP A 1 294 ? -22.632 -7.567 35.475 1.00 56.72 294 ASP A C 1
ATOM 2387 O O . ASP A 1 294 ? -23.644 -6.968 35.842 1.00 56.72 294 ASP A O 1
ATOM 2391 N N . TYR A 1 295 ? -21.591 -7.728 36.300 1.00 53.69 295 TYR A N 1
ATOM 2392 C CA . TYR A 1 295 ? -21.538 -7.222 37.670 1.00 53.69 295 TYR A CA 1
ATOM 2393 C C . TYR A 1 295 ? -20.568 -6.035 37.792 1.00 53.69 295 TYR A C 1
ATOM 2395 O O . TYR A 1 295 ? -19.352 -6.190 37.672 1.00 53.69 295 TYR A O 1
ATOM 2403 N N . ILE A 1 296 ? -21.103 -4.835 38.044 1.00 57.94 296 ILE A N 1
ATOM 2404 C CA . ILE A 1 296 ? -20.307 -3.615 38.242 1.00 57.94 296 ILE A CA 1
ATOM 2405 C C . ILE A 1 296 ? -19.812 -3.579 39.691 1.00 57.94 296 ILE A C 1
ATOM 2407 O O . ILE A 1 296 ? -20.544 -3.182 40.596 1.00 57.94 296 ILE A O 1
ATOM 2411 N N . ASP A 1 297 ? -18.558 -3.972 39.907 1.00 61.44 297 ASP A N 1
ATOM 2412 C CA . ASP A 1 297 ? -17.857 -3.750 41.172 1.00 61.44 297 ASP A CA 1
ATOM 2413 C C . ASP A 1 297 ? -17.072 -2.422 41.108 1.00 61.44 297 ASP A C 1
ATOM 2415 O O . ASP A 1 297 ? -16.125 -2.315 40.327 1.00 61.44 297 ASP A O 1
ATOM 2419 N N . PRO A 1 298 ? -17.430 -1.389 41.896 1.00 58.78 298 PRO A N 1
ATOM 2420 C CA . PRO A 1 298 ? -16.695 -0.124 41.934 1.00 58.78 298 PRO A CA 1
ATOM 2421 C C . PRO A 1 298 ? -15.326 -0.225 42.638 1.00 58.78 298 PRO A C 1
ATOM 2423 O O . PRO A 1 298 ? -14.592 0.768 42.701 1.00 58.78 298 PRO A O 1
ATOM 2426 N N . GLY A 1 299 ? -14.975 -1.389 43.194 1.00 61.16 299 GLY A N 1
ATOM 2427 C CA . GLY A 1 299 ? -13.695 -1.676 43.833 1.00 61.16 299 GLY A CA 1
ATOM 2428 C C . GLY A 1 299 ? -12.543 -1.995 42.861 1.00 61.16 299 GLY A C 1
ATOM 2429 O O . GLY A 1 299 ? -12.732 -2.057 41.645 1.00 61.16 299 GLY A O 1
ATOM 2430 N N . PRO A 1 300 ? -11.324 -2.232 43.387 1.00 62.47 300 PRO A N 1
ATOM 2431 C CA . PRO A 1 300 ? -10.140 -2.576 42.587 1.00 62.47 300 PRO A CA 1
ATOM 2432 C C . PRO A 1 300 ? -10.328 -3.820 41.704 1.00 62.47 300 PRO A C 1
ATOM 2434 O O . PRO A 1 300 ? -9.803 -3.880 40.595 1.00 62.47 300 PRO A O 1
ATOM 2437 N N . SER A 1 301 ? -11.134 -4.775 42.170 1.00 66.88 301 SER A N 1
ATOM 2438 C CA . SER A 1 301 ? -11.573 -5.965 41.435 1.00 66.88 301 SER A CA 1
ATOM 2439 C C . SER A 1 301 ? -12.276 -5.614 40.128 1.00 66.88 301 SER A C 1
ATOM 2441 O O . SER A 1 301 ? -12.024 -6.273 39.124 1.00 66.88 301 SER A O 1
ATOM 2443 N N . GLY A 1 302 ? -13.100 -4.563 40.090 1.00 68.75 302 GLY A N 1
ATOM 2444 C CA . GLY A 1 302 ? -13.725 -4.103 38.850 1.00 68.75 302 GLY A CA 1
ATOM 2445 C C . GLY A 1 302 ? -12.693 -3.626 37.832 1.00 68.75 302 GLY A C 1
ATOM 2446 O O . GLY A 1 302 ? -12.731 -4.035 36.674 1.00 68.75 302 GLY A O 1
ATOM 2447 N N . VAL A 1 303 ? -11.716 -2.828 38.273 1.00 71.62 303 VAL A N 1
ATOM 2448 C CA . VAL A 1 303 ? -10.660 -2.266 37.410 1.00 71.62 303 VAL A CA 1
ATOM 2449 C C . VAL A 1 303 ? -9.831 -3.367 36.735 1.00 71.62 303 VAL A C 1
ATOM 2451 O O . VAL A 1 303 ? -9.673 -3.347 35.513 1.00 71.62 303 VAL A O 1
ATOM 2454 N N . ASP A 1 304 ? -9.359 -4.364 37.490 1.00 76.69 304 ASP A N 1
ATOM 2455 C CA . ASP A 1 304 ? -8.570 -5.489 36.949 1.00 76.69 304 ASP A CA 1
ATOM 2456 C C . ASP A 1 304 ? -9.350 -6.316 35.916 1.00 76.69 304 ASP A C 1
ATOM 2458 O O . ASP A 1 304 ? -8.807 -6.827 34.927 1.00 76.69 304 ASP A O 1
ATOM 2462 N N . THR A 1 305 ? -10.653 -6.409 36.138 1.00 75.94 305 THR A N 1
ATOM 2463 C CA . THR A 1 305 ? -11.603 -7.156 35.322 1.00 75.94 305 THR A CA 1
ATOM 2464 C C . THR A 1 305 ? -11.733 -6.425 33.965 1.00 75.94 305 THR A C 1
ATOM 2466 O O . THR A 1 305 ? -11.482 -7.040 32.921 1.00 75.94 305 THR A O 1
ATOM 2469 N N . PHE A 1 306 ? -11.924 -5.098 33.931 1.00 75.62 306 PHE A N 1
ATOM 2470 C CA . PHE A 1 306 ? -11.926 -4.323 32.674 1.00 75.62 306 PHE A CA 1
ATOM 2471 C C . PHE A 1 306 ? -10.578 -4.316 31.942 1.00 75.62 306 PHE A C 1
ATOM 2473 O O . PHE A 1 306 ? -10.553 -4.453 30.719 1.00 75.62 306 PHE A O 1
ATOM 2480 N N . ILE A 1 307 ? -9.451 -4.230 32.658 1.00 77.88 307 ILE A N 1
ATOM 2481 C CA . ILE A 1 307 ? -8.113 -4.346 32.046 1.00 77.88 307 ILE A CA 1
ATOM 2482 C C . ILE A 1 307 ? -7.956 -5.708 31.352 1.00 77.88 307 ILE A C 1
ATOM 2484 O O . ILE A 1 307 ? -7.356 -5.814 30.279 1.00 77.88 307 ILE A O 1
ATOM 2488 N N . THR A 1 308 ? -8.496 -6.772 31.947 1.00 81.50 308 THR A N 1
ATOM 2489 C CA . THR A 1 308 ? -8.462 -8.116 31.359 1.00 81.50 308 THR A CA 1
ATOM 2490 C C . THR A 1 308 ? -9.335 -8.209 30.108 1.00 81.50 308 THR A C 1
ATOM 2492 O O . THR A 1 308 ? -8.891 -8.778 29.107 1.00 81.50 308 THR A O 1
ATOM 2495 N N . LEU A 1 309 ? -10.540 -7.626 30.129 1.00 80.56 309 LEU A N 1
ATOM 2496 C CA . LEU A 1 309 ? -11.406 -7.519 28.948 1.00 80.56 309 LEU A CA 1
ATOM 2497 C C . LEU A 1 309 ? -10.704 -6.765 27.818 1.00 80.56 309 LEU A C 1
ATOM 2499 O O . LEU A 1 309 ? -10.667 -7.253 26.692 1.00 80.56 309 LEU A O 1
ATOM 2503 N N . GLN A 1 310 ? -10.084 -5.632 28.141 1.00 80.56 310 GLN A N 1
ATOM 2504 C CA . GLN A 1 310 ? -9.339 -4.806 27.200 1.00 80.56 310 GLN A CA 1
ATOM 2505 C C . GLN A 1 310 ? -8.210 -5.591 26.514 1.00 80.56 310 GLN A C 1
ATOM 2507 O O . GLN A 1 310 ? -8.077 -5.605 25.293 1.00 80.56 310 GLN A O 1
ATOM 2512 N N . LYS A 1 311 ? -7.403 -6.330 27.281 1.00 79.69 311 LYS A N 1
ATOM 2513 C CA . LYS A 1 311 ? -6.330 -7.165 26.711 1.00 79.69 311 LYS A CA 1
ATOM 2514 C C . LYS A 1 311 ? -6.868 -8.249 25.774 1.00 79.69 311 LYS A C 1
ATOM 2516 O O . LYS A 1 311 ? -6.266 -8.511 24.733 1.00 79.69 311 LYS A O 1
ATOM 2521 N N . ARG A 1 312 ? -7.981 -8.890 26.142 1.00 81.31 312 ARG A N 1
ATOM 2522 C CA . ARG A 1 312 ? -8.617 -9.937 25.324 1.00 81.31 312 ARG A CA 1
ATOM 2523 C C . ARG A 1 312 ? -9.243 -9.363 24.052 1.00 81.31 312 ARG A C 1
ATOM 2525 O O . ARG A 1 312 ? -9.101 -9.982 23.003 1.00 81.31 312 ARG A O 1
ATOM 2532 N N . SER A 1 313 ? -9.864 -8.187 24.142 1.00 80.94 313 SER A N 1
ATOM 2533 C CA . SER A 1 313 ? -10.398 -7.422 23.009 1.00 80.94 313 SER A CA 1
ATOM 2534 C C . SER A 1 313 ? -9.304 -7.109 21.987 1.00 80.94 313 SER A C 1
ATOM 2536 O O . SER A 1 313 ? -9.402 -7.549 20.843 1.00 80.94 313 SER A O 1
ATOM 2538 N N . ASN A 1 314 ? -8.205 -6.478 22.416 1.00 80.75 314 ASN A N 1
ATOM 2539 C CA . ASN A 1 314 ? -7.048 -6.197 21.559 1.00 80.75 314 ASN A CA 1
ATOM 2540 C C . ASN A 1 314 ? -6.476 -7.452 20.885 1.00 80.75 314 ASN A C 1
ATOM 2542 O O . ASN A 1 314 ? -6.191 -7.452 19.690 1.00 80.75 314 ASN A O 1
ATOM 2546 N N . ASN A 1 315 ? -6.297 -8.541 21.641 1.00 80.31 315 ASN A N 1
ATOM 2547 C CA . ASN A 1 315 ? -5.766 -9.784 21.080 1.00 80.31 315 ASN A CA 1
ATOM 2548 C C . ASN A 1 315 ? -6.692 -10.362 19.998 1.00 80.31 315 ASN A C 1
ATOM 2550 O O . ASN A 1 315 ? -6.222 -10.802 18.951 1.00 80.31 315 ASN A O 1
ATOM 2554 N N . ALA A 1 316 ? -8.002 -10.318 20.237 1.00 81.12 316 ALA A N 1
ATOM 2555 C CA . ALA A 1 316 ? -8.995 -10.760 19.275 1.00 81.12 316 ALA A CA 1
ATOM 2556 C C . ALA A 1 316 ? -9.068 -9.858 18.036 1.00 81.12 316 ALA A C 1
ATOM 2558 O O . ALA A 1 316 ? -9.184 -10.392 16.937 1.00 81.12 316 ALA A O 1
ATOM 2559 N N . LEU A 1 317 ? -8.933 -8.534 18.176 1.00 81.06 317 LEU A N 1
ATOM 2560 C CA . LEU A 1 317 ? -8.815 -7.610 17.040 1.00 81.06 317 LEU A CA 1
ATOM 2561 C C . LEU A 1 317 ? -7.640 -8.003 16.136 1.00 81.06 317 LEU A C 1
ATOM 2563 O O . LEU A 1 317 ? -7.832 -8.226 14.942 1.00 81.06 317 LEU A O 1
ATOM 2567 N N . LEU A 1 318 ? -6.445 -8.164 16.711 1.00 78.44 318 LEU A N 1
ATOM 2568 C CA . LEU A 1 318 ? -5.241 -8.535 15.958 1.00 78.44 318 LEU A CA 1
ATOM 2569 C C . LEU A 1 318 ? -5.388 -9.894 15.260 1.00 78.44 318 LEU A C 1
ATOM 2571 O O . LEU A 1 318 ? -5.025 -10.036 14.092 1.00 78.44 318 LEU A O 1
ATOM 2575 N N . GLY A 1 319 ? -5.946 -10.887 15.957 1.00 77.50 319 GLY A N 1
ATOM 2576 C CA . GLY A 1 319 ? -6.194 -12.212 15.389 1.00 77.50 319 GLY A CA 1
ATOM 2577 C C . GLY A 1 319 ? -7.198 -12.186 14.236 1.00 77.50 319 GLY A C 1
ATOM 2578 O O . GLY A 1 319 ? -6.964 -12.792 13.191 1.00 77.50 319 GLY A O 1
ATOM 2579 N N . ILE A 1 320 ? -8.284 -11.423 14.381 1.00 81.75 320 ILE A N 1
ATOM 2580 C CA . ILE A 1 320 ? -9.290 -11.233 13.330 1.00 81.75 320 ILE A CA 1
ATOM 2581 C C . ILE A 1 320 ? -8.688 -10.513 12.119 1.00 81.75 320 ILE A C 1
ATOM 2583 O O . ILE A 1 320 ? -8.882 -10.967 10.994 1.00 81.75 320 ILE A O 1
ATOM 2587 N N . MET A 1 321 ? -7.924 -9.436 12.321 1.00 80.00 321 MET A N 1
ATOM 2588 C CA . MET A 1 321 ? -7.254 -8.720 11.228 1.00 80.00 321 MET A CA 1
ATOM 2589 C C . MET A 1 321 ? -6.296 -9.631 10.457 1.00 80.00 321 MET A C 1
ATOM 2591 O O . MET A 1 321 ? -6.337 -9.661 9.228 1.00 80.00 321 MET A O 1
ATOM 2595 N N . SER A 1 322 ? -5.487 -10.416 11.172 1.00 78.69 322 SER A N 1
ATOM 2596 C CA . SER A 1 322 ? -4.593 -11.410 10.570 1.00 78.69 322 SER A CA 1
ATOM 2597 C C . SER A 1 322 ? -5.373 -12.441 9.746 1.00 78.69 322 SER A C 1
ATOM 2599 O O . SER A 1 322 ? -5.033 -12.715 8.596 1.00 78.69 322 SER A O 1
ATOM 2601 N N . ALA A 1 323 ? -6.486 -12.960 10.275 1.00 81.81 323 ALA A N 1
ATOM 2602 C CA . ALA A 1 323 ? -7.334 -13.900 9.548 1.00 81.81 323 ALA A CA 1
ATOM 2603 C C . ALA A 1 323 ? -7.923 -13.291 8.262 1.00 81.81 323 ALA A C 1
ATOM 2605 O O . ALA A 1 323 ? -7.901 -13.948 7.220 1.00 81.81 323 ALA A O 1
ATOM 2606 N N . LEU A 1 324 ? -8.401 -12.042 8.308 1.00 81.62 324 LEU A N 1
ATOM 2607 C CA . LEU A 1 324 ? -8.921 -11.322 7.138 1.00 81.62 324 LEU A CA 1
ATOM 2608 C C . LEU A 1 324 ? -7.837 -11.103 6.073 1.00 81.62 324 LEU A C 1
ATOM 2610 O O . LEU A 1 324 ? -8.074 -11.350 4.890 1.00 81.62 324 LEU A O 1
ATOM 2614 N N . GLN A 1 325 ? -6.633 -10.704 6.485 1.00 80.06 325 GLN A N 1
ATOM 2615 C CA . GLN A 1 325 ? -5.488 -10.543 5.584 1.00 80.06 325 GLN A CA 1
ATOM 2616 C C . GLN A 1 325 ? -5.068 -11.873 4.944 1.00 80.06 325 GLN A C 1
ATOM 2618 O O . GLN A 1 325 ? -4.795 -11.913 3.747 1.00 80.06 325 GLN A O 1
ATOM 2623 N N . ASN A 1 326 ? -5.081 -12.969 5.707 1.00 80.75 326 ASN A N 1
ATOM 2624 C CA . ASN A 1 326 ? -4.777 -14.307 5.198 1.00 80.75 326 ASN A CA 1
ATOM 2625 C C . ASN A 1 326 ? -5.814 -14.795 4.181 1.00 80.75 326 ASN A C 1
ATOM 2627 O O . ASN A 1 326 ? -5.450 -15.441 3.200 1.00 80.75 326 ASN A O 1
ATOM 2631 N N . ILE A 1 327 ? -7.101 -14.493 4.398 1.00 82.81 327 ILE A N 1
ATOM 2632 C CA . ILE A 1 327 ? -8.142 -14.776 3.402 1.00 82.81 327 ILE A CA 1
ATOM 2633 C C . ILE A 1 327 ? -7.824 -14.016 2.112 1.00 82.81 327 ILE A C 1
ATOM 2635 O O . ILE A 1 327 ? -7.756 -14.634 1.054 1.00 82.81 327 ILE A O 1
ATOM 2639 N N . ASN A 1 328 ? -7.559 -12.711 2.206 1.00 81.50 328 ASN A N 1
ATOM 2640 C CA . ASN A 1 328 ? -7.229 -11.890 1.043 1.00 81.50 328 ASN A CA 1
ATOM 2641 C C . ASN A 1 328 ? -6.014 -12.424 0.268 1.00 81.50 328 ASN A C 1
ATOM 2643 O O . ASN A 1 328 ? -6.069 -12.578 -0.948 1.00 81.50 328 ASN A O 1
ATOM 2647 N N . ALA A 1 329 ? -4.933 -12.755 0.981 1.00 77.44 329 ALA A N 1
ATOM 2648 C CA . ALA A 1 329 ? -3.713 -13.288 0.383 1.00 77.44 329 ALA A CA 1
ATOM 2649 C C . ALA A 1 329 ? -3.973 -14.585 -0.397 1.00 77.44 329 ALA A C 1
ATOM 2651 O O . ALA A 1 329 ? -3.477 -14.731 -1.511 1.00 77.44 329 ALA A O 1
ATOM 2652 N N . LYS A 1 330 ? -4.801 -15.486 0.148 1.00 82.94 330 LYS A N 1
ATOM 2653 C CA . LYS A 1 330 ? -5.166 -16.740 -0.522 1.00 82.94 330 LYS A CA 1
ATOM 2654 C C . LYS A 1 330 ? -5.923 -16.501 -1.831 1.00 82.94 330 LYS A C 1
ATOM 2656 O O . LYS A 1 330 ? -5.649 -17.165 -2.822 1.00 82.94 330 LYS A O 1
ATOM 2661 N N . PHE A 1 331 ? -6.863 -15.557 -1.849 1.00 82.06 331 PHE A N 1
ATOM 2662 C CA . PHE A 1 331 ? -7.605 -15.233 -3.070 1.00 82.06 331 PHE A CA 1
ATOM 2663 C C . PHE A 1 331 ? -6.721 -14.573 -4.133 1.00 82.06 331 PHE A C 1
ATOM 2665 O O . PHE A 1 331 ? -6.848 -14.889 -5.315 1.00 82.06 331 PHE A O 1
ATOM 2672 N N . GLU A 1 332 ? -5.808 -13.688 -3.731 1.00 79.38 332 GLU A N 1
ATOM 2673 C CA . GLU A 1 332 ? -4.836 -13.100 -4.658 1.00 79.38 332 GLU A CA 1
ATOM 2674 C C . GLU A 1 332 ? -3.877 -14.160 -5.230 1.00 79.38 332 GLU A C 1
ATOM 2676 O O . GLU A 1 332 ? -3.549 -14.103 -6.413 1.00 79.38 332 GLU A O 1
ATOM 2681 N N . GLU A 1 333 ? -3.488 -15.165 -4.440 1.00 81.75 333 GLU A N 1
ATOM 2682 C CA . GLU A 1 333 ? -2.696 -16.313 -4.904 1.00 81.75 333 GLU A CA 1
ATOM 2683 C C . GLU A 1 333 ? -3.467 -17.168 -5.926 1.00 81.75 333 GLU A C 1
ATOM 2685 O O . GLU A 1 333 ? -2.967 -17.416 -7.022 1.00 81.75 333 GLU A O 1
ATOM 2690 N N . GLU A 1 334 ? -4.717 -17.542 -5.633 1.00 86.38 334 GLU A N 1
ATOM 2691 C CA . GLU A 1 334 ? -5.575 -18.302 -6.559 1.00 86.38 334 GLU A CA 1
ATOM 2692 C C . GLU A 1 334 ? -5.805 -17.546 -7.879 1.00 86.38 334 GLU A C 1
ATOM 2694 O O . GLU A 1 334 ? -5.780 -18.127 -8.970 1.00 86.38 334 GLU A O 1
ATOM 2699 N N . LYS A 1 335 ? -5.995 -16.226 -7.794 1.00 85.88 335 LYS A N 1
ATOM 2700 C CA . LYS A 1 335 ? -6.131 -15.347 -8.957 1.00 85.88 335 LYS A CA 1
ATOM 2701 C C . LYS A 1 335 ? -4.846 -15.305 -9.780 1.00 85.88 335 LYS A C 1
ATOM 2703 O O . LYS A 1 335 ? -4.918 -15.430 -11.003 1.00 85.88 335 LYS A O 1
ATOM 2708 N N . PHE A 1 336 ? -3.694 -15.164 -9.127 1.00 86.50 336 PHE A N 1
ATOM 2709 C CA . PHE A 1 336 ? -2.387 -15.182 -9.778 1.00 86.50 336 PHE A CA 1
ATOM 2710 C C . PHE A 1 336 ? -2.132 -16.514 -10.498 1.00 86.50 336 PHE A C 1
ATOM 2712 O O . PHE A 1 336 ? -1.697 -16.523 -11.650 1.00 86.50 336 PHE A O 1
ATOM 2719 N N . ASP A 1 337 ? -2.452 -17.646 -9.869 1.00 87.94 337 ASP A N 1
ATOM 2720 C CA . ASP A 1 337 ? -2.282 -18.969 -10.477 1.00 87.94 337 ASP A CA 1
ATOM 2721 C C . ASP A 1 337 ? -3.214 -19.185 -11.675 1.00 87.94 337 ASP A C 1
ATOM 2723 O O . ASP A 1 337 ? -2.788 -19.699 -12.713 1.00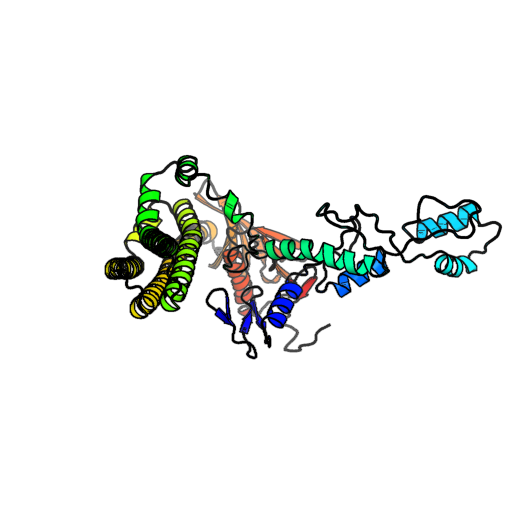 87.94 337 ASP A O 1
ATOM 2727 N N . SER A 1 338 ? -4.462 -18.723 -11.580 1.00 90.44 338 SER A N 1
ATOM 2728 C CA . SER A 1 338 ? -5.404 -18.734 -12.704 1.00 90.44 338 SER A CA 1
ATOM 2729 C C . SER A 1 338 ? -4.894 -17.899 -13.886 1.00 90.44 338 SER A C 1
ATOM 2731 O O . SER A 1 338 ? -4.908 -18.354 -15.032 1.00 90.44 338 SER A O 1
ATOM 2733 N N . GLN A 1 339 ? -4.372 -16.697 -13.619 1.00 91.81 339 GLN A N 1
ATOM 2734 C CA . GLN A 1 339 ? -3.762 -15.836 -14.639 1.00 91.81 339 GLN A CA 1
ATOM 2735 C C . GLN A 1 339 ? -2.530 -16.491 -15.271 1.00 91.81 339 GLN A C 1
ATOM 2737 O O . GLN A 1 339 ? -2.403 -16.513 -16.495 1.00 91.81 339 GLN A O 1
ATOM 2742 N N . LYS A 1 340 ? -1.657 -17.088 -14.455 1.00 91.75 340 LYS A N 1
ATOM 2743 C CA . LYS A 1 340 ? -0.472 -17.822 -14.911 1.00 91.75 340 LYS A CA 1
ATOM 2744 C C . LYS A 1 340 ? -0.836 -18.955 -15.870 1.00 91.75 340 LYS A C 1
ATOM 2746 O O . LYS A 1 340 ? -0.201 -19.066 -16.916 1.00 91.75 340 LYS A O 1
ATOM 2751 N N . LEU A 1 341 ? -1.832 -19.780 -15.539 1.00 91.56 341 LEU A N 1
ATOM 2752 C CA . LEU A 1 341 ? -2.265 -20.879 -16.410 1.00 91.56 341 LEU A CA 1
ATOM 2753 C C . LEU A 1 341 ? -2.744 -20.356 -17.766 1.00 91.56 341 LEU A C 1
ATOM 2755 O O . LEU A 1 341 ? -2.267 -20.827 -18.795 1.00 91.56 341 LEU A O 1
ATOM 2759 N N . LYS A 1 342 ? -3.581 -19.312 -17.773 1.00 91.69 342 LYS A N 1
ATOM 2760 C CA . LYS A 1 342 ? -4.052 -18.680 -19.015 1.00 91.69 342 LYS A CA 1
ATOM 2761 C C . LYS A 1 342 ? -2.915 -18.114 -19.860 1.00 91.69 342 LYS A C 1
ATOM 2763 O O . LYS A 1 342 ? -2.926 -18.269 -21.079 1.00 91.69 342 LYS A O 1
ATOM 2768 N N . ILE A 1 343 ? -1.936 -17.459 -19.236 1.00 91.88 343 ILE A N 1
ATOM 2769 C CA . ILE A 1 343 ? -0.753 -16.932 -19.931 1.00 91.88 343 ILE A CA 1
ATOM 2770 C C . ILE A 1 343 ? 0.043 -18.081 -20.562 1.00 91.88 343 ILE A C 1
ATOM 2772 O O . ILE A 1 343 ? 0.396 -18.004 -21.735 1.00 91.88 343 ILE A O 1
ATOM 2776 N N . ILE A 1 344 ? 0.293 -19.162 -19.818 1.00 90.38 344 ILE A N 1
ATOM 2777 C CA . ILE A 1 344 ? 1.024 -20.332 -20.325 1.00 90.38 344 ILE A CA 1
ATOM 2778 C C . ILE A 1 344 ? 0.287 -20.974 -21.506 1.00 90.38 344 ILE A C 1
ATOM 2780 O O . ILE A 1 344 ? 0.892 -21.219 -22.546 1.00 90.38 344 ILE A O 1
ATOM 2784 N N . GLU A 1 345 ? -1.019 -21.199 -21.378 1.00 89.31 345 GLU A N 1
ATOM 2785 C CA . GLU A 1 345 ? -1.836 -21.812 -22.427 1.00 89.31 345 GLU A CA 1
ATOM 2786 C C . GLU A 1 345 ? -1.890 -20.968 -23.705 1.00 89.31 345 GLU A C 1
ATOM 2788 O O . GLU A 1 345 ? -1.736 -21.507 -24.799 1.00 89.31 345 GLU A O 1
ATOM 2793 N N . SER A 1 346 ? -2.065 -19.651 -23.571 1.00 89.06 346 SER A N 1
ATOM 2794 C CA . SER A 1 346 ? -2.219 -18.745 -24.717 1.00 89.06 346 SER A CA 1
ATOM 2795 C C . SER A 1 346 ? -0.897 -18.363 -25.387 1.00 89.06 346 SER A C 1
ATOM 2797 O O . SER A 1 346 ? -0.824 -18.320 -26.613 1.00 89.06 346 SER A O 1
ATOM 2799 N N . CYS A 1 347 ? 0.157 -18.111 -24.607 1.00 86.88 347 CYS A N 1
ATOM 2800 C CA . CYS A 1 347 ? 1.408 -17.540 -25.116 1.00 86.88 347 CYS A CA 1
ATOM 2801 C C . CYS A 1 347 ? 2.554 -18.557 -25.243 1.00 86.88 347 CYS A C 1
ATOM 2803 O O . CYS A 1 347 ? 3.497 -18.305 -25.990 1.00 86.88 347 CYS A O 1
ATOM 2805 N N . PHE A 1 348 ? 2.502 -19.685 -24.525 1.00 84.06 348 PHE A N 1
ATOM 2806 C CA . PHE A 1 348 ? 3.651 -20.590 -24.368 1.00 84.06 348 PHE A CA 1
ATOM 2807 C C . PHE A 1 348 ? 3.355 -22.070 -24.675 1.00 84.06 348 PHE A C 1
ATOM 2809 O O . PHE A 1 348 ? 4.259 -22.890 -24.586 1.00 84.06 348 PHE A O 1
ATOM 2816 N N . ASN A 1 349 ? 2.133 -22.436 -25.074 1.00 75.38 349 ASN A N 1
ATOM 2817 C CA . ASN A 1 349 ? 1.764 -23.826 -25.396 1.00 75.38 349 ASN A CA 1
ATOM 2818 C C . ASN A 1 349 ? 1.271 -24.024 -26.845 1.00 75.38 349 ASN A C 1
ATOM 2820 O O . ASN A 1 349 ? 0.784 -25.101 -27.185 1.00 75.38 349 ASN A O 1
ATOM 2824 N N . SER A 1 350 ? 1.401 -23.026 -27.725 1.00 61.19 350 SER A N 1
ATOM 2825 C CA . SER A 1 350 ? 0.804 -23.019 -29.075 1.00 61.19 350 SER A CA 1
ATOM 2826 C C . SER A 1 350 ? 1.474 -23.938 -30.116 1.00 61.19 350 SER A C 1
ATOM 2828 O O . SER A 1 350 ? 1.134 -23.884 -31.296 1.00 61.19 350 SER A O 1
ATOM 2830 N N . GLY A 1 351 ? 2.377 -24.836 -29.708 1.00 53.59 351 GLY A N 1
ATOM 2831 C CA . GLY A 1 351 ? 2.909 -25.899 -30.570 1.00 53.59 351 GLY A CA 1
ATOM 2832 C C . GLY A 1 351 ? 3.889 -25.447 -31.660 1.00 53.59 351 GLY A C 1
ATOM 2833 O O . GLY A 1 351 ? 4.222 -26.248 -32.531 1.00 53.59 351 GLY A O 1
ATOM 2834 N N . SER A 1 352 ? 4.365 -24.198 -31.632 1.00 54.16 352 SER A N 1
ATOM 2835 C CA . SER A 1 352 ? 5.506 -23.763 -32.442 1.00 54.16 352 SER A CA 1
ATOM 2836 C C . SER A 1 352 ? 6.821 -24.039 -31.705 1.00 54.16 352 SER A C 1
ATOM 2838 O O . SER A 1 352 ? 6.901 -23.871 -30.490 1.00 54.16 352 SER A O 1
ATOM 2840 N N . ASP A 1 353 ? 7.887 -24.376 -32.440 1.00 48.78 353 ASP A N 1
ATOM 2841 C CA . ASP A 1 353 ? 9.266 -24.586 -31.938 1.00 48.78 353 ASP A CA 1
ATOM 2842 C C . ASP A 1 353 ? 9.902 -23.337 -31.265 1.00 48.78 353 ASP A C 1
ATOM 2844 O O . ASP A 1 353 ? 11.108 -23.277 -31.023 1.00 48.78 353 ASP A O 1
ATOM 2848 N N . SER A 1 354 ? 9.101 -22.316 -30.950 1.00 51.53 354 SER A N 1
ATOM 2849 C CA . SER A 1 354 ? 9.472 -21.012 -30.395 1.00 51.53 354 SER A CA 1
ATOM 2850 C C . SER A 1 354 ? 8.868 -20.729 -29.011 1.00 51.53 354 SER A C 1
ATOM 2852 O O . SER A 1 354 ? 8.998 -19.610 -28.517 1.00 51.53 354 SER A O 1
ATOM 2854 N N . SER A 1 355 ? 8.171 -21.685 -28.389 1.00 63.88 355 SER A N 1
ATOM 2855 C CA . SER A 1 355 ? 7.484 -21.453 -27.117 1.00 63.88 355 SER A CA 1
ATOM 2856 C C . SER A 1 355 ? 8.437 -21.467 -25.914 1.00 63.88 355 SER A C 1
ATOM 2858 O O . SER A 1 355 ? 8.826 -22.531 -25.436 1.00 63.88 355 SER A O 1
ATOM 2860 N N . GLY A 1 356 ? 8.794 -20.280 -25.425 1.00 77.38 356 GLY A N 1
ATOM 2861 C CA . GLY A 1 356 ? 9.608 -20.101 -24.223 1.00 77.38 356 GLY A CA 1
ATOM 2862 C C . GLY A 1 356 ? 8.982 -20.641 -22.924 1.00 77.38 356 GLY A C 1
ATOM 2863 O O . GLY A 1 356 ? 7.858 -21.131 -22.892 1.00 77.38 356 GLY A O 1
ATOM 2864 N N . SER A 1 357 ? 9.711 -20.531 -21.813 1.00 87.81 357 SER A N 1
ATOM 2865 C CA . SER A 1 357 ? 9.285 -20.917 -20.464 1.00 87.81 357 SER A CA 1
ATOM 2866 C C . SER A 1 357 ? 8.891 -19.708 -19.613 1.00 87.81 357 SER A C 1
ATOM 2868 O O . SER A 1 357 ? 9.683 -18.790 -19.400 1.00 87.81 357 SER A O 1
ATOM 2870 N N . TYR A 1 358 ? 7.684 -19.735 -19.050 1.00 91.50 358 TYR A N 1
ATOM 2871 C CA . TYR A 1 358 ? 7.185 -18.722 -18.114 1.00 91.50 358 TYR A CA 1
ATOM 2872 C C . TYR A 1 358 ? 8.033 -18.627 -16.826 1.00 91.50 358 TYR A C 1
ATOM 2874 O O . TYR A 1 358 ? 8.349 -19.649 -16.213 1.00 91.50 358 TYR A O 1
ATOM 2882 N N . ILE A 1 359 ? 8.323 -17.403 -16.353 1.00 89.12 359 ILE A N 1
ATOM 2883 C CA . ILE A 1 359 ? 8.956 -17.147 -15.043 1.00 89.12 359 ILE A CA 1
ATOM 2884 C C . ILE A 1 359 ? 7.974 -16.493 -14.063 1.00 89.12 359 ILE A C 1
ATOM 2886 O O . ILE A 1 359 ? 7.784 -16.985 -12.946 1.00 89.12 359 ILE A O 1
ATOM 2890 N N . HIS A 1 360 ? 7.409 -15.340 -14.426 1.00 91.81 360 HIS A N 1
ATOM 2891 C CA . HIS A 1 360 ? 6.550 -14.542 -13.548 1.00 91.81 360 HIS A CA 1
ATOM 2892 C C . HIS A 1 360 ? 5.729 -13.530 -14.350 1.00 91.81 360 HIS A C 1
ATOM 2894 O O . HIS A 1 360 ? 6.128 -13.172 -15.453 1.00 91.81 360 HIS A O 1
ATOM 2900 N N . HIS A 1 361 ? 4.638 -13.012 -13.791 1.00 94.12 361 HIS A N 1
ATOM 2901 C CA . HIS A 1 361 ? 3.889 -11.916 -14.402 1.00 94.12 361 HIS A CA 1
ATOM 2902 C C . HIS A 1 361 ? 3.393 -10.913 -13.359 1.00 94.12 361 HIS A C 1
ATOM 2904 O O . HIS A 1 361 ? 3.432 -11.179 -12.161 1.00 94.12 361 HIS A O 1
ATOM 2910 N N . VAL A 1 362 ? 2.912 -9.762 -13.822 1.00 93.31 362 VAL A N 1
ATOM 2911 C CA . VAL A 1 362 ? 2.141 -8.813 -13.018 1.00 93.31 362 VAL A CA 1
ATOM 2912 C C . VAL A 1 362 ? 0.953 -8.297 -13.811 1.00 93.31 362 VAL A C 1
ATOM 2914 O O . VAL A 1 362 ? 1.073 -7.998 -15.000 1.00 93.31 362 VAL A O 1
ATOM 2917 N N . ALA A 1 363 ? -0.186 -8.178 -13.132 1.00 91.31 363 ALA A N 1
ATOM 2918 C CA . ALA A 1 363 ? -1.380 -7.561 -13.682 1.00 91.31 363 ALA A CA 1
ATOM 2919 C C . ALA A 1 363 ? -1.294 -6.037 -13.637 1.00 91.31 363 ALA A C 1
ATOM 2921 O O . ALA A 1 363 ? -0.997 -5.438 -12.596 1.00 91.31 363 ALA A O 1
ATOM 2922 N N . LEU A 1 364 ? -1.590 -5.418 -14.775 1.00 91.94 364 LEU A N 1
ATOM 2923 C CA . LEU A 1 364 ? -1.626 -3.978 -14.936 1.00 91.94 364 LEU A CA 1
ATOM 2924 C C . LEU A 1 364 ? -3.057 -3.444 -14.856 1.00 91.94 364 LEU A C 1
ATOM 2926 O O . LEU A 1 364 ? -4.045 -4.143 -15.105 1.00 91.94 364 LEU A O 1
ATOM 2930 N N . LEU A 1 365 ? -3.167 -2.162 -14.525 1.00 83.44 365 LEU A N 1
ATOM 2931 C CA . LEU A 1 365 ? -4.406 -1.414 -14.631 1.00 83.44 365 LEU A CA 1
ATOM 2932 C C . LEU A 1 365 ? -4.863 -1.430 -16.101 1.00 83.44 365 LEU A C 1
ATOM 2934 O O . LEU A 1 365 ? -4.073 -1.162 -17.003 1.00 83.44 365 LEU A O 1
ATOM 2938 N N . GLY A 1 366 ? -6.125 -1.785 -16.346 1.00 80.62 366 GLY A N 1
ATOM 2939 C CA . GLY A 1 366 ? -6.655 -1.975 -17.704 1.00 80.62 366 GLY A CA 1
ATOM 2940 C C . GLY A 1 366 ? -6.581 -3.412 -18.235 1.00 80.62 366 GLY A C 1
ATOM 2941 O O . GLY A 1 366 ? -6.924 -3.642 -19.387 1.00 80.62 366 GLY A O 1
ATOM 2942 N N . GLY A 1 367 ? -6.165 -4.387 -17.418 1.00 86.75 367 GLY A N 1
ATOM 2943 C CA . GLY A 1 367 ? -6.297 -5.820 -17.725 1.00 86.75 367 GLY A CA 1
ATOM 2944 C C . GLY A 1 367 ? -5.144 -6.438 -18.521 1.00 86.75 367 GLY A C 1
ATOM 2945 O O . GLY A 1 367 ? -5.069 -7.660 -18.612 1.00 86.75 367 GLY A O 1
ATOM 2946 N N . SER A 1 368 ? -4.227 -5.621 -19.044 1.00 93.31 368 SER A N 1
ATOM 2947 C CA . SER A 1 368 ? -2.967 -6.099 -19.629 1.00 93.31 368 SER A CA 1
ATOM 2948 C C . SER A 1 368 ? -2.010 -6.660 -18.568 1.00 93.31 368 SER A C 1
ATOM 2950 O O . SER A 1 368 ? -2.196 -6.457 -17.365 1.00 93.31 368 SER A O 1
ATOM 2952 N N . MET A 1 369 ? -0.985 -7.382 -19.011 1.00 95.00 369 MET A N 1
ATOM 2953 C CA . MET A 1 369 ? 0.005 -8.029 -18.153 1.00 95.00 369 MET A CA 1
ATOM 2954 C C . MET A 1 369 ? 1.418 -7.674 -18.614 1.00 95.00 369 MET A C 1
ATOM 2956 O O . MET A 1 369 ? 1.664 -7.486 -19.803 1.00 95.00 369 MET A O 1
ATOM 2960 N N . LEU A 1 370 ? 2.370 -7.659 -17.686 1.00 95.31 370 LEU A N 1
ATOM 2961 C CA . LEU A 1 370 ? 3.787 -7.821 -18.023 1.00 95.31 370 LEU A CA 1
ATOM 2962 C C . LEU A 1 370 ? 4.238 -9.205 -17.588 1.00 95.31 370 LEU A C 1
ATOM 2964 O O . LEU A 1 370 ? 3.986 -9.603 -16.454 1.00 95.31 370 LEU A O 1
ATOM 2968 N N . CYS A 1 371 ? 4.912 -9.926 -18.475 1.00 95.00 371 CYS A N 1
ATOM 2969 C CA . CYS A 1 371 ? 5.354 -11.295 -18.255 1.00 95.00 371 CYS A CA 1
ATOM 2970 C C . CYS A 1 371 ? 6.860 -11.416 -18.477 1.00 95.00 371 CYS A C 1
ATOM 2972 O O . CYS A 1 371 ? 7.366 -11.046 -19.529 1.00 95.00 371 CYS A O 1
ATOM 2974 N N . ILE A 1 372 ? 7.563 -11.988 -17.505 1.00 91.94 372 ILE A N 1
ATOM 2975 C CA . ILE A 1 372 ? 8.964 -12.387 -17.612 1.00 91.94 372 ILE A CA 1
ATOM 2976 C C . ILE A 1 372 ? 8.993 -13.855 -18.034 1.00 91.94 372 ILE A C 1
ATOM 2978 O O . ILE A 1 372 ? 8.331 -14.696 -17.413 1.00 91.94 372 ILE A O 1
ATOM 2982 N N . HIS A 1 373 ? 9.763 -14.174 -19.066 1.00 91.50 373 HIS A N 1
ATOM 2983 C CA . HIS A 1 373 ? 9.906 -15.534 -19.583 1.00 91.50 373 HIS A CA 1
ATOM 2984 C C . HIS A 1 373 ? 11.296 -15.757 -20.183 1.00 91.50 373 HIS A C 1
ATOM 2986 O O . HIS A 1 373 ? 12.064 -14.814 -20.358 1.00 91.50 373 HIS A O 1
ATOM 2992 N N . VAL A 1 374 ? 11.629 -17.018 -20.437 1.00 88.75 374 VAL A N 1
ATOM 2993 C CA . VAL A 1 374 ? 12.868 -17.443 -21.096 1.00 88.75 374 VAL A CA 1
ATOM 2994 C C . VAL A 1 374 ? 12.513 -17.963 -22.478 1.00 88.75 374 VAL A C 1
ATOM 2996 O O . VAL A 1 374 ? 11.671 -18.844 -22.576 1.00 88.75 374 VAL A O 1
ATOM 2999 N N . SER A 1 375 ? 13.137 -17.478 -23.540 1.00 86.06 375 SER A N 1
ATOM 3000 C CA . SER A 1 375 ? 12.969 -18.041 -24.880 1.00 86.06 375 SER A CA 1
ATOM 3001 C C . SER A 1 375 ? 13.677 -19.394 -25.028 1.00 86.06 375 SER A C 1
ATOM 3003 O O . SER A 1 375 ? 14.431 -19.841 -24.162 1.00 86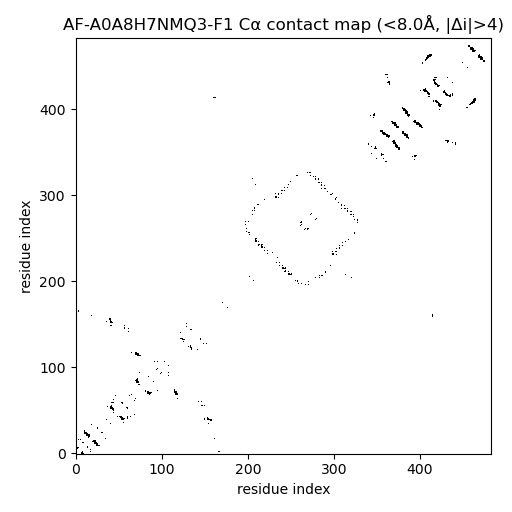.06 375 SER A O 1
ATOM 3005 N N . ASN A 1 376 ? 13.474 -20.061 -26.165 1.00 81.25 376 ASN A N 1
ATOM 3006 C CA . ASN A 1 376 ? 14.118 -21.348 -26.447 1.00 81.25 376 ASN A CA 1
ATOM 3007 C C . ASN A 1 376 ? 15.640 -21.247 -26.635 1.00 81.25 376 ASN A C 1
ATOM 3009 O O . ASN A 1 376 ? 16.335 -22.248 -26.469 1.00 81.25 376 ASN A O 1
ATOM 3013 N N . SER A 1 377 ? 16.168 -20.056 -26.943 1.00 82.62 377 SER A N 1
ATOM 3014 C CA . SER A 1 377 ? 17.613 -19.783 -26.959 1.00 82.62 377 SER A CA 1
ATOM 3015 C C . SER A 1 377 ? 18.209 -19.668 -25.550 1.00 82.62 377 SER A C 1
ATOM 3017 O O . SER A 1 377 ? 19.430 -19.630 -25.413 1.00 82.62 377 SER A O 1
ATOM 3019 N N . GLY A 1 378 ? 17.377 -19.655 -24.502 1.00 81.12 378 GLY A N 1
ATOM 3020 C CA . GLY A 1 378 ? 17.802 -19.445 -23.118 1.00 81.12 378 GLY A CA 1
ATOM 3021 C C . GLY A 1 378 ? 17.891 -17.970 -22.720 1.00 81.12 378 GLY A C 1
ATOM 3022 O O . GLY A 1 378 ? 18.291 -17.678 -21.593 1.00 81.12 378 GLY A O 1
ATOM 3023 N N . GLU A 1 379 ? 17.511 -17.053 -23.611 1.00 85.25 379 GLU A N 1
ATOM 3024 C CA . GLU A 1 379 ? 17.509 -15.614 -23.352 1.00 85.25 379 GLU A CA 1
ATOM 3025 C C . GLU A 1 379 ? 16.269 -15.213 -22.553 1.00 85.25 379 GLU A C 1
ATOM 3027 O O . GLU A 1 379 ? 15.179 -15.754 -22.737 1.00 85.25 379 GLU A O 1
ATOM 3032 N N . ILE A 1 380 ? 16.427 -14.265 -21.633 1.00 87.69 380 ILE A N 1
ATOM 3033 C CA . ILE A 1 380 ? 15.321 -13.778 -20.808 1.00 87.69 380 ILE A CA 1
ATOM 3034 C C . ILE A 1 380 ? 14.690 -12.573 -21.496 1.00 87.69 380 ILE A C 1
ATOM 3036 O O . ILE A 1 380 ? 15.395 -11.652 -21.908 1.00 87.69 380 ILE A O 1
ATOM 3040 N N . HIS A 1 381 ? 13.361 -12.542 -21.542 1.00 90.38 381 HIS A N 1
ATOM 3041 C CA . HIS A 1 381 ? 12.595 -11.427 -22.082 1.00 90.38 381 HIS A CA 1
ATOM 3042 C C . HIS A 1 381 ? 11.522 -10.948 -21.099 1.00 90.38 381 HIS A C 1
ATOM 3044 O O . HIS A 1 381 ? 11.036 -11.702 -20.248 1.00 90.38 381 HIS A O 1
ATOM 3050 N N . ILE A 1 382 ? 11.128 -9.684 -21.248 1.00 92.31 382 ILE A N 1
ATOM 3051 C CA . ILE A 1 382 ? 9.879 -9.146 -20.705 1.00 92.31 382 ILE A CA 1
ATOM 3052 C C . ILE A 1 382 ? 8.934 -8.912 -21.877 1.00 92.31 382 ILE A C 1
ATOM 3054 O O . ILE A 1 382 ? 9.304 -8.246 -22.838 1.00 92.31 382 ILE A O 1
ATOM 3058 N N . SER A 1 383 ? 7.710 -9.420 -21.789 1.00 94.00 383 SER A N 1
ATOM 3059 C CA . SER A 1 383 ? 6.663 -9.178 -22.779 1.00 94.00 383 SER A CA 1
ATOM 3060 C C . SER A 1 383 ? 5.476 -8.455 -22.165 1.00 94.00 383 SER A C 1
ATOM 3062 O O . SER A 1 383 ? 5.033 -8.792 -21.065 1.00 94.00 383 SER A O 1
ATOM 3064 N N . HIS A 1 384 ? 4.946 -7.476 -22.891 1.00 95.19 384 HIS A N 1
ATOM 3065 C CA . HIS A 1 384 ? 3.643 -6.888 -22.619 1.00 95.19 384 HIS A CA 1
ATOM 3066 C C . HIS A 1 384 ? 2.573 -7.726 -23.315 1.00 95.19 384 HIS A C 1
ATOM 3068 O O . HIS A 1 384 ? 2.654 -7.989 -24.515 1.00 95.19 384 HIS A O 1
ATOM 3074 N N . LEU A 1 385 ? 1.613 -8.204 -22.527 1.00 95.00 385 LEU A N 1
ATOM 3075 C CA . LEU A 1 385 ? 0.539 -9.072 -22.984 1.00 95.00 385 LEU A CA 1
ATOM 3076 C C . LEU A 1 385 ? -0.795 -8.345 -22.850 1.00 95.00 385 LEU A C 1
ATOM 3078 O O . LEU A 1 385 ? -1.122 -7.807 -21.789 1.00 95.00 385 LEU A O 1
ATOM 3082 N N . THR A 1 386 ? -1.592 -8.370 -23.906 1.00 94.50 386 THR A N 1
ATOM 3083 C CA . THR A 1 386 ? -2.928 -7.776 -23.952 1.00 94.50 386 THR A CA 1
ATOM 3084 C C . THR A 1 386 ? -3.996 -8.871 -23.894 1.00 94.50 386 THR A C 1
ATOM 3086 O O . THR A 1 386 ? -3.752 -9.978 -24.380 1.00 94.50 386 THR A O 1
ATOM 3089 N N . PRO A 1 387 ? -5.160 -8.623 -23.263 1.00 93.44 387 PRO A N 1
ATOM 3090 C CA . PRO A 1 387 ? -6.275 -9.563 -23.311 1.00 93.44 387 PRO A CA 1
ATOM 3091 C C . PRO A 1 387 ? -6.718 -9.798 -24.756 1.00 93.44 387 PRO A C 1
ATOM 3093 O O . PRO A 1 387 ? -6.863 -8.842 -25.517 1.00 93.44 387 PRO A O 1
ATOM 3096 N N . ASP A 1 388 ? -6.953 -11.056 -25.110 1.00 89.25 388 ASP A N 1
ATOM 3097 C CA . ASP A 1 388 ? -7.489 -11.438 -26.414 1.00 89.25 388 ASP A CA 1
ATOM 3098 C C . ASP A 1 388 ? -8.936 -11.917 -26.253 1.00 89.25 388 ASP A C 1
ATOM 3100 O O . ASP A 1 388 ? -9.201 -13.023 -25.772 1.00 89.25 388 ASP A O 1
ATOM 3104 N N . ASP A 1 389 ? -9.878 -11.070 -26.670 1.00 84.38 389 ASP A N 1
ATOM 3105 C CA . ASP A 1 389 ? -11.315 -11.336 -26.579 1.00 84.38 389 ASP A CA 1
ATOM 3106 C C . ASP A 1 389 ? -11.752 -12.557 -27.408 1.00 84.38 389 ASP A C 1
ATOM 3108 O O . ASP A 1 389 ? -12.768 -13.179 -27.094 1.00 84.38 389 ASP A O 1
ATOM 3112 N N . ALA A 1 390 ? -11.005 -12.928 -28.457 1.00 83.12 390 ALA A N 1
ATOM 3113 C CA . ALA A 1 390 ? -11.357 -14.057 -29.315 1.00 83.12 390 ALA A CA 1
ATOM 3114 C C . ALA A 1 390 ? -11.038 -15.407 -28.659 1.00 83.12 390 ALA A C 1
ATOM 3116 O O . ALA A 1 390 ? -11.774 -16.378 -28.849 1.00 83.12 390 ALA A O 1
ATOM 3117 N N . THR A 1 391 ? -9.951 -15.476 -27.887 1.00 82.44 391 THR A N 1
ATOM 3118 C CA . THR A 1 391 ? -9.497 -16.708 -27.223 1.00 82.44 391 THR A CA 1
ATOM 3119 C C . THR A 1 391 ? -9.830 -16.744 -25.731 1.00 82.44 391 THR A C 1
ATOM 3121 O O . THR A 1 391 ? -9.771 -17.809 -25.116 1.00 82.44 391 THR A O 1
ATOM 3124 N N . GLY A 1 392 ? -10.182 -15.603 -25.129 1.00 83.12 392 GLY A N 1
ATOM 3125 C CA . GLY A 1 392 ? -10.313 -15.452 -23.676 1.00 83.12 392 GLY A CA 1
ATOM 3126 C C . GLY A 1 392 ? -8.975 -15.559 -22.927 1.00 83.12 392 GLY A C 1
ATOM 3127 O O . GLY A 1 392 ? -8.970 -15.709 -21.697 1.00 83.12 392 GLY A O 1
ATOM 3128 N N . GLY A 1 393 ? -7.863 -15.528 -23.671 1.00 88.00 393 GLY A N 1
ATOM 3129 C CA . GLY A 1 393 ? -6.486 -15.626 -23.200 1.00 88.00 393 GLY A CA 1
ATOM 3130 C C . GLY A 1 393 ? -5.735 -14.304 -23.349 1.00 88.00 393 GLY A C 1
ATOM 3131 O O . GLY A 1 393 ? -6.305 -13.227 -23.171 1.00 88.00 393 GLY A O 1
ATOM 3132 N N . PHE A 1 394 ? -4.441 -14.391 -23.656 1.00 91.94 394 PHE A N 1
ATOM 3133 C CA . PHE A 1 394 ? -3.586 -13.231 -23.874 1.00 91.94 394 PHE A CA 1
ATOM 3134 C C . PHE A 1 394 ? -2.828 -13.346 -25.194 1.00 91.94 394 PHE A C 1
ATOM 3136 O O . PHE A 1 394 ? -2.409 -14.434 -25.588 1.00 91.94 394 PHE A O 1
ATOM 3143 N N . SER A 1 395 ? -2.602 -12.205 -25.835 1.00 90.62 395 SER A N 1
ATOM 3144 C CA . SER A 1 395 ? -1.706 -12.064 -26.979 1.00 90.62 395 SER A CA 1
ATOM 3145 C C . SER A 1 395 ? -0.485 -11.237 -26.599 1.00 90.62 395 SER A C 1
ATOM 3147 O O . SER A 1 395 ? -0.585 -10.276 -25.837 1.00 90.62 395 SER A O 1
ATOM 3149 N N . ASN A 1 396 ? 0.676 -11.600 -27.137 1.00 91.19 396 ASN A N 1
ATOM 3150 C CA . ASN A 1 396 ? 1.898 -10.819 -26.984 1.00 91.19 396 ASN A CA 1
ATOM 3151 C C . ASN A 1 396 ? 1.854 -9.602 -27.920 1.00 91.19 396 ASN A C 1
ATOM 3153 O O . ASN A 1 396 ? 1.768 -9.778 -29.134 1.00 91.19 396 ASN A O 1
ATOM 3157 N N . ASP A 1 397 ? 1.892 -8.400 -27.345 1.00 89.81 397 ASP A N 1
ATOM 3158 C CA . ASP A 1 397 ? 1.906 -7.130 -28.080 1.00 89.81 397 ASP A CA 1
ATOM 3159 C C . ASP A 1 397 ? 3.343 -6.662 -28.347 1.00 89.81 397 ASP A C 1
ATOM 3161 O O . ASP A 1 397 ? 3.712 -6.309 -29.467 1.00 89.81 397 ASP A O 1
ATOM 3165 N N . MET A 1 398 ? 4.192 -6.717 -27.317 1.00 91.25 398 MET A N 1
ATOM 3166 C CA . MET A 1 398 ? 5.573 -6.250 -27.385 1.00 91.25 398 MET A CA 1
ATOM 3167 C C . MET A 1 398 ? 6.489 -7.127 -26.537 1.00 91.25 398 MET A C 1
ATOM 3169 O O . MET A 1 398 ? 6.107 -7.581 -25.460 1.00 91.25 398 MET A O 1
ATOM 3173 N N . THR A 1 399 ? 7.722 -7.342 -26.997 1.00 92.56 399 THR A N 1
ATOM 3174 C CA . THR A 1 399 ? 8.746 -8.111 -26.275 1.00 92.56 399 THR A CA 1
ATOM 3175 C C . THR A 1 399 ? 10.075 -7.369 -26.275 1.00 92.56 399 THR A C 1
ATOM 3177 O O . THR A 1 399 ? 10.512 -6.876 -27.312 1.00 92.56 399 THR A O 1
ATOM 3180 N N . TRP A 1 400 ? 10.718 -7.323 -25.112 1.00 92.06 400 TRP A N 1
ATOM 3181 C CA . TRP A 1 400 ? 12.019 -6.703 -24.892 1.00 92.06 400 TRP A CA 1
ATOM 3182 C C . TRP A 1 400 ? 12.998 -7.705 -24.293 1.00 92.06 400 TRP A C 1
ATOM 3184 O O . TRP A 1 400 ? 12.627 -8.495 -23.420 1.00 92.06 400 TRP A O 1
ATOM 3194 N N . ASP A 1 401 ? 14.261 -7.638 -24.708 1.00 88.50 401 ASP A N 1
ATOM 3195 C CA . ASP A 1 401 ? 15.320 -8.439 -24.096 1.00 88.50 401 ASP A CA 1
ATOM 3196 C C . ASP A 1 401 ? 15.625 -7.908 -22.700 1.00 88.50 401 ASP A C 1
ATOM 3198 O O . ASP A 1 401 ? 15.813 -6.709 -22.491 1.00 88.50 401 ASP A O 1
ATOM 3202 N N . PHE A 1 402 ? 15.700 -8.810 -21.727 1.00 84.06 402 PHE A N 1
ATOM 3203 C CA . PHE A 1 402 ? 15.923 -8.438 -20.333 1.00 84.06 402 PHE A CA 1
ATOM 3204 C C . PHE A 1 402 ? 17.311 -7.811 -20.118 1.00 84.06 402 PHE A C 1
ATOM 3206 O O . PHE A 1 402 ? 17.494 -7.009 -19.206 1.00 84.06 402 PHE A O 1
ATOM 3213 N N . GLU A 1 403 ? 18.290 -8.141 -20.970 1.00 80.69 403 GLU A N 1
ATOM 3214 C CA . GLU A 1 403 ? 19.642 -7.563 -20.928 1.00 80.69 403 GLU A CA 1
ATOM 3215 C C . GLU A 1 403 ? 19.675 -6.064 -21.247 1.00 80.69 403 GLU A C 1
ATOM 3217 O O . GLU A 1 403 ? 20.617 -5.381 -20.855 1.00 80.69 403 GLU A O 1
ATOM 3222 N N . LYS A 1 404 ? 18.642 -5.554 -21.924 1.00 84.12 404 LYS A N 1
ATOM 3223 C CA . LYS A 1 404 ? 18.513 -4.148 -22.324 1.00 84.12 404 LYS A CA 1
ATOM 3224 C C . LYS A 1 404 ? 17.870 -3.271 -21.254 1.00 84.12 404 LYS A C 1
ATOM 3226 O O . LYS A 1 404 ? 17.612 -2.098 -21.499 1.00 84.12 404 LYS A O 1
ATOM 3231 N N . ILE A 1 405 ? 17.556 -3.841 -20.091 1.00 82.94 405 ILE A N 1
ATOM 3232 C CA . ILE A 1 405 ? 16.989 -3.098 -18.971 1.00 82.94 405 ILE A CA 1
ATOM 3233 C C . ILE A 1 405 ? 18.112 -2.350 -18.256 1.00 82.94 405 ILE A C 1
ATOM 3235 O O . ILE A 1 405 ? 18.912 -2.946 -17.531 1.00 82.94 405 ILE A O 1
ATOM 3239 N N . ASP A 1 406 ? 18.126 -1.033 -18.422 1.00 79.81 406 ASP A N 1
ATOM 3240 C CA . ASP A 1 406 ? 19.131 -0.146 -17.838 1.00 79.81 406 ASP A CA 1
ATOM 3241 C C . ASP A 1 406 ? 18.781 0.219 -16.388 1.00 79.81 406 ASP A C 1
ATOM 3243 O O . ASP A 1 406 ? 19.638 0.242 -15.489 1.00 79.81 406 ASP A O 1
ATOM 3247 N N . ALA A 1 407 ? 17.492 0.470 -16.141 1.00 78.94 407 ALA A N 1
ATOM 3248 C CA . ALA A 1 407 ? 17.003 0.942 -14.858 1.00 78.94 407 ALA A CA 1
ATOM 3249 C C . ALA A 1 407 ? 15.551 0.554 -14.564 1.00 78.94 407 ALA A C 1
ATOM 3251 O O . ALA A 1 407 ? 14.716 0.414 -15.452 1.00 78.94 407 ALA A O 1
ATOM 3252 N N . ILE A 1 408 ? 15.232 0.435 -13.273 1.00 80.38 408 ILE A N 1
ATOM 3253 C CA . ILE A 1 408 ? 13.855 0.317 -12.777 1.00 80.38 408 ILE A CA 1
ATOM 3254 C C . ILE A 1 408 ? 13.619 1.410 -11.742 1.00 80.38 408 ILE A C 1
ATOM 3256 O O . ILE A 1 408 ? 14.450 1.641 -10.856 1.00 80.38 408 ILE A O 1
ATOM 3260 N N . GLN A 1 409 ? 12.466 2.057 -11.853 1.00 79.56 409 GLN A N 1
ATOM 3261 C CA . GLN A 1 409 ? 12.089 3.234 -11.093 1.00 79.56 409 GLN A CA 1
ATOM 3262 C C . GLN A 1 409 ? 10.705 3.067 -10.462 1.00 79.56 409 GLN A C 1
ATOM 3264 O O . GLN A 1 409 ? 9.746 2.638 -11.103 1.00 79.56 409 GLN A O 1
ATOM 3269 N N . ARG A 1 410 ? 10.590 3.452 -9.187 1.00 72.94 410 ARG A N 1
ATOM 3270 C CA . ARG A 1 410 ? 9.318 3.476 -8.456 1.00 72.94 410 ARG A CA 1
ATOM 3271 C C . ARG A 1 410 ? 9.308 4.540 -7.361 1.00 72.94 410 ARG A C 1
ATOM 3273 O O . ARG A 1 410 ? 10.331 4.809 -6.728 1.00 72.94 410 ARG A O 1
ATOM 3280 N N . SER A 1 411 ? 8.132 5.115 -7.110 1.00 63.03 411 SER A N 1
ATOM 3281 C CA . SER A 1 411 ? 7.902 6.009 -5.972 1.00 63.03 411 SER A CA 1
ATOM 3282 C C . SER A 1 411 ? 7.697 5.213 -4.678 1.00 63.03 411 SER A C 1
ATOM 3284 O O . SER A 1 411 ? 6.975 4.219 -4.649 1.00 63.03 411 SER A O 1
ATOM 3286 N N . ILE A 1 412 ? 8.336 5.651 -3.594 1.00 54.19 412 ILE A N 1
ATOM 3287 C CA . ILE A 1 412 ? 8.193 5.048 -2.254 1.00 54.19 412 ILE A CA 1
ATOM 3288 C C . ILE A 1 412 ? 7.348 5.892 -1.295 1.00 54.19 412 ILE A C 1
ATOM 3290 O O . ILE A 1 412 ? 7.004 5.425 -0.218 1.00 54.19 412 ILE A O 1
ATOM 3294 N N . ARG A 1 413 ? 7.013 7.133 -1.672 1.00 47.19 413 ARG A N 1
ATOM 3295 C CA . ARG A 1 413 ? 6.381 8.117 -0.770 1.00 47.19 413 ARG A CA 1
ATOM 3296 C C . ARG A 1 413 ? 4.876 7.958 -0.614 1.00 47.19 413 ARG A C 1
ATOM 3298 O O . ARG A 1 413 ? 4.300 8.463 0.337 1.00 47.19 413 ARG A O 1
ATOM 3305 N N . VAL A 1 414 ? 4.246 7.282 -1.561 1.00 52.97 414 VAL A N 1
ATOM 3306 C CA . VAL A 1 414 ? 2.818 6.974 -1.546 1.00 52.97 414 VAL A CA 1
ATOM 3307 C C . VAL A 1 414 ? 2.707 5.504 -1.924 1.00 52.97 414 VAL A C 1
ATOM 3309 O O . VAL A 1 414 ? 3.561 5.027 -2.680 1.00 52.97 414 VAL A O 1
ATOM 3312 N N . PRO A 1 415 ? 1.698 4.763 -1.440 1.00 53.34 415 PRO A N 1
ATOM 3313 C CA . PRO A 1 415 ? 1.330 3.489 -2.019 1.00 53.34 415 PRO A CA 1
ATOM 3314 C C . PRO A 1 415 ? 1.008 3.642 -3.519 1.00 53.34 415 PRO A C 1
ATOM 3316 O O . PRO A 1 415 ? -0.148 3.747 -3.908 1.00 53.34 415 PRO A O 1
ATOM 3319 N N . THR A 1 416 ? 2.024 3.715 -4.383 1.00 62.16 416 THR A N 1
ATOM 3320 C CA . THR A 1 416 ? 1.837 3.848 -5.824 1.00 62.16 416 THR A CA 1
ATOM 3321 C C . THR A 1 416 ? 1.695 2.474 -6.439 1.00 62.16 416 THR A C 1
ATOM 3323 O O . THR A 1 416 ? 2.437 1.539 -6.122 1.00 62.16 416 THR A O 1
ATOM 3326 N N . THR A 1 417 ? 0.726 2.364 -7.332 1.00 77.88 417 THR A N 1
ATOM 3327 C CA . THR A 1 417 ? 0.630 1.261 -8.282 1.00 77.88 417 THR A CA 1
ATOM 3328 C C . THR A 1 417 ? 1.589 1.454 -9.456 1.00 77.88 417 THR A C 1
ATOM 3330 O O . THR A 1 417 ? 1.880 0.493 -10.163 1.00 77.88 417 THR A O 1
ATOM 3333 N N . GLU A 1 418 ? 2.090 2.676 -9.644 1.00 84.31 418 GLU A N 1
ATOM 3334 C CA . GLU A 1 418 ? 2.964 3.079 -10.740 1.00 84.31 418 GLU A CA 1
ATOM 3335 C C . GLU A 1 418 ? 4.428 2.661 -10.540 1.00 84.31 418 GLU A C 1
ATOM 3337 O O . GLU A 1 418 ? 4.983 2.783 -9.439 1.00 84.31 418 GLU A O 1
ATOM 3342 N N . PHE A 1 419 ? 5.052 2.223 -11.631 1.00 86.00 419 PHE A N 1
ATOM 3343 C CA . PHE A 1 419 ? 6.490 2.024 -11.776 1.00 86.00 419 PHE A CA 1
ATOM 3344 C C . PHE A 1 419 ? 6.911 2.249 -13.237 1.00 86.00 419 PHE A C 1
ATOM 3346 O O . PHE A 1 419 ? 6.078 2.259 -14.145 1.00 86.00 419 PHE A O 1
ATOM 3353 N N . SER A 1 420 ? 8.209 2.419 -13.474 1.00 88.94 420 SER A N 1
ATOM 3354 C CA . SER A 1 420 ? 8.767 2.576 -14.817 1.00 88.94 420 SER A CA 1
ATOM 3355 C C . SER A 1 420 ? 10.030 1.742 -14.991 1.00 88.94 420 SER A C 1
ATOM 3357 O O . SER A 1 420 ? 10.764 1.517 -14.028 1.00 88.94 420 SER A O 1
ATOM 3359 N N . ILE A 1 421 ? 10.285 1.285 -16.212 1.00 89.12 421 ILE A N 1
ATOM 3360 C CA . ILE A 1 421 ? 11.501 0.562 -16.593 1.00 89.12 421 ILE A CA 1
ATOM 3361 C C . ILE A 1 421 ? 12.127 1.294 -17.779 1.00 89.12 421 ILE A C 1
ATOM 3363 O O . ILE A 1 421 ? 11.426 1.644 -18.727 1.00 89.12 421 ILE A O 1
ATOM 3367 N N . GLU A 1 422 ? 13.429 1.536 -17.706 1.00 88.00 422 GLU A N 1
ATOM 3368 C CA . GLU A 1 422 ? 14.237 2.017 -18.821 1.00 88.00 422 GLU A CA 1
ATOM 3369 C C . GLU A 1 422 ? 14.754 0.813 -19.609 1.00 88.00 422 GLU A C 1
ATOM 3371 O O . GLU A 1 422 ? 15.407 -0.064 -19.038 1.00 88.00 422 GLU A O 1
ATOM 3376 N N . ILE A 1 423 ? 14.419 0.754 -20.897 1.00 88.25 423 ILE A N 1
ATOM 3377 C CA . ILE A 1 423 ? 14.793 -0.325 -21.812 1.00 88.25 423 ILE A CA 1
ATOM 3378 C C . ILE A 1 423 ? 15.396 0.304 -23.068 1.00 88.25 423 ILE A C 1
ATOM 3380 O O . ILE A 1 423 ? 14.732 1.121 -23.705 1.00 88.25 423 ILE A O 1
ATOM 3384 N N . ASP A 1 424 ? 16.631 -0.059 -23.429 1.00 86.19 424 ASP A N 1
ATOM 3385 C CA . ASP A 1 424 ? 17.368 0.549 -24.555 1.00 86.19 424 ASP A CA 1
ATOM 3386 C C . ASP A 1 424 ? 17.385 2.100 -24.480 1.00 86.19 424 ASP A C 1
ATOM 3388 O O . ASP A 1 424 ? 17.222 2.800 -25.485 1.00 86.19 424 ASP A O 1
ATOM 3392 N N . GLY A 1 425 ? 17.539 2.664 -23.275 1.00 84.19 425 GLY A N 1
ATOM 3393 C CA . GLY A 1 425 ? 17.511 4.117 -23.046 1.00 84.19 425 GLY A CA 1
ATOM 3394 C C . GLY A 1 425 ? 16.140 4.798 -23.198 1.00 84.19 425 GLY A C 1
ATOM 3395 O O . GLY A 1 425 ? 16.070 6.029 -23.269 1.00 84.19 425 GLY A O 1
ATOM 3396 N N . LEU A 1 426 ? 15.041 4.035 -23.267 1.00 88.62 426 LEU A N 1
ATOM 3397 C CA . LEU A 1 426 ? 13.671 4.556 -23.311 1.00 88.62 426 LEU A CA 1
ATOM 3398 C C . LEU A 1 426 ? 12.885 4.178 -22.054 1.00 88.62 426 LEU A C 1
ATOM 3400 O O . LEU A 1 426 ? 12.839 3.020 -21.650 1.00 88.62 426 LEU A O 1
ATOM 3404 N N . TRP A 1 427 ? 12.210 5.161 -21.456 1.00 89.31 427 TRP A N 1
ATOM 3405 C CA . TRP A 1 427 ? 11.368 4.951 -20.278 1.00 89.31 427 TRP A CA 1
ATOM 3406 C C . TRP A 1 427 ? 9.966 4.471 -20.655 1.00 89.31 427 TRP A C 1
ATOM 3408 O O . TRP A 1 427 ? 9.218 5.168 -21.339 1.00 89.31 427 TRP A O 1
ATOM 3418 N N . HIS A 1 428 ? 9.588 3.315 -20.119 1.00 89.81 428 HIS A N 1
ATOM 3419 C CA . HIS A 1 428 ? 8.248 2.745 -20.202 1.00 89.81 428 HIS A CA 1
ATOM 3420 C C . HIS A 1 428 ? 7.586 2.776 -18.820 1.00 89.81 428 HIS A C 1
ATOM 3422 O O . HIS A 1 428 ? 8.181 2.329 -17.841 1.00 89.81 428 HIS A O 1
ATOM 3428 N N . GLY A 1 429 ? 6.371 3.323 -18.719 1.00 89.81 429 GLY A N 1
ATOM 3429 C CA . GLY A 1 429 ? 5.632 3.466 -17.460 1.00 89.81 429 GLY A CA 1
ATOM 3430 C C . GLY A 1 429 ? 4.379 2.596 -17.411 1.00 89.81 429 GLY A C 1
ATOM 3431 O O . GLY A 1 429 ? 3.641 2.520 -18.392 1.00 89.81 429 GLY A O 1
ATOM 3432 N N . TRP A 1 430 ? 4.118 1.977 -16.259 1.00 90.56 430 TRP A N 1
ATOM 3433 C CA . TRP A 1 430 ? 2.940 1.139 -16.035 1.00 90.56 430 TRP A CA 1
ATOM 3434 C C . TRP A 1 430 ? 2.354 1.328 -14.641 1.00 90.56 430 TRP A C 1
ATOM 3436 O O . TRP A 1 430 ? 3.042 1.723 -13.702 1.00 90.56 430 TRP A O 1
ATOM 3446 N N . MET A 1 431 ? 1.078 0.969 -14.495 1.00 85.56 431 MET A N 1
ATOM 3447 C CA . MET A 1 431 ? 0.366 0.936 -13.219 1.00 85.56 431 MET A CA 1
ATOM 3448 C C . MET A 1 431 ? -0.130 -0.482 -12.945 1.00 85.56 431 MET A C 1
ATOM 3450 O O . MET A 1 431 ? -0.700 -1.113 -13.825 1.00 85.56 431 MET A O 1
ATOM 3454 N N . THR A 1 432 ? 0.071 -0.977 -11.731 1.00 83.56 432 THR A N 1
ATOM 3455 C CA . THR A 1 432 ? -0.397 -2.290 -11.249 1.00 83.56 432 THR A CA 1
ATOM 3456 C C . THR A 1 432 ? -1.781 -2.210 -10.600 1.00 83.56 432 THR A C 1
ATOM 3458 O O . THR A 1 432 ? -2.329 -1.128 -10.392 1.00 83.56 432 THR A O 1
ATOM 3461 N N . THR A 1 433 ? -2.365 -3.357 -10.252 1.00 75.06 433 THR A N 1
ATOM 3462 C CA . THR A 1 433 ? -3.639 -3.414 -9.514 1.00 75.06 433 THR A CA 1
ATOM 3463 C C . THR A 1 433 ? -3.502 -3.027 -8.039 1.00 75.06 433 THR A C 1
ATOM 3465 O O . THR A 1 433 ? -4.491 -2.647 -7.416 1.00 75.06 433 THR A O 1
ATOM 3468 N N . SER A 1 434 ? -2.296 -3.100 -7.461 1.00 71.12 434 SER A N 1
ATOM 3469 C CA . SER A 1 434 ? -2.043 -2.722 -6.068 1.00 71.12 434 SER A CA 1
ATOM 3470 C C . SER A 1 434 ? -0.585 -2.321 -5.815 1.00 71.12 434 SER A C 1
ATOM 3472 O O . SER A 1 434 ? 0.345 -2.718 -6.511 1.00 71.12 434 SER A O 1
ATOM 3474 N N . HIS A 1 435 ? -0.337 -1.564 -4.749 1.00 67.81 435 HIS A N 1
ATOM 3475 C CA . HIS A 1 435 ? 1.035 -1.234 -4.364 1.00 67.81 435 HIS A CA 1
ATOM 3476 C C . HIS A 1 435 ? 1.879 -2.485 -4.059 1.00 67.81 435 HIS A C 1
ATOM 3478 O O . HIS A 1 435 ? 3.050 -2.538 -4.420 1.00 67.81 435 HIS A O 1
ATOM 3484 N N . THR A 1 436 ? 1.303 -3.509 -3.429 1.00 68.88 436 THR A N 1
ATOM 3485 C CA . THR A 1 436 ? 2.024 -4.744 -3.079 1.00 68.88 436 THR A CA 1
ATOM 3486 C C . THR A 1 436 ? 2.424 -5.554 -4.312 1.00 68.88 436 THR A C 1
ATOM 3488 O O . THR A 1 436 ? 3.534 -6.086 -4.351 1.00 68.88 436 THR A O 1
ATOM 3491 N N . THR A 1 437 ? 1.581 -5.590 -5.349 1.00 75.12 437 THR A N 1
ATOM 3492 C CA . THR A 1 437 ? 1.890 -6.289 -6.609 1.00 75.12 437 THR A CA 1
ATOM 3493 C C . THR A 1 437 ? 3.050 -5.632 -7.357 1.00 75.12 437 THR A C 1
ATOM 3495 O O . THR A 1 437 ? 3.938 -6.347 -7.820 1.00 75.12 437 THR A O 1
ATOM 3498 N N . SER A 1 438 ? 3.141 -4.295 -7.383 1.00 78.62 438 SER A N 1
ATOM 3499 C CA . SER A 1 438 ? 4.323 -3.614 -7.949 1.00 78.62 438 SER A CA 1
ATOM 3500 C C . SER A 1 438 ? 5.621 -3.903 -7.185 1.00 78.62 438 SER A C 1
ATOM 3502 O O . SER A 1 438 ? 6.651 -4.108 -7.825 1.00 78.62 438 SER A O 1
ATOM 3504 N N . ILE A 1 439 ? 5.602 -3.980 -5.843 1.00 71.69 439 ILE A N 1
ATOM 3505 C CA . ILE A 1 439 ? 6.796 -4.378 -5.064 1.00 71.69 439 ILE A CA 1
ATOM 3506 C C . ILE A 1 439 ? 7.218 -5.795 -5.441 1.00 71.69 439 ILE A C 1
ATOM 3508 O O . ILE A 1 439 ? 8.388 -6.025 -5.741 1.00 71.69 439 ILE A O 1
ATOM 3512 N N . SER A 1 440 ? 6.265 -6.731 -5.423 1.00 75.31 440 SER A N 1
ATOM 3513 C CA . SER A 1 440 ? 6.520 -8.144 -5.707 1.00 75.31 440 SER A CA 1
ATOM 3514 C C . SER A 1 440 ? 7.137 -8.332 -7.095 1.00 75.31 440 SER A C 1
ATOM 3516 O O . SER A 1 440 ? 8.166 -8.995 -7.239 1.00 75.31 440 SER A O 1
ATOM 3518 N N . PHE A 1 441 ? 6.572 -7.668 -8.108 1.00 83.12 441 PHE A N 1
ATOM 3519 C CA . PHE A 1 441 ? 7.068 -7.758 -9.477 1.00 83.12 441 PHE A CA 1
ATOM 3520 C C . PHE A 1 441 ? 8.485 -7.198 -9.622 1.00 83.12 441 PHE A C 1
ATOM 3522 O O . PHE A 1 441 ? 9.357 -7.870 -10.169 1.00 83.12 441 PHE A O 1
ATOM 3529 N N . ILE A 1 442 ? 8.753 -6.009 -9.071 1.00 81.00 442 ILE A N 1
ATOM 3530 C CA . ILE A 1 442 ? 10.092 -5.404 -9.120 1.00 81.00 442 ILE A CA 1
ATOM 3531 C C . ILE A 1 442 ? 11.109 -6.285 -8.394 1.00 81.00 442 ILE A C 1
ATOM 3533 O O . ILE A 1 442 ? 12.189 -6.534 -8.928 1.00 81.00 442 ILE A O 1
ATOM 3537 N N . ALA A 1 443 ? 10.763 -6.811 -7.215 1.00 74.06 443 ALA A N 1
ATOM 3538 C CA . ALA A 1 443 ? 11.610 -7.753 -6.489 1.00 74.06 443 ALA A CA 1
ATOM 3539 C C . ALA A 1 443 ? 11.915 -9.004 -7.329 1.00 74.06 443 ALA A C 1
ATOM 3541 O O . ALA A 1 443 ? 13.044 -9.503 -7.315 1.00 74.06 443 ALA A O 1
ATOM 3542 N N . LYS A 1 444 ? 10.943 -9.482 -8.117 1.00 80.38 444 LYS A N 1
ATOM 3543 C CA . LYS A 1 444 ? 11.163 -10.593 -9.042 1.00 80.38 444 LYS A CA 1
ATOM 3544 C C . LYS A 1 444 ? 12.082 -10.216 -10.203 1.00 80.38 444 LYS A C 1
ATOM 3546 O O . LYS A 1 444 ? 12.986 -10.999 -10.487 1.00 80.38 444 LYS A O 1
ATOM 3551 N N . CYS A 1 445 ? 11.932 -9.035 -10.810 1.00 80.31 445 CYS A N 1
ATOM 3552 C CA . CYS A 1 445 ? 12.874 -8.529 -11.817 1.00 80.31 445 CYS A CA 1
ATOM 3553 C C . CYS A 1 445 ? 14.309 -8.503 -11.267 1.00 80.31 445 CYS A C 1
ATOM 3555 O O . CYS A 1 445 ? 15.231 -8.999 -11.910 1.00 80.31 445 CYS A O 1
ATOM 3557 N N . VAL A 1 446 ? 14.493 -8.014 -10.036 1.00 74.00 446 VAL A N 1
ATOM 3558 C CA . VAL A 1 446 ? 15.800 -8.006 -9.358 1.00 74.00 446 VAL A CA 1
ATOM 3559 C C . VAL A 1 446 ? 16.332 -9.433 -9.185 1.00 74.00 446 VAL A C 1
ATOM 3561 O O . VAL A 1 446 ? 17.472 -9.724 -9.528 1.00 74.00 446 VAL A O 1
ATOM 3564 N N . SER A 1 447 ? 15.514 -10.352 -8.671 1.00 72.56 447 SER A N 1
ATOM 3565 C CA . SER A 1 447 ? 15.912 -11.749 -8.453 1.00 72.56 447 SER A CA 1
ATOM 3566 C C . SER A 1 447 ? 16.329 -12.457 -9.749 1.00 72.56 447 SER A C 1
ATOM 3568 O O . SER A 1 447 ? 17.320 -13.194 -9.754 1.00 72.56 447 SER A O 1
ATOM 3570 N N . VAL A 1 448 ? 15.602 -12.217 -10.843 1.00 75.06 448 VAL A N 1
ATOM 3571 C CA . VAL A 1 448 ? 15.927 -12.744 -12.175 1.00 75.06 448 VAL A CA 1
ATOM 3572 C C . VAL A 1 448 ? 17.254 -12.165 -12.665 1.00 75.06 448 VAL A C 1
ATOM 3574 O O . VAL A 1 448 ? 18.122 -12.930 -13.081 1.00 75.06 448 VAL A O 1
ATOM 3577 N N . PHE A 1 449 ? 17.467 -10.856 -12.497 1.00 68.81 449 PHE A N 1
ATOM 3578 C CA . PHE A 1 449 ? 18.730 -10.192 -12.822 1.00 68.81 449 PHE A CA 1
ATOM 3579 C C . PHE A 1 449 ? 19.938 -10.849 -12.127 1.00 68.81 449 PHE A C 1
ATOM 3581 O O . PHE A 1 449 ? 20.936 -11.152 -12.773 1.00 68.81 449 PHE A O 1
ATOM 3588 N N . TYR A 1 450 ? 19.856 -11.113 -10.817 1.00 62.72 450 TYR A N 1
ATOM 3589 C CA . TYR A 1 450 ? 20.959 -11.739 -10.067 1.00 62.72 450 TYR A CA 1
ATOM 3590 C C . TYR A 1 450 ? 21.255 -13.178 -10.488 1.00 62.72 450 TYR A C 1
ATOM 3592 O O . TYR A 1 450 ? 22.390 -13.638 -10.355 1.00 62.72 450 TYR A O 1
ATOM 3600 N N . SER A 1 451 ? 20.234 -13.892 -10.955 1.00 67.25 451 SER A N 1
ATOM 3601 C CA . SER A 1 451 ? 20.355 -15.299 -11.335 1.00 67.25 451 SER A CA 1
ATOM 3602 C C . SER A 1 451 ? 20.950 -15.468 -12.737 1.00 67.25 451 SER A C 1
ATOM 3604 O O . SER A 1 451 ? 21.406 -16.561 -13.068 1.00 67.25 451 SER A O 1
ATOM 3606 N N . TYR A 1 452 ? 20.979 -14.404 -13.549 1.00 64.38 452 TYR A N 1
ATOM 3607 C CA . TYR A 1 452 ? 21.457 -14.436 -14.928 1.00 64.38 452 TYR A CA 1
ATOM 3608 C C . TYR A 1 452 ? 22.865 -13.825 -15.060 1.00 64.38 452 TYR A C 1
ATOM 3610 O O . TYR A 1 452 ? 23.141 -12.689 -14.666 1.00 64.38 452 TYR A O 1
ATOM 3618 N N . SER A 1 453 ? 23.803 -14.599 -15.610 1.00 52.84 453 SER A N 1
ATOM 3619 C CA . SER A 1 453 ? 25.229 -14.249 -15.683 1.00 52.84 453 SER A CA 1
ATOM 3620 C C . SER A 1 453 ? 25.595 -13.239 -16.782 1.00 52.84 453 SER A C 1
ATOM 3622 O O . SER A 1 453 ? 26.751 -12.825 -16.823 1.00 52.84 453 SER A O 1
ATOM 3624 N N . GLY A 1 454 ? 24.648 -12.839 -17.643 1.00 51.66 454 GLY A N 1
ATOM 3625 C CA . GLY A 1 454 ? 24.885 -11.958 -18.800 1.00 51.66 454 GLY A CA 1
ATOM 3626 C C . GLY A 1 454 ? 24.796 -10.450 -18.534 1.00 51.66 454 GLY A C 1
ATOM 3627 O O . GLY A 1 454 ? 25.394 -9.672 -19.269 1.00 51.66 454 GLY A O 1
ATOM 3628 N N . VAL A 1 455 ? 24.114 -10.004 -17.469 1.00 49.03 455 VAL A N 1
ATOM 3629 C CA . VAL A 1 455 ? 23.806 -8.570 -17.311 1.00 49.03 455 VAL A CA 1
ATOM 3630 C C . VAL A 1 455 ? 24.840 -7.834 -16.448 1.00 49.03 455 VAL A C 1
ATOM 3632 O O . VAL A 1 455 ? 25.072 -8.167 -15.279 1.00 49.03 455 VAL A O 1
ATOM 3635 N N . VAL A 1 456 ? 25.482 -6.823 -17.040 1.00 48.56 456 VAL A N 1
ATOM 3636 C CA . VAL A 1 456 ? 26.722 -6.199 -16.534 1.00 48.56 456 VAL A CA 1
ATOM 3637 C C . VAL A 1 456 ? 26.459 -5.026 -15.574 1.00 48.56 456 VAL A C 1
ATOM 3639 O O . VAL A 1 456 ? 27.302 -4.730 -14.727 1.00 48.56 456 VAL A O 1
ATOM 3642 N N . SER A 1 457 ? 25.281 -4.397 -15.618 1.00 50.97 457 SER A N 1
ATOM 3643 C CA . SER A 1 457 ? 24.874 -3.340 -14.677 1.00 50.97 457 SER A CA 1
ATOM 3644 C C . SER A 1 457 ? 23.367 -3.089 -14.741 1.00 50.97 457 SER A C 1
ATOM 3646 O O . SER A 1 457 ? 22.871 -2.772 -15.810 1.00 50.97 457 SER A O 1
ATOM 3648 N N . LEU A 1 458 ? 22.658 -3.173 -13.612 1.00 46.53 458 LEU A N 1
ATOM 3649 C CA . LEU A 1 458 ? 21.293 -2.652 -13.471 1.00 46.53 458 LEU A CA 1
ATOM 3650 C C . LEU A 1 458 ? 21.307 -1.578 -12.403 1.00 46.53 458 LEU A C 1
ATOM 3652 O O . LEU A 1 458 ? 21.907 -1.764 -11.339 1.00 46.53 458 LEU A O 1
ATOM 3656 N N . VAL A 1 459 ? 20.671 -0.450 -12.695 1.00 49.31 459 VAL A N 1
ATOM 3657 C CA . VAL A 1 459 ? 20.624 0.677 -11.777 1.00 49.31 459 VAL A CA 1
ATOM 3658 C C . VAL A 1 459 ? 19.221 0.831 -11.219 1.00 49.31 459 VAL A C 1
ATOM 3660 O O . VAL A 1 459 ? 18.273 1.167 -11.918 1.00 49.31 459 VAL A O 1
ATOM 3663 N N . PHE A 1 460 ? 19.084 0.600 -9.918 1.00 48.03 460 PHE A N 1
ATOM 3664 C CA . PHE A 1 460 ? 17.824 0.855 -9.232 1.00 48.03 460 PHE A CA 1
ATOM 3665 C C . PHE A 1 460 ? 17.769 2.307 -8.799 1.00 48.03 460 PHE A C 1
ATOM 3667 O O . PHE A 1 460 ? 18.602 2.746 -8.000 1.00 48.03 460 PHE A O 1
ATOM 3674 N N . TYR A 1 461 ? 16.772 3.028 -9.296 1.00 46.41 461 TYR A N 1
ATOM 3675 C CA . TYR A 1 461 ? 16.476 4.373 -8.842 1.00 46.41 461 TYR A CA 1
ATOM 3676 C C . TYR A 1 461 ? 15.214 4.338 -7.993 1.00 46.41 461 TYR A C 1
ATOM 3678 O O . TYR A 1 461 ? 14.121 4.007 -8.446 1.00 46.41 461 TYR A O 1
ATOM 3686 N N . VAL A 1 462 ? 15.366 4.696 -6.727 1.00 45.44 462 VAL A N 1
ATOM 3687 C CA . VAL A 1 462 ? 14.236 4.871 -5.820 1.00 45.44 462 VAL A CA 1
ATOM 3688 C C . VAL A 1 462 ? 14.038 6.364 -5.642 1.00 45.44 462 VAL A C 1
ATOM 3690 O O . VAL A 1 462 ? 14.980 7.078 -5.292 1.00 45.44 462 VAL A O 1
ATOM 3693 N N . LEU A 1 463 ? 12.826 6.857 -5.897 1.00 37.44 463 LEU A N 1
ATOM 3694 C CA . LEU A 1 463 ? 12.530 8.269 -5.683 1.00 37.44 463 LEU A CA 1
ATOM 3695 C C . LEU A 1 463 ? 12.402 8.537 -4.188 1.00 37.44 463 LEU A C 1
ATOM 3697 O O . LEU A 1 463 ? 11.316 8.405 -3.618 1.00 37.44 463 LEU A O 1
ATOM 3701 N N . HIS A 1 464 ? 13.498 8.952 -3.562 1.00 34.62 464 HIS A N 1
ATOM 3702 C CA . HIS A 1 464 ? 13.435 9.539 -2.236 1.00 34.62 464 HIS A CA 1
ATOM 3703 C C . HIS A 1 464 ? 13.163 11.028 -2.418 1.00 34.62 464 HIS A C 1
ATOM 3705 O O . HIS A 1 464 ? 14.027 11.803 -2.830 1.00 34.62 464 HIS A O 1
ATOM 3711 N N . ARG A 1 465 ? 11.928 11.436 -2.137 1.00 46.62 465 ARG A N 1
ATOM 3712 C CA . ARG A 1 465 ? 11.515 12.837 -2.244 1.00 46.62 465 ARG A CA 1
ATOM 3713 C C . ARG A 1 465 ? 11.648 13.392 -3.667 1.00 46.62 465 ARG A C 1
ATOM 3715 O O . ARG A 1 465 ? 10.951 12.938 -4.560 1.00 46.62 465 ARG A O 1
ATOM 3722 N N . THR A 1 466 ? 12.517 14.362 -3.914 1.00 32.41 466 THR A N 1
ATOM 3723 C CA . THR A 1 466 ? 12.718 14.995 -5.233 1.00 32.41 466 THR A CA 1
ATOM 3724 C C . THR A 1 466 ? 13.979 14.508 -5.950 1.00 32.41 466 THR A C 1
ATOM 3726 O O . THR A 1 466 ? 14.349 15.056 -6.987 1.00 32.41 466 THR A O 1
ATOM 3729 N N . ARG A 1 467 ? 14.654 13.483 -5.412 1.00 30.58 467 ARG A N 1
ATOM 3730 C CA . ARG A 1 467 ? 15.892 12.938 -5.973 1.00 30.58 467 ARG A CA 1
ATOM 3731 C C . ARG A 1 467 ? 15.774 11.441 -6.211 1.00 30.58 467 ARG A C 1
ATOM 3733 O O . ARG A 1 467 ? 15.384 10.675 -5.331 1.00 30.58 467 ARG A O 1
ATOM 3740 N N . TRP A 1 468 ? 16.170 11.027 -7.407 1.00 39.78 468 TRP A N 1
ATOM 3741 C CA . TRP A 1 468 ? 16.410 9.628 -7.719 1.00 39.78 468 TRP A CA 1
ATOM 3742 C C . TRP A 1 468 ? 17.650 9.167 -6.965 1.00 39.78 468 TRP A C 1
ATOM 3744 O O . TRP A 1 468 ? 18.772 9.563 -7.280 1.00 39.78 468 TRP A O 1
ATOM 3754 N N . VAL A 1 469 ? 17.443 8.356 -5.933 1.00 39.91 469 VAL A N 1
ATOM 3755 C CA . VAL A 1 469 ? 18.531 7.739 -5.186 1.00 39.91 469 VAL A CA 1
ATOM 3756 C C . VAL A 1 469 ? 18.904 6.458 -5.908 1.00 39.91 469 VAL A C 1
ATOM 3758 O O . VAL A 1 469 ? 18.084 5.553 -6.064 1.00 39.91 469 VAL A O 1
ATOM 3761 N N . ARG A 1 470 ? 20.155 6.394 -6.360 1.00 48.06 470 ARG A N 1
ATOM 3762 C CA . ARG A 1 470 ? 20.742 5.189 -6.937 1.00 48.06 470 ARG A CA 1
ATOM 3763 C C . ARG A 1 470 ? 20.999 4.188 -5.816 1.00 48.06 470 ARG A C 1
ATOM 3765 O O . ARG A 1 470 ? 21.943 4.354 -5.050 1.00 48.06 470 ARG A O 1
ATOM 3772 N N . TYR A 1 471 ? 20.165 3.162 -5.716 1.00 45.47 471 TYR A N 1
ATOM 3773 C CA . TYR A 1 471 ? 20.281 2.145 -4.672 1.00 45.47 471 TYR A CA 1
ATOM 3774 C C . TYR A 1 471 ? 21.294 1.050 -5.010 1.00 45.47 471 TYR A C 1
ATOM 3776 O O . TYR A 1 471 ? 21.740 0.352 -4.100 1.00 45.47 471 TYR A O 1
ATOM 3784 N N . TRP A 1 472 ? 21.674 0.876 -6.284 1.00 45.38 472 TRP A N 1
ATOM 3785 C CA . TRP A 1 472 ? 22.507 -0.270 -6.646 1.00 45.38 472 TRP A CA 1
ATOM 3786 C C . TRP A 1 472 ? 23.290 -0.144 -7.967 1.00 45.38 472 TRP A C 1
ATOM 3788 O O . TRP A 1 472 ? 22.846 0.515 -8.909 1.00 45.38 472 TRP A O 1
ATOM 3798 N N . ASP A 1 473 ? 24.465 -0.786 -8.004 1.00 49.31 473 ASP A N 1
ATOM 3799 C CA . ASP A 1 473 ? 25.334 -0.994 -9.171 1.00 49.31 473 ASP A CA 1
ATOM 3800 C C . ASP A 1 473 ? 26.175 -2.268 -8.948 1.00 49.31 473 ASP A C 1
ATOM 3802 O O . ASP A 1 473 ? 26.994 -2.311 -8.025 1.00 49.31 473 ASP A O 1
ATOM 3806 N N . ARG A 1 474 ? 26.002 -3.298 -9.790 1.00 42.72 474 ARG A N 1
ATOM 3807 C CA . ARG A 1 474 ? 26.770 -4.561 -9.727 1.00 42.72 474 ARG A CA 1
ATOM 3808 C C . ARG A 1 474 ? 28.288 -4.332 -9.803 1.00 42.72 474 ARG A C 1
ATOM 3810 O O . ARG A 1 474 ? 29.043 -5.108 -9.222 1.00 42.72 474 ARG A O 1
ATOM 3817 N N . ASN A 1 475 ? 28.735 -3.258 -10.462 1.00 45.28 475 ASN A N 1
ATOM 3818 C CA . ASN A 1 475 ? 30.156 -2.947 -10.648 1.00 45.28 475 ASN A CA 1
ATOM 3819 C C . ASN A 1 475 ? 30.795 -2.203 -9.467 1.00 45.28 475 ASN A C 1
ATOM 3821 O O . ASN A 1 475 ? 32.011 -2.008 -9.454 1.00 45.28 475 ASN A O 1
ATOM 3825 N N . LYS A 1 476 ? 30.021 -1.819 -8.443 1.00 41.00 476 LYS A N 1
ATOM 3826 C CA . LYS A 1 476 ? 30.557 -1.243 -7.203 1.00 41.00 476 LYS A CA 1
ATOM 3827 C C . LYS A 1 476 ? 30.319 -2.190 -6.037 1.00 41.00 476 LYS A C 1
ATOM 3829 O O . LYS A 1 476 ? 29.409 -2.009 -5.232 1.00 41.00 476 LYS A O 1
ATOM 3834 N N . GLY A 1 477 ? 31.199 -3.182 -5.922 1.00 32.09 477 GLY A N 1
ATOM 3835 C CA . GLY A 1 477 ? 31.408 -3.878 -4.657 1.00 32.09 477 GLY A CA 1
ATOM 3836 C C . GLY A 1 477 ? 31.599 -2.856 -3.532 1.00 32.09 477 GLY A C 1
ATOM 3837 O O . GLY A 1 477 ? 32.438 -1.963 -3.637 1.00 32.09 477 GLY A O 1
ATOM 3838 N N . SER A 1 478 ? 30.748 -2.963 -2.510 1.00 35.91 478 SER A N 1
ATOM 3839 C CA . SER A 1 478 ? 30.846 -2.339 -1.186 1.00 35.91 478 SER A CA 1
ATOM 3840 C C . SER A 1 478 ? 31.764 -1.113 -1.087 1.00 35.91 478 SER A C 1
ATOM 3842 O O . SER A 1 478 ? 32.908 -1.222 -0.656 1.00 35.91 478 SER A O 1
ATOM 3844 N N . THR A 1 479 ? 31.259 0.078 -1.384 1.00 26.75 479 THR A N 1
ATOM 3845 C CA . THR A 1 479 ? 31.762 1.278 -0.706 1.00 26.75 479 TH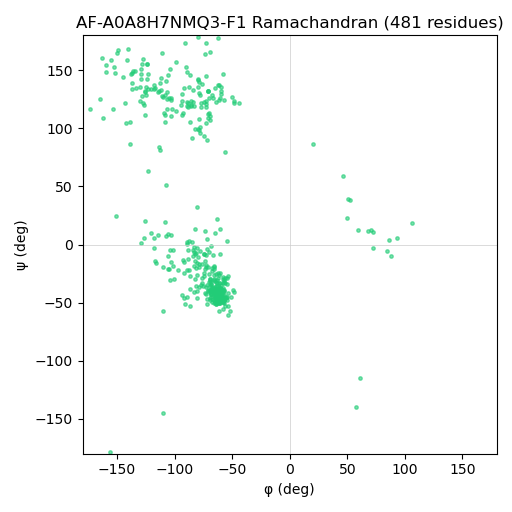R A CA 1
ATOM 3846 C C . THR A 1 479 ? 30.606 2.224 -0.442 1.00 26.75 479 THR A C 1
ATOM 3848 O O . THR A 1 479 ? 30.097 2.910 -1.324 1.00 26.75 479 THR A O 1
ATOM 3851 N N . SER A 1 480 ? 30.203 2.251 0.826 1.00 36.22 480 SER A N 1
ATOM 3852 C CA . SER A 1 480 ? 29.636 3.437 1.445 1.00 36.22 480 SER A CA 1
ATOM 3853 C C . SER A 1 480 ? 30.472 4.651 1.050 1.00 36.22 480 SER A C 1
ATOM 3855 O O . SER A 1 480 ? 31.669 4.674 1.332 1.00 36.22 480 SER A O 1
ATOM 3857 N N . ASN A 1 481 ? 29.858 5.651 0.431 1.00 27.09 481 ASN A N 1
ATOM 3858 C CA . ASN A 1 481 ? 30.217 7.040 0.672 1.00 27.09 481 ASN A CA 1
ATOM 3859 C C . ASN A 1 481 ? 29.084 7.944 0.193 1.00 27.09 481 ASN A C 1
ATOM 3861 O O . ASN A 1 481 ? 28.851 8.098 -1.003 1.00 27.09 481 ASN A O 1
ATOM 3865 N N . ASN A 1 482 ? 28.406 8.531 1.179 1.00 29.50 482 ASN A N 1
ATOM 3866 C CA . ASN A 1 482 ? 27.543 9.691 1.026 1.00 29.50 482 ASN A CA 1
ATOM 3867 C C . ASN A 1 482 ? 28.279 10.797 0.265 1.00 29.50 482 ASN A C 1
ATOM 3869 O O . ASN A 1 482 ? 29.343 11.237 0.711 1.00 29.50 482 ASN A O 1
ATOM 3873 N N . ARG A 1 483 ? 27.663 11.294 -0.807 1.00 26.08 483 ARG A N 1
ATOM 3874 C CA . ARG A 1 483 ? 27.659 12.717 -1.154 1.00 26.08 483 ARG A CA 1
ATOM 3875 C C . ARG A 1 483 ? 26.315 13.097 -1.742 1.00 26.08 483 ARG A C 1
ATOM 3877 O O . ARG A 1 483 ? 25.842 12.343 -2.618 1.00 26.08 483 ARG A O 1
#

Foldseek 3Di:
DAWPNDDPPAQDFDQLPQQRDTDRHNDPVSSVLVVLLLLQLQAAPDPPDPGGGHSDLVVSLCCCQVQQQKWFWQPPDPDGDPDTHRDLVVVLVVCCVPPVVPDDPVCSVVRRVVRIDGDDPQDQCNAPPDNPRDQDPDPCSSVVVSVVNSVVSVVVSVVLGPPPIPDPDPDDVPVVVVVPPDDPVVVVVPDDPDPPLLVVLCCLQLVLLVLQLVVLVVLLVVLVVVPDPDPLSVLLNVLSVVSNVLSVVLCVNVVVLSVVCCVVPNVNLSVLLVPPVQLVVLSVQSVVLSVVLPDQDSGPVNNVSSVVSSVSSVVSSVSSVVSSVVSVVVVVVVVQVVLVVLACVPQAVPPDPWRWAWDGWFAFDPGKIWTWTATPVRFIKIFIWDQDPVVRGIDTDDIAGLLQFAEKEDEPSHFFQKIWTQGVNDIDITGGPGSVRVVVVVVSSVVVVVVDPRHQWYWYFYDSDPDGDGPDTPPDDDDDDDD

Radius of gyration: 31.14 Å; Cα contacts (8 Å, |Δi|>4): 560; chains: 1; bounding box: 61×87×78 Å

Nearest PDB structures (foldseek):
  7sqc-assembly1_1H  TM=4.091E-01  e=1.083E+00  Chlamydomonas reinhardtii
  5f28-assembly3_G  TM=5.025E-01  e=3.238E+00  Mus musculus
  1i49-assembly1_B  TM=2.897E-01  e=3.786E+00  Homo sapiens
  8qb9-assembly1_A  TM=2.948E-01  e=4.427E+00  Saccharomyces cerevisiae
  2fic-assembly3_B  TM=2.788E-01  e=8.720E+00  Homo sapiens

Secondary structure (DSSP, 8-state):
-EETTEE--TTS-EE-TTT--EE--SSHHHHHHHHHHHH--EE---TT-S--EESSHHHHHHHIIIIISEEE--TT-SS--SS-B-SHHHHHHHHHHHSTTT--GGGHHHHHHHHEEE-----TT--TT-TT----SSTTHHHHHHHHHHHHHHHHHHTTS-S---S-----TTTTTTGGGS-HHHHHTTS-S-TTHHHHHHHHHTHHHHHHHHHHHHHHHHHHHH----HHHHHHHHHHHHHHHHHHHHHHHHHHHHHHHHHHHTHHHHHHHHT-HHHHHHHHHHHHHHHHT-S---SHHHHHHHHHHHHHHHHHHHHHHHHHHHHHHHHHHHHHHHHHHHHIIIII-SSSTT--EEEEEEEBTTS-EEEEEE-TTS-EEEEEEEEETTTTEEEEEEEEEGGGEEEEEEE-SS---EEEEEETTEEEEEEBSSHHHHHHHHHHHHHHHHH-TT----EEEEEETTEEEEEE-TT--S-----

Sequence (483 aa):
MILDGIRLDYGQYIECPYCRTVQKPLDRHEWKKHVFQDLEPYVCLFENCSFKLFETRREWYEHETTFHGRHFSCRFCSTPNPDMYVTESEMVDHIKLKHAANMTELQIPLLLQACEQRNHTLDTSSCPFCPEWKADSNAETMKGYYRHISTHLQPLALASIPLVIDGLEIINEEETRRSEDLGFEERVAANIQDSSEMTNVMNFVMKPFREIQAKARMVISNLEKSNTGTRSIVALHQTNLALETEGRVALQTIEPLCVNLLHGLGPSFVDALTRKEEVATHRAVIHRSIWDFDYIDPGPSGVDTFITLQKRSNNALLGIMSALQNINAKFEEEKFDSQKLKIIESCFNSGSDSSGSYIHHVALLGGSMLCIHVSNSGEIHISHLTPDDATGGFSNDMTWDFEKIDAIQRSIRVPTTEFSIEIDGLWHGWMTTSHTTSISFIAKCVSVFYSYSGVVSLVFYVLHRTRWVRYWDRNKGSTSNNR